Protein AF-0000000065812406 (afdb_homodimer)

Radius of gyration: 30.73 Å; Cα contacts (8 Å, |Δi|>4): 864; chains: 2; bounding box: 89×59×174 Å

Nearest PDB structures (foldseek):
  5kva-assembly1_A  TM=1.001E+00  e=6.231E-44  Sorghum bicolor
  8z8o-assembly1_A  TM=9.602E-01  e=1.151E-33  Narcissus aff. pseudonarcissus MK-2014
  8xds-assembly1_B  TM=9.638E-01  e=1.847E-33  Lycoris longituba
  8xe3-assembly1_A  TM=9.606E-01  e=1.641E-33  Narcissus aff. pseudonarcissus MK-2014
  8z8r-assembly2_C  TM=9.586E-01  e=1.374E-33  Narcissus aff. pseudonarcissus MK-2014

Structure (mmCIF, N/CA/C/O backbone):
data_AF-0000000065812406-model_v1
#
loop_
_entity.id
_entity.type
_entity.pdbx_description
1 polymer 'Caffeoyl-CoA O-methyltransferase 2'
#
loop_
_atom_site.group_PDB
_atom_site.id
_atom_site.type_symbol
_atom_site.label_atom_id
_atom_site.label_alt_id
_atom_site.label_comp_id
_atom_site.label_asym_id
_atom_site.label_entity_id
_atom_site.label_seq_id
_atom_site.pdbx_PDB_ins_code
_atom_site.Cartn_x
_atom_site.Cartn_y
_atom_site.Cartn_z
_atom_site.occupancy
_atom_site.B_iso_or_equiv
_atom_site.auth_seq_id
_atom_site.auth_comp_id
_atom_site.auth_asym_id
_atom_site.auth_atom_id
_atom_site.pdbx_PDB_model_num
ATOM 1 N N . MET A 1 1 ? -66.875 -26.344 -78 1 20.03 1 MET A N 1
ATOM 2 C CA . MET A 1 1 ? -65.688 -26.828 -77.312 1 20.03 1 MET A CA 1
ATOM 3 C C . MET A 1 1 ? -65.438 -26.016 -76.062 1 20.03 1 MET A C 1
ATOM 5 O O . MET A 1 1 ? -66 -24.953 -75.875 1 20.03 1 MET A O 1
ATOM 9 N N . ALA A 1 2 ? -64.125 -26.141 -75.562 1 21.7 2 ALA A N 1
ATOM 10 C CA . ALA A 1 2 ? -63.25 -26.359 -74.438 1 21.7 2 ALA A CA 1
ATOM 11 C C . ALA A 1 2 ? -62.875 -25.031 -73.812 1 21.7 2 ALA A C 1
ATOM 13 O O . ALA A 1 2 ? -61.75 -24.891 -73.312 1 21.7 2 ALA A O 1
ATOM 14 N N . THR A 1 3 ? -63.719 -24.031 -73.875 1 23.52 3 THR A N 1
ATOM 15 C CA . THR A 1 3 ? -63.406 -22.625 -73.562 1 23.52 3 THR A CA 1
ATOM 16 C C . THR A 1 3 ? -62.938 -22.422 -72.125 1 23.52 3 THR A C 1
ATOM 18 O O . THR A 1 3 ? -63.125 -21.359 -71.562 1 23.52 3 THR A O 1
ATOM 21 N N . THR A 1 4 ? -62.406 -23.5 -71.5 1 21.7 4 THR A N 1
ATOM 22 C CA . THR A 1 4 ? -62.281 -23.641 -70 1 21.7 4 THR A CA 1
ATOM 23 C C . THR A 1 4 ? -61.219 -22.703 -69.5 1 21.7 4 THR A C 1
ATOM 25 O O . THR A 1 4 ? -60.781 -22.875 -68.312 1 21.7 4 THR A O 1
ATOM 28 N N . ALA A 1 5 ? -60.969 -21.531 -70.312 1 26.58 5 ALA A N 1
ATOM 29 C CA . ALA A 1 5 ? -59.656 -20.984 -70 1 26.58 5 ALA A CA 1
ATOM 30 C C . ALA A 1 5 ? -59.438 -20.906 -68.5 1 26.58 5 ALA A C 1
ATOM 32 O O . ALA A 1 5 ? -60.375 -20.688 -67.75 1 26.58 5 ALA A O 1
ATOM 33 N N . THR A 1 6 ? -58.219 -21.234 -68 1 22.86 6 THR A N 1
ATOM 34 C CA . THR A 1 6 ? -57.406 -21.531 -66.812 1 22.86 6 THR A CA 1
ATOM 35 C C . THR A 1 6 ? -57.344 -20.328 -65.875 1 22.86 6 THR A C 1
ATOM 37 O O . THR A 1 6 ? -57.062 -19.203 -66.312 1 22.86 6 THR A O 1
ATOM 40 N N . GLU A 1 7 ? -57.938 -20.328 -64.688 1 21.34 7 GLU A N 1
ATOM 41 C CA . GLU A 1 7 ? -58.219 -19.516 -63.5 1 21.34 7 GLU A CA 1
ATOM 42 C C . GLU A 1 7 ? -56.906 -18.953 -62.906 1 21.34 7 GLU A C 1
ATOM 44 O O . GLU A 1 7 ? -56.062 -19.703 -62.438 1 21.34 7 GLU A O 1
ATOM 49 N N . ALA A 1 8 ? -56.188 -18.094 -63.688 1 24.92 8 ALA A N 1
ATOM 50 C CA . ALA A 1 8 ? -54.875 -17.594 -63.25 1 24.92 8 ALA A CA 1
ATOM 51 C C . ALA A 1 8 ? -54.906 -17.188 -61.781 1 24.92 8 ALA A C 1
ATOM 53 O O . ALA A 1 8 ? -55.906 -16.672 -61.281 1 24.92 8 ALA A O 1
ATOM 54 N N . THR A 1 9 ? -53.969 -17.719 -61.031 1 21.83 9 THR A N 1
ATOM 55 C CA . THR A 1 9 ? -53.469 -17.781 -59.656 1 21.83 9 THR A CA 1
ATOM 56 C C . THR A 1 9 ? -53.25 -16.375 -59.094 1 21.83 9 THR A C 1
ATOM 58 O O . THR A 1 9 ? -52.625 -15.539 -59.75 1 21.83 9 THR A O 1
ATOM 61 N N . LYS A 1 10 ? -54.156 -15.898 -58.219 1 22.61 10 LYS A N 1
ATOM 62 C CA . LYS A 1 10 ? -54.375 -14.695 -57.406 1 22.61 10 LYS A CA 1
ATOM 63 C C . LYS A 1 10 ? -53.094 -14.297 -56.688 1 22.61 10 LYS A C 1
ATOM 65 O O . LYS A 1 10 ? -52.656 -14.992 -55.781 1 22.61 10 LYS A O 1
ATOM 70 N N . THR A 1 11 ? -51.969 -13.969 -57.375 1 23.67 11 THR A N 1
ATOM 71 C CA . THR A 1 11 ? -50.688 -13.633 -56.75 1 23.67 11 THR A CA 1
ATOM 72 C C . THR A 1 11 ? -50.875 -12.555 -55.688 1 23.67 11 THR A C 1
ATOM 74 O O . THR A 1 11 ? -51.125 -11.391 -56.031 1 23.67 11 THR A O 1
ATOM 77 N N . THR A 1 12 ? -51.688 -12.789 -54.719 1 21.86 12 THR A N 1
ATOM 78 C CA . THR A 1 12 ? -51.969 -11.75 -53.719 1 21.86 12 THR A CA 1
ATOM 79 C C . THR A 1 12 ? -50.656 -11.164 -53.188 1 21.86 12 THR A C 1
ATOM 81 O O . THR A 1 12 ? -49.688 -11.891 -52.969 1 21.86 12 THR A O 1
ATOM 84 N N . ALA A 1 13 ? -50.375 -9.922 -53.5 1 26.48 13 ALA A N 1
ATOM 85 C CA . ALA A 1 13 ? -49.312 -9.008 -53.125 1 26.48 13 ALA A CA 1
ATOM 86 C C . ALA A 1 13 ? -49.094 -8.945 -51.625 1 26.48 13 ALA A C 1
ATOM 88 O O . ALA A 1 13 ? -50.031 -8.617 -50.875 1 26.48 13 ALA A O 1
ATOM 89 N N . PRO A 1 14 ? -48.281 -9.836 -50.969 1 22.45 14 PRO A N 1
ATOM 90 C CA . PRO A 1 14 ? -48.188 -9.797 -49.531 1 22.45 14 PRO A CA 1
ATOM 91 C C . PRO A 1 14 ? -48 -8.375 -48.969 1 22.45 14 PRO A C 1
ATOM 93 O O . PRO A 1 14 ? -47.594 -7.48 -49.719 1 22.45 14 PRO A O 1
ATOM 96 N N . ALA A 1 15 ? -48.531 -8.109 -47.75 1 24.14 15 ALA A N 1
ATOM 97 C CA . ALA A 1 15 ? -48.656 -7.074 -46.75 1 24.14 15 ALA A CA 1
ATOM 98 C C . ALA A 1 15 ? -47.312 -6.496 -46.344 1 24.14 15 ALA A C 1
ATOM 100 O O . ALA A 1 15 ? -46.438 -7.223 -45.906 1 24.14 15 ALA A O 1
ATOM 101 N N . GLN A 1 16 ? -46.812 -5.527 -47 1 22.03 16 GLN A N 1
ATOM 102 C CA . GLN A 1 16 ? -45.562 -4.828 -46.656 1 22.03 16 GLN A CA 1
ATOM 103 C C . GLN A 1 16 ? -45.594 -4.344 -45.219 1 22.03 16 GLN A C 1
ATOM 105 O O . GLN A 1 16 ? -46.375 -3.443 -44.875 1 22.03 16 GLN A O 1
ATOM 110 N N . GLU A 1 17 ? -45.656 -5.215 -44.188 1 21.91 17 GLU A N 1
ATOM 111 C CA . GLU A 1 17 ? -45.562 -4.668 -42.844 1 21.91 17 GLU A CA 1
ATOM 112 C C . GLU A 1 17 ? -44.375 -3.732 -42.688 1 21.91 17 GLU A C 1
ATOM 114 O O . GLU A 1 17 ? -43.25 -4.082 -43.094 1 21.91 17 GLU A O 1
ATOM 119 N N . GLN A 1 18 ? -44.594 -2.445 -42.75 1 24.05 18 GLN A N 1
ATOM 120 C CA . GLN A 1 18 ? -43.656 -1.366 -42.406 1 24.05 18 GLN A CA 1
ATOM 121 C C . GLN A 1 18 ? -42.938 -1.637 -41.094 1 24.05 18 GLN A C 1
ATOM 123 O O . GLN A 1 18 ? -43.594 -1.708 -40.031 1 24.05 18 GLN A O 1
ATOM 128 N N . GLN A 1 19 ? -41.875 -2.461 -41.062 1 23.47 19 GLN A N 1
ATOM 129 C CA . GLN A 1 19 ? -41.031 -2.621 -39.906 1 23.47 19 GLN A CA 1
ATOM 130 C C . GLN A 1 19 ? -40.531 -1.27 -39.375 1 23.47 19 GLN A C 1
ATOM 132 O O . GLN A 1 19 ? -39.875 -0.514 -40.094 1 23.47 19 GLN A O 1
ATOM 137 N N . ALA A 1 20 ? -41.281 -0.585 -38.438 1 24.28 20 ALA A N 1
ATOM 138 C CA . ALA A 1 20 ? -40.844 0.559 -37.656 1 24.28 20 ALA A CA 1
ATOM 139 C C . ALA A 1 20 ? -39.438 0.335 -37.125 1 24.28 20 ALA A C 1
ATOM 141 O O . ALA A 1 20 ? -39.188 -0.653 -36.438 1 24.28 20 ALA A O 1
ATOM 142 N N . ASN A 1 21 ? -38.406 0.745 -37.781 1 25.28 21 ASN A N 1
ATOM 143 C CA . ASN A 1 21 ? -37 0.865 -37.406 1 25.28 21 ASN A CA 1
ATOM 144 C C . ASN A 1 21 ? -36.844 1.605 -36.094 1 25.28 21 ASN A C 1
ATOM 146 O O . ASN A 1 21 ? -36.781 2.836 -36.062 1 25.28 21 ASN A O 1
ATOM 150 N N . GLY A 1 22 ? -37.688 1.357 -35.094 1 25.53 22 GLY A N 1
ATOM 151 C CA . GLY A 1 22 ? -37.375 2.104 -33.906 1 25.53 22 GLY A CA 1
ATOM 152 C C . GLY A 1 22 ? -35.906 1.994 -33.5 1 25.53 22 GLY A C 1
ATOM 153 O O . GLY A 1 22 ? -35.375 0.89 -33.375 1 25.53 22 GLY A O 1
ATOM 154 N N . ASN A 1 23 ? -35.062 2.908 -33.906 1 26.23 23 ASN A N 1
ATOM 155 C CA . ASN A 1 23 ? -33.688 3.141 -33.5 1 26.23 23 ASN A CA 1
ATOM 156 C C . ASN A 1 23 ? -33.531 3.053 -31.984 1 26.23 23 ASN A C 1
ATOM 158 O O . ASN A 1 23 ? -33.75 4.035 -31.281 1 26.23 23 ASN A O 1
ATOM 162 N N . GLY A 1 24 ? -34.156 2.098 -31.359 1 25.72 24 GLY A N 1
ATOM 163 C CA . GLY A 1 24 ? -33.812 2.021 -29.938 1 25.72 24 GLY A CA 1
ATOM 164 C C . GLY A 1 24 ? -32.312 2.027 -29.688 1 25.72 24 GLY A C 1
ATOM 165 O O . GLY A 1 24 ? -31.609 1.086 -30.062 1 25.72 24 GLY A O 1
ATOM 166 N N . ASN A 1 25 ? -31.641 3.156 -29.859 1 28.22 25 ASN A N 1
ATOM 167 C CA . ASN A 1 25 ? -30.297 3.316 -29.297 1 28.22 25 ASN A CA 1
ATOM 168 C C . ASN A 1 25 ? -30.203 2.664 -27.922 1 28.22 25 ASN A C 1
ATOM 170 O O . ASN A 1 25 ? -30.641 3.234 -26.922 1 28.22 25 ASN A O 1
ATOM 174 N N . GLY A 1 26 ? -30.562 1.426 -27.828 1 26.28 26 GLY A N 1
ATOM 175 C CA . GLY A 1 26 ? -30.234 0.697 -26.609 1 26.28 26 GLY A CA 1
ATOM 176 C C . GLY A 1 26 ? -28.859 1.02 -26.078 1 26.28 26 GLY A C 1
ATOM 177 O O . GLY A 1 26 ? -27.844 0.755 -26.75 1 26.28 26 GLY A O 1
ATOM 178 N N . GLU A 1 27 ? -28.719 2.209 -25.484 1 30.38 27 GLU A N 1
ATOM 179 C CA . GLU A 1 27 ? -27.547 2.357 -24.625 1 30.38 27 GLU A CA 1
ATOM 180 C C . GLU A 1 27 ? -27.234 1.053 -23.891 1 30.38 27 GLU A C 1
ATOM 182 O O . GLU A 1 27 ? -28.016 0.578 -23.078 1 30.38 27 GLU A O 1
ATOM 187 N N . GLN A 1 28 ? -26.797 0.083 -24.625 1 26.77 28 GLN A N 1
ATOM 188 C CA . GLN A 1 28 ? -26.141 -1.039 -23.969 1 26.77 28 GLN A CA 1
ATOM 189 C C . GLN A 1 28 ? -25.312 -0.569 -22.766 1 26.77 28 GLN A C 1
ATOM 191 O O . GLN A 1 28 ? -24.266 0.049 -22.938 1 26.77 28 GLN A O 1
ATOM 196 N N . LYS A 1 29 ? -26 -0.045 -21.781 1 30.77 29 LYS A N 1
ATOM 197 C CA . LYS A 1 29 ? -25.25 -0.037 -20.531 1 30.77 29 LYS A CA 1
ATOM 198 C C . LYS A 1 29 ? -24.406 -1.301 -20.391 1 30.77 29 LYS A C 1
ATOM 200 O O . LYS A 1 29 ? -24.938 -2.41 -20.359 1 30.77 29 LYS A O 1
ATOM 205 N N . THR A 1 30 ? -23.406 -1.405 -21.188 1 30.14 30 THR A N 1
ATOM 206 C CA . THR A 1 30 ? -22.422 -2.436 -20.859 1 30.14 30 THR A CA 1
ATOM 207 C C . THR A 1 30 ? -22.469 -2.764 -19.375 1 30.14 30 THR A C 1
ATOM 209 O O . THR A 1 30 ? -22.109 -1.93 -18.547 1 30.14 30 THR A O 1
ATOM 212 N N . ARG A 1 31 ? -23.516 -3.354 -18.953 1 29.16 31 ARG A N 1
ATOM 213 C CA . ARG A 1 31 ? -23.422 -4.02 -17.656 1 29.16 31 ARG A CA 1
ATOM 214 C C . ARG A 1 31 ? -22.047 -4.613 -17.438 1 29.16 31 ARG A C 1
ATOM 216 O O . ARG A 1 31 ? -21.625 -5.531 -18.156 1 29.16 31 ARG A O 1
ATOM 223 N N . HIS A 1 32 ? -21.062 -3.832 -17.359 1 30.2 32 HIS A N 1
ATOM 224 C CA . HIS A 1 32 ? -19.875 -4.438 -16.766 1 30.2 32 HIS A CA 1
ATOM 225 C C . HIS A 1 32 ? -20.25 -5.617 -15.867 1 30.2 32 HIS A C 1
ATOM 227 O O . HIS A 1 32 ? -21.047 -5.469 -14.938 1 30.2 32 HIS A O 1
ATOM 233 N N . SER A 1 33 ? -20.656 -6.691 -16.422 1 30.42 33 SER A N 1
ATOM 234 C CA . SER A 1 33 ? -20.672 -7.914 -15.633 1 30.42 33 SER A CA 1
ATOM 235 C C . SER A 1 33 ? -19.766 -7.781 -14.414 1 30.42 33 SER A C 1
ATOM 237 O O . SER A 1 33 ? -18.625 -7.34 -14.523 1 30.42 33 SER A O 1
ATOM 239 N N . GLU A 1 34 ? -20.312 -7.465 -13.305 1 33.84 34 GLU A N 1
ATOM 240 C CA . GLU A 1 34 ? -19.703 -7.473 -11.977 1 33.84 34 GLU A CA 1
ATOM 241 C C . GLU A 1 34 ? -18.625 -8.555 -11.875 1 33.84 34 GLU A C 1
ATOM 243 O O . GLU A 1 34 ? -18.938 -9.742 -11.758 1 33.84 34 GLU A O 1
ATOM 248 N N . VAL A 1 35 ? -17.797 -8.602 -12.766 1 34.47 35 VAL A N 1
ATOM 249 C CA . VAL A 1 35 ? -16.734 -9.484 -12.273 1 34.47 35 VAL A CA 1
ATOM 250 C C . VAL A 1 35 ? -16.797 -9.555 -10.75 1 34.47 35 VAL A C 1
ATOM 252 O O . VAL A 1 35 ? -16.984 -8.531 -10.078 1 34.47 35 VAL A O 1
ATOM 255 N N . GLY A 1 36 ? -17.344 -10.609 -10.211 1 37.56 36 GLY A N 1
ATOM 256 C CA . GLY A 1 36 ? -17.422 -10.938 -8.789 1 37.56 36 GLY A CA 1
ATOM 257 C C . GLY A 1 36 ? -16.375 -10.211 -7.961 1 37.56 36 GLY A C 1
ATOM 258 O O . GLY A 1 36 ? -15.5 -10.844 -7.371 1 37.56 36 GLY A O 1
ATOM 259 N N . HIS A 1 37 ? -16.047 -9.086 -8.414 1 45.94 37 HIS A N 1
ATOM 260 C CA . HIS A 1 37 ? -14.93 -8.516 -7.668 1 45.94 37 HIS A CA 1
ATOM 261 C C . HIS A 1 37 ? -15.328 -8.211 -6.227 1 45.94 37 HIS A C 1
ATOM 263 O O . HIS A 1 37 ? -16.328 -7.551 -5.98 1 45.94 37 HIS A O 1
ATOM 269 N N . LYS A 1 38 ? -14.953 -9.078 -5.293 1 52.25 38 LYS A N 1
ATOM 270 C CA . LYS A 1 38 ? -14.992 -9.023 -3.834 1 52.25 38 LYS A CA 1
ATOM 271 C C . LYS A 1 38 ? -14.312 -7.758 -3.316 1 52.25 38 LYS A C 1
ATOM 273 O O . LYS A 1 38 ? -13.109 -7.566 -3.512 1 52.25 38 LYS A O 1
ATOM 278 N N . SER A 1 39 ? -15.164 -6.602 -3.32 1 64.56 39 SER A N 1
ATOM 279 C CA . SER A 1 39 ? -14.547 -5.453 -2.66 1 64.56 39 SER A CA 1
ATOM 280 C C . SER A 1 39 ? -14.82 -5.465 -1.16 1 64.56 39 SER A C 1
ATOM 282 O O . SER A 1 39 ? -15.844 -5.98 -0.713 1 64.56 39 SER A O 1
ATOM 284 N N . LEU A 1 40 ? -13.805 -5.086 -0.477 1 80.5 40 LEU A N 1
ATOM 285 C CA . LEU A 1 40 ? -13.867 -4.922 0.971 1 80.5 40 LEU A CA 1
ATOM 286 C C . LEU A 1 40 ? -14.406 -3.543 1.336 1 80.5 40 LEU A C 1
ATOM 288 O O . LEU A 1 40 ? -14.57 -3.229 2.518 1 80.5 40 LEU A O 1
ATOM 292 N N . LEU A 1 41 ? -14.805 -2.855 0.277 1 87.56 41 LEU A N 1
ATOM 293 C CA . LEU A 1 41 ? -15.188 -1.463 0.493 1 87.56 41 LEU A CA 1
ATOM 294 C C . LEU A 1 41 ? -16.672 -1.352 0.818 1 87.56 41 LEU A C 1
ATOM 296 O O . LEU A 1 41 ? -17.438 -2.281 0.559 1 87.56 41 LEU A O 1
ATOM 300 N N . LYS A 1 42 ? -17.047 -0.261 1.373 1 86.56 42 LYS A N 1
ATOM 301 C CA . LYS A 1 42 ? -18.406 -0.042 1.889 1 86.56 42 LYS A CA 1
ATOM 302 C C . LYS A 1 42 ? -19.422 -0.006 0.757 1 86.56 42 LYS A C 1
ATOM 304 O O . LYS A 1 42 ? -20.625 -0.182 0.989 1 86.56 42 LYS A O 1
ATOM 309 N N . SER A 1 43 ? -18.938 0.299 -0.523 1 86.25 43 SER A N 1
ATOM 310 C CA . SER A 1 43 ? -19.859 0.254 -1.652 1 86.25 43 SER A CA 1
ATOM 311 C C . SER A 1 43 ? -19.141 -0.137 -2.939 1 86.25 43 SER A C 1
ATOM 313 O O . SER A 1 43 ? -17.953 0.135 -3.096 1 86.25 43 SER A O 1
ATOM 315 N N . ASP A 1 44 ? -19.891 -0.762 -3.799 1 88.88 44 ASP A N 1
ATOM 316 C CA . ASP A 1 44 ? -19.375 -1.096 -5.125 1 88.88 44 ASP A CA 1
ATOM 317 C C . ASP A 1 44 ? -19.031 0.165 -5.914 1 88.88 44 ASP A C 1
ATOM 319 O O . ASP A 1 44 ? -18.094 0.166 -6.719 1 88.88 44 ASP A O 1
ATOM 323 N N . ASP A 1 45 ? -19.781 1.175 -5.668 1 92.62 45 ASP A N 1
ATOM 324 C CA . ASP A 1 45 ? -19.531 2.441 -6.352 1 92.62 45 ASP A CA 1
ATOM 325 C C . ASP A 1 45 ? -18.156 2.998 -6.004 1 92.62 45 ASP A C 1
ATOM 327 O O . ASP A 1 45 ? -17.469 3.561 -6.863 1 92.62 45 ASP A O 1
ATOM 331 N N . LEU A 1 46 ? -17.812 2.842 -4.777 1 93.94 46 LEU A N 1
ATOM 332 C CA . LEU A 1 46 ? -16.516 3.33 -4.348 1 93.94 46 LEU A CA 1
ATOM 333 C C . LEU A 1 46 ? -15.391 2.541 -5.016 1 93.94 46 LEU A C 1
ATOM 335 O O . LEU A 1 46 ? -14.398 3.121 -5.469 1 93.94 46 LEU A O 1
ATOM 339 N N . TYR A 1 47 ? -15.539 1.284 -5.062 1 93.62 47 TYR A N 1
ATOM 340 C CA . TYR A 1 47 ? -14.562 0.451 -5.754 1 93.62 47 TYR A CA 1
ATOM 341 C C . TYR A 1 47 ? -14.469 0.832 -7.227 1 93.62 47 TYR A C 1
ATOM 343 O O . TYR A 1 47 ? -13.367 0.989 -7.766 1 93.62 47 TYR A O 1
ATOM 351 N N . GLN A 1 48 ? -15.617 0.98 -7.887 1 94.56 48 GLN A N 1
ATOM 352 C CA . GLN A 1 48 ? -15.641 1.365 -9.289 1 94.56 48 GLN A CA 1
ATOM 353 C C . GLN A 1 48 ? -14.992 2.732 -9.5 1 94.56 48 GLN A C 1
ATOM 355 O O . GLN A 1 48 ? -14.352 2.973 -10.523 1 94.56 48 GLN A O 1
ATOM 360 N N . TYR A 1 49 ? -15.211 3.639 -8.57 1 96.44 49 TYR A N 1
ATOM 361 C CA . TYR A 1 49 ? -14.586 4.953 -8.641 1 96.44 49 TYR A CA 1
ATOM 362 C C . TYR A 1 49 ? -13.07 4.836 -8.688 1 96.44 49 TYR A C 1
ATOM 364 O O . TYR A 1 49 ? -12.414 5.496 -9.5 1 96.44 49 TYR A O 1
ATOM 372 N N . ILE A 1 50 ? -12.469 3.996 -7.812 1 97.31 50 ILE A N 1
ATOM 373 C CA . ILE A 1 50 ? -11.023 3.771 -7.793 1 97.31 50 ILE A CA 1
ATOM 374 C C . ILE A 1 50 ? -10.57 3.232 -9.148 1 97.31 50 ILE A C 1
ATOM 376 O O . ILE A 1 50 ? -9.578 3.707 -9.711 1 97.31 50 ILE A O 1
ATOM 380 N N . LEU A 1 51 ? -11.297 2.258 -9.672 1 96.31 51 LEU A N 1
ATOM 381 C CA . LEU A 1 51 ? -10.945 1.674 -10.961 1 96.31 51 LEU A CA 1
ATOM 382 C C . LEU A 1 51 ? -11.008 2.723 -12.07 1 96.31 51 LEU A C 1
ATOM 384 O O . LEU A 1 51 ? -10.055 2.871 -12.836 1 96.31 51 LEU A O 1
ATOM 388 N N . ASP A 1 52 ? -12 3.5 -12.086 1 96.25 52 ASP A N 1
ATOM 389 C CA . ASP A 1 52 ? -12.258 4.438 -13.18 1 96.25 52 ASP A CA 1
ATOM 390 C C . ASP A 1 52 ? -11.297 5.621 -13.125 1 96.25 52 ASP A C 1
ATOM 392 O O . ASP A 1 52 ? -10.984 6.223 -14.156 1 96.25 52 ASP A O 1
ATOM 396 N N . THR A 1 53 ? -10.844 5.91 -11.992 1 96.38 53 THR A N 1
ATOM 397 C CA . THR A 1 53 ? -10.062 7.137 -11.844 1 96.38 53 THR A CA 1
ATOM 398 C C . THR A 1 53 ? -8.57 6.824 -11.797 1 96.38 53 THR A C 1
ATOM 400 O O . THR A 1 53 ? -7.762 7.535 -12.398 1 96.38 53 THR A O 1
ATOM 403 N N . SER A 1 54 ? -8.25 5.777 -11.172 1 97.19 54 SER A N 1
ATOM 404 C CA . SER A 1 54 ? -6.828 5.555 -10.906 1 97.19 54 SER A CA 1
ATOM 405 C C . SER A 1 54 ? -6.301 4.375 -11.719 1 97.19 54 SER A C 1
ATOM 407 O O . SER A 1 54 ? -5.117 4.332 -12.062 1 97.19 54 SER A O 1
ATOM 409 N N . VAL A 1 55 ? -7.141 3.447 -12.086 1 97.62 55 VAL A N 1
ATOM 410 C CA . VAL A 1 55 ? -6.629 2.186 -12.609 1 97.62 55 VAL A CA 1
ATOM 411 C C . VAL A 1 55 ? -6.828 2.139 -14.125 1 97.62 55 VAL A C 1
ATOM 413 O O . VAL A 1 55 ? -5.859 2.174 -14.891 1 97.62 55 VAL A O 1
ATOM 416 N N . TYR A 1 56 ? -8.008 2.186 -14.562 1 96.5 56 TYR A N 1
ATOM 417 C CA . TYR A 1 56 ? -8.336 1.913 -15.953 1 96.5 56 TYR A CA 1
ATOM 418 C C . TYR A 1 56 ? -7.684 2.936 -16.875 1 96.5 56 TYR A C 1
ATOM 420 O O . TYR A 1 56 ? -7.141 2.578 -17.922 1 96.5 56 TYR A O 1
ATOM 428 N N . PRO A 1 57 ? -7.621 4.207 -16.484 1 95.69 57 PRO A N 1
ATOM 429 C CA . PRO A 1 57 ? -7 5.172 -17.391 1 95.69 57 PRO A CA 1
ATOM 430 C C . PRO A 1 57 ? -5.508 4.914 -17.594 1 95.69 57 PRO A C 1
ATOM 432 O O . PRO A 1 57 ? -4.93 5.375 -18.578 1 95.69 57 PRO A O 1
ATOM 435 N N . ARG A 1 58 ? -4.902 4.16 -16.672 1 96.06 58 ARG A N 1
ATOM 436 C CA . ARG A 1 58 ? -3.455 3.965 -16.688 1 96.06 58 ARG A CA 1
ATOM 437 C C . ARG A 1 58 ? -3.1 2.512 -16.984 1 96.06 58 ARG A C 1
ATOM 439 O O . ARG A 1 58 ? -1.921 2.162 -17.078 1 96.06 58 ARG A O 1
ATOM 446 N N . GLU A 1 59 ? -4.031 1.693 -17.141 1 96.69 59 GLU A N 1
ATOM 447 C CA . GLU A 1 59 ? -3.795 0.263 -17.312 1 96.69 59 GLU A CA 1
ATOM 448 C C . GLU A 1 59 ? -3.152 -0.03 -18.656 1 96.69 59 GLU A C 1
ATOM 450 O O . GLU A 1 59 ? -3.689 0.348 -19.703 1 96.69 59 GLU A O 1
ATOM 455 N N . PRO A 1 60 ? -1.946 -0.696 -18.688 1 97.12 60 PRO A N 1
ATOM 456 C CA . PRO A 1 60 ? -1.374 -1.099 -19.969 1 97.12 60 PRO A CA 1
ATOM 457 C C . PRO A 1 60 ? -2.33 -1.954 -20.797 1 97.12 60 PRO A C 1
ATOM 459 O O . PRO A 1 60 ? -3.078 -2.764 -20.25 1 97.12 60 PRO A O 1
ATOM 462 N N . GLU A 1 61 ? -2.189 -1.793 -22.047 1 97.19 61 GLU A N 1
ATOM 463 C CA . GLU A 1 61 ? -3.096 -2.49 -22.953 1 97.19 61 GLU A CA 1
ATOM 464 C C . GLU A 1 61 ? -3.016 -4 -22.766 1 97.19 61 GLU A C 1
ATOM 466 O O . GLU A 1 61 ? -4.039 -4.691 -22.797 1 97.19 61 GLU A O 1
ATOM 471 N N . SER A 1 62 ? -1.816 -4.512 -22.641 1 97.81 62 SER A N 1
ATOM 472 C CA . SER A 1 62 ? -1.638 -5.945 -22.453 1 97.81 62 SER A CA 1
ATOM 473 C C . SER A 1 62 ? -2.342 -6.43 -21.188 1 97.81 62 SER A C 1
ATOM 475 O O . SER A 1 62 ? -2.896 -7.531 -21.172 1 97.81 62 SER A O 1
ATOM 477 N N . MET A 1 63 ? -2.369 -5.621 -20.172 1 97.44 63 MET A N 1
ATOM 478 C CA . MET A 1 63 ? -3.057 -5.973 -18.938 1 97.44 63 MET A CA 1
ATOM 479 C C . MET A 1 63 ? -4.57 -5.91 -19.109 1 97.44 63 MET A C 1
ATOM 481 O O . MET A 1 63 ? -5.293 -6.777 -18.609 1 97.44 63 MET A O 1
ATOM 485 N N . LYS A 1 64 ? -5.059 -4.914 -19.781 1 96.62 64 LYS A N 1
ATOM 486 C CA . LYS A 1 64 ? -6.484 -4.805 -20.078 1 96.62 64 LYS A CA 1
ATOM 487 C C . LYS A 1 64 ? -6.973 -6.02 -20.875 1 96.62 64 LYS A C 1
ATOM 489 O O . LYS A 1 64 ? -8 -6.613 -20.531 1 96.62 64 LYS A O 1
ATOM 494 N N . GLU A 1 65 ? -6.199 -6.375 -21.875 1 96.62 65 GLU A N 1
ATOM 495 C CA . GLU A 1 65 ? -6.547 -7.539 -22.672 1 96.62 65 GLU A CA 1
ATOM 496 C C . GLU A 1 65 ? -6.594 -8.805 -21.828 1 96.62 65 GLU A C 1
ATOM 498 O O . GLU A 1 65 ? -7.539 -9.594 -21.938 1 96.62 65 GLU A O 1
ATOM 503 N N . LEU A 1 66 ? -5.617 -8.977 -21 1 96.56 66 LEU A N 1
ATOM 504 C CA . LEU A 1 66 ? -5.559 -10.156 -20.141 1 96.56 66 LEU A CA 1
ATOM 505 C C . LEU A 1 66 ? -6.73 -10.18 -19.172 1 96.56 66 LEU A C 1
ATOM 507 O O . LEU A 1 66 ? -7.32 -11.242 -18.922 1 96.56 66 LEU A O 1
ATOM 511 N N . ARG A 1 67 ? -7.043 -9.047 -18.562 1 94.19 67 ARG A N 1
ATOM 512 C CA . ARG A 1 67 ? -8.188 -8.953 -17.672 1 94.19 67 ARG A CA 1
ATOM 513 C C . ARG A 1 67 ? -9.477 -9.359 -18.375 1 94.19 67 ARG A C 1
ATOM 515 O O . ARG A 1 67 ? -10.289 -10.094 -17.812 1 94.19 67 ARG A O 1
ATOM 522 N N . GLU A 1 68 ? -9.664 -8.953 -19.594 1 91.88 68 GLU A N 1
ATOM 523 C CA . GLU A 1 68 ? -10.859 -9.266 -20.359 1 91.88 68 GLU A CA 1
ATOM 524 C C . GLU A 1 68 ? -10.914 -10.75 -20.719 1 91.88 68 GLU A C 1
ATOM 526 O O . GLU A 1 68 ? -11.977 -11.367 -20.672 1 91.88 68 GLU A O 1
ATOM 531 N N . ILE A 1 69 ? -9.734 -11.32 -21.062 1 89.75 69 ILE A N 1
ATOM 532 C CA . ILE A 1 69 ? -9.641 -12.75 -21.328 1 89.75 69 ILE A CA 1
ATOM 533 C C . ILE A 1 69 ? -9.992 -13.539 -20.078 1 89.75 69 ILE A C 1
ATOM 535 O O . ILE A 1 69 ? -10.766 -14.5 -20.125 1 89.75 69 ILE A O 1
ATOM 539 N N . THR A 1 70 ? -9.453 -13.07 -18.969 1 87.62 70 THR A N 1
ATOM 540 C CA . THR A 1 70 ? -9.648 -13.75 -17.703 1 87.62 70 THR A CA 1
ATOM 541 C C . THR A 1 70 ? -11.117 -13.688 -17.266 1 87.62 70 THR A C 1
ATOM 543 O O . THR A 1 70 ? -11.648 -14.641 -16.703 1 87.62 70 THR A O 1
ATOM 546 N N . ALA A 1 71 ? -11.805 -12.586 -17.562 1 84 71 ALA A N 1
ATOM 547 C CA . ALA A 1 71 ? -13.195 -12.375 -17.172 1 84 71 ALA A CA 1
ATOM 548 C C . ALA A 1 71 ? -14.117 -13.367 -17.875 1 84 71 ALA A C 1
ATOM 550 O O . ALA A 1 71 ? -15.211 -13.656 -17.391 1 84 71 ALA A O 1
ATOM 551 N N . LYS A 1 72 ? -13.711 -13.828 -18.969 1 79.44 72 LYS A N 1
ATOM 552 C CA . LYS A 1 72 ? -14.508 -14.773 -19.75 1 79.44 72 LYS A CA 1
ATOM 553 C C . LYS A 1 72 ? -14.297 -16.203 -19.266 1 79.44 72 LYS A C 1
ATOM 555 O O . LYS A 1 72 ? -15.047 -17.109 -19.641 1 79.44 72 LYS A O 1
ATOM 560 N N . HIS A 1 73 ? -13.336 -16.359 -18.453 1 75.69 73 HIS A N 1
ATOM 561 C CA . HIS A 1 73 ? -13.008 -17.688 -17.953 1 75.69 73 HIS A CA 1
ATOM 562 C C . HIS A 1 73 ? -13.867 -18.047 -16.75 1 75.69 73 HIS A C 1
ATOM 564 O O . HIS A 1 73 ? -14.211 -17.188 -15.938 1 75.69 73 HIS A O 1
ATOM 570 N N . PRO A 1 74 ? -14.289 -19.328 -16.578 1 64.81 74 PRO A N 1
ATOM 571 C CA . PRO A 1 74 ? -15.219 -19.75 -15.539 1 64.81 74 PRO A CA 1
ATOM 572 C C . PRO A 1 74 ? -14.727 -19.406 -14.133 1 64.81 74 PRO A C 1
ATOM 574 O O . PRO A 1 74 ? -15.531 -19.188 -13.227 1 64.81 74 PRO A O 1
ATOM 577 N N . TRP A 1 75 ? -13.43 -19.516 -13.984 1 64.31 75 TRP A N 1
ATOM 578 C CA . TRP A 1 75 ? -12.883 -19.234 -12.664 1 64.31 75 TRP A CA 1
ATOM 579 C C . TRP A 1 75 ? -12.453 -17.766 -12.57 1 64.31 75 TRP A C 1
ATOM 581 O O . TRP A 1 75 ? -11.438 -17.453 -11.938 1 64.31 75 TRP A O 1
ATOM 591 N N . ASN A 1 76 ? -13.156 -16.906 -13.258 1 67.94 76 ASN A N 1
ATOM 592 C CA . ASN A 1 76 ? -12.797 -15.492 -13.367 1 67.94 76 ASN A CA 1
ATOM 593 C C . ASN A 1 76 ? -12.789 -14.805 -12 1 67.94 76 ASN A C 1
ATOM 595 O O . ASN A 1 76 ? -12.141 -13.773 -11.828 1 67.94 76 ASN A O 1
ATOM 599 N N . LEU A 1 77 ? -13.312 -15.508 -11.055 1 57 77 LEU A N 1
ATOM 600 C CA . LEU A 1 77 ? -13.383 -14.914 -9.727 1 57 77 LEU A CA 1
ATOM 601 C C . LEU A 1 77 ? -12.031 -14.992 -9.016 1 57 77 LEU A C 1
ATOM 603 O O . LEU A 1 77 ? -11.797 -14.273 -8.047 1 57 77 LEU A O 1
ATOM 607 N N . MET A 1 78 ? -11.219 -15.664 -9.523 1 62.91 78 MET A N 1
ATOM 608 C CA . MET A 1 78 ? -9.938 -15.93 -8.859 1 62.91 78 MET A CA 1
ATOM 609 C C . MET A 1 78 ? -8.875 -14.938 -9.32 1 62.91 78 MET A C 1
ATOM 611 O O . MET A 1 78 ? -7.75 -14.953 -8.812 1 62.91 78 MET A O 1
ATOM 615 N N . THR A 1 79 ? -9.25 -14.023 -9.992 1 73.81 79 THR A N 1
ATOM 616 C CA . THR A 1 79 ? -8.258 -13.133 -10.586 1 73.81 79 THR A CA 1
ATOM 617 C C . THR A 1 79 ? -7.934 -11.977 -9.648 1 73.81 79 THR A C 1
ATOM 619 O O . THR A 1 79 ? -8.805 -11.516 -8.906 1 73.81 79 THR A O 1
ATOM 622 N N . THR A 1 80 ? -6.605 -11.711 -9.656 1 82.69 80 THR A N 1
ATOM 623 C CA . THR A 1 80 ? -6.18 -10.461 -9.031 1 82.69 80 THR A CA 1
ATOM 624 C C . THR A 1 80 ? -6.945 -9.281 -9.609 1 82.69 80 THR A C 1
ATOM 626 O O . THR A 1 80 ? -7.086 -9.156 -10.828 1 82.69 80 THR A O 1
ATOM 629 N N . SER A 1 81 ? -7.434 -8.492 -8.719 1 90.06 81 SER A N 1
ATOM 630 C CA . SER A 1 81 ? -8.188 -7.328 -9.164 1 90.06 81 SER A CA 1
ATOM 631 C C . SER A 1 81 ? -7.27 -6.289 -9.805 1 90.06 81 SER A C 1
ATOM 633 O O . SER A 1 81 ? -6.066 -6.27 -9.539 1 90.06 81 SER A O 1
ATOM 635 N N . ALA A 1 82 ? -7.875 -5.5 -10.648 1 94 82 ALA A N 1
ATOM 636 C CA . ALA A 1 82 ? -7.102 -4.535 -11.422 1 94 82 ALA A CA 1
ATOM 637 C C . ALA A 1 82 ? -6.387 -3.541 -10.516 1 94 82 ALA A C 1
ATOM 639 O O . ALA A 1 82 ? -5.25 -3.146 -10.781 1 94 82 ALA A O 1
ATOM 640 N N . ASP A 1 83 ? -7.031 -3.127 -9.445 1 95.44 83 ASP A N 1
ATOM 641 C CA . ASP A 1 83 ? -6.402 -2.201 -8.508 1 95.44 83 ASP A CA 1
ATOM 642 C C . ASP A 1 83 ? -5.223 -2.859 -7.793 1 95.44 83 ASP A C 1
ATOM 644 O O . ASP A 1 83 ? -4.184 -2.23 -7.59 1 95.44 83 ASP A O 1
ATOM 648 N N . GLU A 1 84 ? -5.375 -4.098 -7.422 1 96.56 84 GLU A N 1
ATOM 649 C CA . GLU A 1 84 ? -4.266 -4.824 -6.809 1 96.56 84 GLU A CA 1
ATOM 650 C C . GLU A 1 84 ? -3.092 -4.957 -7.777 1 96.56 84 GLU A C 1
ATOM 652 O O . GLU A 1 84 ? -1.933 -4.859 -7.367 1 96.56 84 GLU A O 1
ATOM 657 N N . GLY A 1 85 ? -3.412 -5.195 -9.062 1 97.31 85 GLY A N 1
ATOM 658 C CA . GLY A 1 85 ? -2.355 -5.211 -10.062 1 97.31 85 GLY A CA 1
ATOM 659 C C . GLY A 1 85 ? -1.583 -3.908 -10.141 1 97.31 85 GLY A C 1
ATOM 660 O O . GLY A 1 85 ? -0.354 -3.912 -10.227 1 97.31 85 GLY A O 1
ATOM 661 N N . GLN A 1 86 ? -2.258 -2.85 -10.133 1 98 86 GLN A N 1
ATOM 662 C CA . GLN A 1 86 ? -1.612 -1.541 -10.148 1 98 86 GLN A CA 1
ATOM 663 C C . GLN A 1 86 ? -0.735 -1.347 -8.914 1 98 86 GLN A C 1
ATOM 665 O O . GLN A 1 86 ? 0.383 -0.837 -9.016 1 98 86 GLN A O 1
ATOM 670 N N . PHE A 1 87 ? -1.246 -1.772 -7.805 1 98.31 87 PHE A N 1
ATOM 671 C CA . PHE A 1 87 ? -0.514 -1.657 -6.551 1 98.31 87 PHE A CA 1
ATOM 672 C C . PHE A 1 87 ? 0.766 -2.482 -6.59 1 98.31 87 PHE A C 1
ATOM 674 O O . PHE A 1 87 ? 1.834 -2.002 -6.207 1 98.31 87 PHE A O 1
ATOM 681 N N . LEU A 1 88 ? 0.673 -3.703 -7.051 1 98.25 88 LEU A N 1
ATOM 682 C CA . LEU A 1 88 ? 1.842 -4.566 -7.168 1 98.25 88 LEU A CA 1
ATOM 683 C C . LEU A 1 88 ? 2.883 -3.953 -8.102 1 98.25 88 LEU A C 1
ATOM 685 O O . LEU A 1 88 ? 4.074 -3.955 -7.789 1 98.25 88 LEU A O 1
ATOM 689 N N . ASN A 1 89 ? 2.41 -3.488 -9.234 1 98.38 89 ASN A N 1
ATOM 690 C CA . ASN A 1 89 ? 3.303 -2.822 -10.172 1 98.38 89 ASN A CA 1
ATOM 691 C C . ASN A 1 89 ? 4.07 -1.685 -9.508 1 98.38 89 ASN A C 1
ATOM 693 O O . ASN A 1 89 ? 5.297 -1.608 -9.617 1 98.38 89 ASN A O 1
ATOM 697 N N . MET A 1 90 ? 3.385 -0.887 -8.766 1 98 90 MET A N 1
ATOM 698 C CA . MET A 1 90 ? 3.994 0.233 -8.055 1 98 90 MET A CA 1
ATOM 699 C C . MET A 1 90 ? 4.988 -0.263 -7.008 1 98 90 MET A C 1
ATOM 701 O O . MET A 1 90 ? 6.098 0.26 -6.902 1 98 90 MET A O 1
ATOM 705 N N . LEU A 1 91 ? 4.594 -1.211 -6.273 1 98.19 91 LEU A N 1
ATOM 706 C CA . LEU A 1 91 ? 5.41 -1.749 -5.191 1 98.19 91 LEU A CA 1
ATOM 707 C C . LEU A 1 91 ? 6.742 -2.271 -5.719 1 98.19 91 LEU A C 1
ATOM 709 O O . LEU A 1 91 ? 7.797 -1.994 -5.145 1 98.19 91 LEU A O 1
ATOM 713 N N . ILE A 1 92 ? 6.711 -2.99 -6.836 1 98.56 92 ILE A N 1
ATOM 714 C CA . ILE A 1 92 ? 7.906 -3.564 -7.445 1 98.56 92 ILE A CA 1
ATOM 715 C C . ILE A 1 92 ? 8.875 -2.449 -7.832 1 98.56 92 ILE A C 1
ATOM 717 O O . ILE A 1 92 ? 10.078 -2.551 -7.582 1 98.56 92 ILE A O 1
ATOM 721 N N . LYS A 1 93 ? 8.398 -1.411 -8.367 1 98 93 LYS A N 1
ATOM 722 C CA . LYS A 1 93 ? 9.227 -0.278 -8.781 1 98 93 LYS A CA 1
ATOM 723 C C . LYS A 1 93 ? 9.797 0.452 -7.566 1 98 93 LYS A C 1
ATOM 725 O O . LYS A 1 93 ? 10.969 0.845 -7.566 1 98 93 LYS A O 1
ATOM 730 N N . LEU A 1 94 ? 8.984 0.585 -6.59 1 97.06 94 LEU A N 1
ATOM 731 C CA . LEU A 1 94 ? 9.414 1.317 -5.402 1 97.06 94 LEU A CA 1
ATOM 732 C C . LEU A 1 94 ? 10.555 0.592 -4.703 1 97.06 94 LEU A C 1
ATOM 734 O O . LEU A 1 94 ? 11.484 1.229 -4.199 1 97.06 94 LEU A O 1
ATOM 738 N N . ILE A 1 95 ? 10.523 -0.718 -4.664 1 96.44 95 ILE A N 1
ATOM 739 C CA . ILE A 1 95 ? 11.539 -1.435 -3.902 1 96.44 95 ILE A CA 1
ATOM 740 C C . ILE A 1 95 ? 12.742 -1.743 -4.801 1 96.44 95 ILE A C 1
ATOM 742 O O . ILE A 1 95 ? 13.758 -2.246 -4.332 1 96.44 95 ILE A O 1
ATOM 746 N N . GLY A 1 96 ? 12.625 -1.479 -6.07 1 97.06 96 GLY A N 1
ATOM 747 C CA . GLY A 1 96 ? 13.711 -1.757 -6.992 1 97.06 96 GLY A CA 1
ATOM 748 C C . GLY A 1 96 ? 14 -3.238 -7.145 1 97.06 96 GLY A C 1
ATOM 749 O O . GLY A 1 96 ? 15.164 -3.652 -7.148 1 97.06 96 GLY A O 1
ATOM 750 N N . ALA A 1 97 ? 12.93 -4.012 -7.246 1 98.44 97 ALA A N 1
ATOM 751 C CA . ALA A 1 97 ? 13.094 -5.461 -7.312 1 98.44 97 ALA A CA 1
ATOM 752 C C . ALA A 1 97 ? 13.656 -5.891 -8.664 1 98.44 97 ALA A C 1
ATOM 754 O O . ALA A 1 97 ? 13.352 -5.277 -9.695 1 98.44 97 ALA A O 1
ATOM 755 N N . LYS A 1 98 ? 14.43 -6.965 -8.602 1 98.81 98 LYS A N 1
ATOM 756 C CA . LYS A 1 98 ? 15.008 -7.531 -9.82 1 98.81 98 LYS A CA 1
ATOM 757 C C . LYS A 1 98 ? 14.711 -9.023 -9.922 1 98.81 98 LYS A C 1
ATOM 759 O O . LYS A 1 98 ? 14.406 -9.531 -11 1 98.81 98 LYS A O 1
ATOM 764 N N . LYS A 1 99 ? 14.898 -9.711 -8.844 1 98.94 99 LYS A N 1
ATOM 765 C CA . LYS A 1 99 ? 14.617 -11.141 -8.766 1 98.94 99 LYS A CA 1
ATOM 766 C C . LYS A 1 99 ? 13.414 -11.414 -7.867 1 98.94 99 LYS A C 1
ATOM 768 O O . LYS A 1 99 ? 13.469 -11.18 -6.66 1 98.94 99 LYS A O 1
ATOM 773 N N . THR A 1 100 ? 12.344 -11.953 -8.5 1 98.94 100 THR A N 1
ATOM 774 C CA . THR A 1 100 ? 11.102 -12.109 -7.75 1 98.94 100 THR A CA 1
ATOM 775 C C . THR A 1 100 ? 10.539 -13.516 -7.93 1 98.94 100 THR A C 1
ATOM 777 O O . THR A 1 100 ? 11.07 -14.312 -8.703 1 98.94 100 THR A O 1
ATOM 780 N N . MET A 1 101 ? 9.539 -13.781 -7.098 1 98.94 101 MET A N 1
ATOM 781 C CA . MET A 1 101 ? 8.859 -15.078 -7.113 1 98.94 101 MET A CA 1
ATOM 782 C C . MET A 1 101 ? 7.348 -14.898 -7.039 1 98.94 101 MET A C 1
ATOM 784 O O . MET A 1 101 ? 6.855 -14.016 -6.336 1 98.94 101 MET A O 1
ATOM 788 N N . GLU A 1 102 ? 6.645 -15.734 -7.809 1 98.88 102 GLU A N 1
ATOM 789 C CA . GLU A 1 102 ? 5.188 -15.789 -7.715 1 98.88 102 GLU A CA 1
ATOM 790 C C . GLU A 1 102 ? 4.707 -17.219 -7.52 1 98.88 102 GLU A C 1
ATOM 792 O O . GLU A 1 102 ? 4.98 -18.094 -8.344 1 98.88 102 GLU A O 1
ATOM 797 N N . ILE A 1 103 ? 4.043 -17.438 -6.406 1 98.81 103 ILE A N 1
ATOM 798 C CA . ILE A 1 103 ? 3.412 -18.719 -6.113 1 98.81 103 ILE A CA 1
ATOM 799 C C . ILE A 1 103 ? 1.905 -18.609 -6.332 1 98.81 103 ILE A C 1
ATOM 801 O O . ILE A 1 103 ? 1.209 -17.938 -5.57 1 98.81 103 ILE A O 1
ATOM 805 N N . GLY A 1 104 ? 1.362 -19.328 -7.297 1 98.06 104 GLY A N 1
ATOM 806 C CA . GLY A 1 104 ? 0.01 -19.109 -7.789 1 98.06 104 GLY A CA 1
ATOM 807 C C . GLY A 1 104 ? -0.07 -18.062 -8.883 1 98.06 104 GLY A C 1
ATOM 808 O O . GLY A 1 104 ? 0.149 -16.875 -8.633 1 98.06 104 GLY A O 1
ATOM 809 N N . VAL A 1 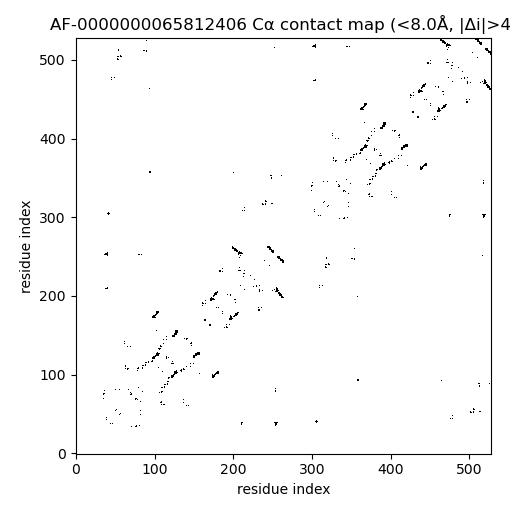105 ? -0.383 -18.578 -10.148 1 97.25 105 VAL A N 1
ATOM 810 C CA . VAL A 1 105 ? -0.286 -17.672 -11.297 1 97.25 105 VAL A CA 1
ATOM 811 C C . VAL A 1 105 ? -1.661 -17.516 -11.945 1 97.25 105 VAL A C 1
ATOM 813 O O . VAL A 1 105 ? -2.049 -16.406 -12.32 1 97.25 105 VAL A O 1
ATOM 816 N N . TYR A 1 106 ? -2.428 -18.656 -12.086 1 94.44 106 TYR A N 1
ATOM 817 C CA . TYR A 1 106 ? -3.666 -18.688 -12.852 1 94.44 106 TYR A CA 1
ATOM 818 C C . TYR A 1 106 ? -3.443 -18.156 -14.266 1 94.44 106 TYR A C 1
ATOM 820 O O . TYR A 1 106 ? -2.592 -18.672 -15 1 94.44 106 TYR A O 1
ATOM 828 N N . THR A 1 107 ? -4.137 -17.109 -14.711 1 95.12 107 THR A N 1
ATOM 829 C CA . THR A 1 107 ? -3.957 -16.625 -16.078 1 95.12 107 THR A CA 1
ATOM 830 C C . THR A 1 107 ? -2.791 -15.641 -16.156 1 95.12 107 THR A C 1
ATOM 832 O O . THR A 1 107 ? -2.312 -15.32 -17.25 1 95.12 107 THR A O 1
ATOM 835 N N . GLY A 1 108 ? -2.336 -15.117 -15.094 1 97.19 108 GLY A N 1
ATOM 836 C CA . GLY A 1 108 ? -1.073 -14.398 -15.078 1 97.19 108 GLY A CA 1
ATOM 837 C C . GLY A 1 108 ? -1.247 -12.898 -14.961 1 97.19 108 GLY A C 1
ATOM 838 O O . GLY A 1 108 ? -0.363 -12.133 -15.344 1 97.19 108 GLY A O 1
ATOM 839 N N . TYR A 1 109 ? -2.359 -12.414 -14.383 1 96.88 109 TYR A N 1
ATOM 840 C CA . TYR A 1 109 ? -2.57 -10.977 -14.305 1 96.88 109 TYR A CA 1
ATOM 841 C C . TYR A 1 109 ? -1.556 -10.328 -13.367 1 96.88 109 TYR A C 1
ATOM 843 O O . TYR A 1 109 ? -0.883 -9.367 -13.734 1 96.88 109 TYR A O 1
ATOM 851 N N . SER A 1 110 ? -1.424 -10.859 -12.109 1 97.69 110 SER A N 1
ATOM 852 C CA . SER A 1 110 ? -0.424 -10.32 -11.195 1 97.69 110 SER A CA 1
ATOM 853 C C . SER A 1 110 ? 0.989 -10.562 -11.719 1 97.69 110 SER A C 1
ATOM 855 O O . SER A 1 110 ? 1.869 -9.711 -11.555 1 97.69 110 SER A O 1
ATOM 857 N N . LEU A 1 111 ? 1.198 -11.648 -12.383 1 98.62 111 LEU A N 1
ATOM 858 C CA . LEU A 1 111 ? 2.494 -11.969 -12.969 1 98.62 111 LEU A CA 1
ATOM 859 C C . LEU A 1 111 ? 2.887 -10.93 -14.016 1 98.62 111 LEU A C 1
ATOM 861 O O . LEU A 1 111 ? 4.02 -10.445 -14.023 1 98.62 111 LEU A O 1
ATOM 865 N N . LEU A 1 112 ? 1.937 -10.641 -14.875 1 98.69 112 LEU A N 1
ATOM 866 C CA . LEU A 1 112 ? 2.18 -9.641 -15.914 1 98.69 112 LEU A CA 1
ATOM 867 C C . LEU A 1 112 ? 2.443 -8.273 -15.305 1 98.69 112 LEU A C 1
ATOM 869 O O . LEU A 1 112 ? 3.336 -7.547 -15.75 1 98.69 112 LEU A O 1
ATOM 873 N N . ALA A 1 113 ? 1.688 -7.879 -14.266 1 98.5 113 ALA A N 1
ATOM 874 C CA . ALA A 1 113 ? 1.916 -6.617 -13.562 1 98.5 113 ALA A CA 1
ATOM 875 C C . ALA A 1 113 ? 3.346 -6.535 -13.031 1 98.5 113 ALA A C 1
ATOM 877 O O . ALA A 1 113 ? 4.012 -5.512 -13.188 1 98.5 113 ALA A O 1
ATOM 878 N N . THR A 1 114 ? 3.797 -7.605 -12.414 1 98.81 114 THR A N 1
ATOM 879 C CA . THR A 1 114 ? 5.152 -7.668 -11.883 1 98.81 114 THR A CA 1
ATOM 880 C C . THR A 1 114 ? 6.18 -7.594 -13.008 1 98.81 114 THR A C 1
ATOM 882 O O . THR A 1 114 ? 7.129 -6.809 -12.938 1 98.81 114 THR A O 1
ATOM 885 N N . ALA A 1 115 ? 5.969 -8.359 -14.023 1 98.94 115 ALA A N 1
ATOM 886 C CA . ALA A 1 115 ? 6.922 -8.422 -15.125 1 98.94 115 ALA A CA 1
ATOM 887 C C . ALA A 1 115 ? 7.098 -7.051 -15.781 1 98.94 115 ALA A C 1
ATOM 889 O O . ALA A 1 115 ? 8.219 -6.652 -16.109 1 98.94 115 ALA A O 1
ATOM 890 N N . LEU A 1 116 ? 6.035 -6.355 -15.969 1 98.81 116 LEU A N 1
ATOM 891 C CA . LEU A 1 116 ? 6.066 -5.043 -16.609 1 98.81 116 LEU A CA 1
ATOM 892 C C . LEU A 1 116 ? 6.801 -4.031 -15.727 1 98.81 116 LEU A C 1
ATOM 894 O O . LEU A 1 116 ? 7.344 -3.047 -16.234 1 98.81 116 LEU A O 1
ATOM 898 N N . ALA A 1 117 ? 6.812 -4.258 -14.461 1 98.62 117 ALA A N 1
ATOM 899 C CA . ALA A 1 117 ? 7.422 -3.318 -13.523 1 98.62 117 ALA A CA 1
ATOM 900 C C . ALA A 1 117 ? 8.922 -3.582 -13.383 1 98.62 117 ALA A C 1
ATOM 902 O O . ALA A 1 117 ? 9.672 -2.701 -12.961 1 98.62 117 ALA A O 1
ATOM 903 N N . LEU A 1 118 ? 9.391 -4.793 -13.672 1 98.81 118 LEU A N 1
ATOM 904 C CA . LEU A 1 118 ? 10.797 -5.164 -13.516 1 98.81 118 LEU A CA 1
ATOM 905 C C . LEU A 1 118 ? 11.656 -4.504 -14.586 1 98.81 118 LEU A C 1
ATOM 907 O O . LEU A 1 118 ? 11.18 -4.227 -15.695 1 98.81 118 LEU A O 1
ATOM 911 N N . PRO A 1 119 ? 12.93 -4.215 -14.227 1 98.31 119 PRO A N 1
ATOM 912 C CA . PRO A 1 119 ? 13.844 -3.807 -15.297 1 98.31 119 PRO A CA 1
ATOM 913 C C . PRO A 1 119 ? 14.039 -4.895 -16.344 1 98.31 119 PRO A C 1
ATOM 915 O O . PRO A 1 119 ? 13.57 -6.02 -16.172 1 98.31 119 PRO A O 1
ATOM 918 N N . GLU A 1 120 ? 14.703 -4.555 -17.344 1 98.25 120 GLU A N 1
ATOM 919 C CA . GLU A 1 120 ? 14.852 -5.449 -18.5 1 98.25 120 GLU A CA 1
ATOM 920 C C . GLU A 1 120 ? 15.5 -6.77 -18.094 1 98.25 120 GLU A C 1
ATOM 922 O O . GLU A 1 120 ? 15.148 -7.828 -18.625 1 98.25 120 GLU A O 1
ATOM 927 N N . ASP A 1 121 ? 16.312 -6.691 -17.156 1 98.44 121 ASP A N 1
ATOM 928 C CA . ASP A 1 121 ? 17.047 -7.891 -16.75 1 98.44 121 ASP A CA 1
ATOM 929 C C . ASP A 1 121 ? 16.422 -8.523 -15.516 1 98.44 121 ASP A C 1
ATOM 931 O O . ASP A 1 121 ? 17.016 -9.391 -14.883 1 98.44 121 ASP A O 1
ATOM 935 N N . GLY A 1 122 ? 15.25 -8.078 -15.133 1 98.81 122 GLY A N 1
ATOM 936 C CA . GLY A 1 122 ? 14.547 -8.688 -14.016 1 98.81 122 GLY A CA 1
ATOM 937 C C . GLY A 1 122 ? 14.023 -10.078 -14.328 1 98.81 122 GLY A C 1
ATOM 938 O O . GLY A 1 122 ? 13.805 -10.422 -15.492 1 98.81 122 GLY A O 1
ATOM 939 N N . THR A 1 123 ? 13.875 -10.906 -13.266 1 98.94 123 THR A N 1
ATOM 940 C CA . THR A 1 123 ? 13.422 -12.281 -13.453 1 98.94 123 THR A CA 1
ATOM 941 C C . THR A 1 123 ? 12.336 -12.633 -12.445 1 98.94 123 THR A C 1
ATOM 943 O O . THR A 1 123 ? 12.305 -12.094 -11.336 1 98.94 123 THR A O 1
ATOM 946 N N . ILE A 1 124 ? 11.492 -13.555 -12.867 1 98.94 124 ILE A N 1
ATOM 947 C CA . ILE A 1 124 ? 10.43 -14.07 -12.016 1 98.94 124 ILE A CA 1
ATOM 948 C C . ILE A 1 124 ? 10.414 -15.602 -12.086 1 98.94 124 ILE A C 1
ATOM 950 O O . ILE A 1 124 ? 10.32 -16.172 -13.172 1 98.94 124 ILE A O 1
ATOM 954 N N . LEU A 1 125 ? 10.57 -16.219 -10.984 1 98.94 125 LEU A N 1
ATOM 955 C CA . LEU A 1 125 ? 10.195 -17.625 -10.859 1 98.94 125 LEU A CA 1
ATOM 956 C C . LEU A 1 125 ? 8.711 -17.766 -10.539 1 98.94 125 LEU A C 1
ATOM 958 O O . LEU A 1 125 ? 8.273 -17.391 -9.445 1 98.94 125 LEU A O 1
ATOM 962 N N . ALA A 1 126 ? 7.988 -18.234 -11.5 1 98.94 126 ALA A N 1
ATOM 963 C CA . ALA A 1 126 ? 6.543 -18.375 -11.352 1 98.94 126 ALA A CA 1
ATOM 964 C C . ALA A 1 126 ? 6.133 -19.844 -11.258 1 98.94 126 ALA A C 1
ATOM 966 O O . ALA A 1 126 ? 6.582 -20.672 -12.055 1 98.94 126 ALA A O 1
ATOM 967 N N . MET A 1 127 ? 5.258 -20.125 -10.289 1 98.88 127 MET A N 1
ATOM 968 C CA . MET A 1 127 ? 4.867 -21.516 -10.062 1 98.88 127 MET A CA 1
ATOM 969 C C . MET A 1 127 ? 3.35 -21.641 -10 1 98.88 127 MET A C 1
ATOM 971 O O . MET A 1 127 ? 2.676 -20.828 -9.367 1 98.88 127 MET A O 1
ATOM 975 N N . ASP A 1 128 ? 2.838 -22.609 -10.648 1 98.31 128 ASP A N 1
ATOM 976 C CA . ASP A 1 128 ? 1.43 -23 -10.594 1 98.31 128 ASP A CA 1
ATOM 977 C C . ASP A 1 128 ? 1.246 -24.469 -10.938 1 98.31 128 ASP A C 1
ATOM 979 O O . ASP A 1 128 ? 2.027 -25.031 -11.703 1 98.31 128 ASP A O 1
ATOM 983 N N . ILE A 1 129 ? 0.125 -25.031 -10.453 1 97.38 129 ILE A N 1
ATOM 984 C CA . ILE A 1 129 ? -0.113 -26.453 -10.672 1 97.38 129 ILE A CA 1
ATOM 985 C C . ILE A 1 129 ? -0.736 -26.672 -12.047 1 97.38 129 ILE A C 1
ATOM 987 O O . ILE A 1 129 ? -0.742 -27.781 -12.57 1 97.38 129 ILE A O 1
ATOM 991 N N . ASN A 1 130 ? -1.284 -25.625 -12.617 1 95.06 130 ASN A N 1
ATOM 992 C CA . ASN A 1 130 ? -2.016 -25.734 -13.875 1 95.06 130 ASN A CA 1
ATOM 993 C C . ASN A 1 130 ? -1.433 -24.812 -14.945 1 95.06 130 ASN A C 1
ATOM 995 O O . ASN A 1 130 ? -1.716 -23.609 -14.969 1 95.06 130 ASN A O 1
ATOM 999 N N . ARG A 1 131 ? -0.717 -25.375 -15.93 1 96.69 131 ARG A N 1
ATOM 1000 C CA . ARG A 1 131 ? -0.101 -24.609 -17.016 1 96.69 131 ARG A CA 1
ATOM 1001 C C . ARG A 1 131 ? -1.153 -24.109 -18 1 96.69 131 ARG A C 1
ATOM 1003 O O . ARG A 1 131 ? -0.988 -23.047 -18.594 1 96.69 131 ARG A O 1
ATOM 1010 N N . GLU A 1 132 ? -2.234 -24.812 -18.109 1 95.12 132 GLU A N 1
ATOM 1011 C CA . GLU A 1 132 ? -3.248 -24.453 -19.094 1 95.12 132 GLU A CA 1
ATOM 1012 C C . GLU A 1 132 ? -3.805 -23.062 -18.828 1 95.12 132 GLU A C 1
ATOM 1014 O O . GLU A 1 132 ? -4.047 -22.297 -19.766 1 95.12 132 GLU A O 1
ATOM 1019 N N . ASN A 1 133 ? -4.074 -22.766 -17.594 1 94.06 133 ASN A N 1
ATOM 1020 C CA . ASN A 1 133 ? -4.555 -21.438 -17.266 1 94.06 133 ASN A CA 1
ATOM 1021 C C . ASN A 1 133 ? -3.529 -20.359 -17.609 1 94.06 133 ASN A C 1
ATOM 1023 O O . ASN A 1 133 ? -3.883 -19.312 -18.156 1 94.06 133 ASN A O 1
ATOM 1027 N N . TYR A 1 134 ? -2.285 -20.703 -17.344 1 96.19 134 TYR A N 1
ATOM 1028 C CA . TYR A 1 134 ? -1.197 -19.781 -17.656 1 96.19 134 TYR A CA 1
ATOM 1029 C C . TYR A 1 134 ? -1.113 -19.547 -19.172 1 96.19 134 TYR A C 1
ATOM 1031 O O . TYR A 1 134 ? -0.887 -18.406 -19.609 1 96.19 134 TYR A O 1
ATOM 1039 N N . GLU A 1 135 ? -1.302 -20.5 -19.922 1 96.88 135 GLU A N 1
ATOM 1040 C CA . GLU A 1 135 ? -1.206 -20.422 -21.375 1 96.88 135 GLU A CA 1
ATOM 1041 C C . GLU A 1 135 ? -2.297 -19.516 -21.953 1 96.88 135 GLU A C 1
ATOM 1043 O O . GLU A 1 135 ? -2.127 -18.938 -23.016 1 96.88 135 GLU A O 1
ATOM 1048 N N . LEU A 1 136 ? -3.398 -19.422 -21.188 1 94.44 136 LEU A N 1
ATOM 1049 C CA . LEU A 1 136 ? -4.453 -18.5 -21.609 1 94.44 136 LEU A CA 1
ATOM 1050 C C . LEU A 1 136 ? -3.945 -17.062 -21.641 1 94.44 136 LEU A C 1
ATOM 1052 O O . LEU A 1 136 ? -4.363 -16.266 -22.484 1 94.44 136 LEU A O 1
ATOM 1056 N N . GLY A 1 137 ? -3.084 -16.75 -20.734 1 96.19 137 GLY A N 1
ATOM 1057 C CA . GLY A 1 137 ? -2.598 -15.383 -20.609 1 96.19 137 GLY A CA 1
ATOM 1058 C C . GLY A 1 137 ? -1.283 -15.156 -21.328 1 96.19 137 GLY A C 1
ATOM 1059 O O . GLY A 1 137 ? -0.882 -14.008 -21.547 1 96.19 137 GLY A O 1
ATOM 1060 N N . LEU A 1 138 ? -0.635 -16.219 -21.781 1 97.62 138 LEU A N 1
ATOM 1061 C CA . LEU A 1 138 ? 0.712 -16.172 -22.328 1 97.62 138 LEU A CA 1
ATOM 1062 C C . LEU A 1 138 ? 0.762 -15.266 -23.562 1 97.62 138 LEU A C 1
ATOM 1064 O O . LEU A 1 138 ? 1.723 -14.516 -23.75 1 97.62 138 LEU A O 1
ATOM 1068 N N . PRO A 1 139 ? -0.236 -15.242 -24.422 1 97.44 139 PRO A N 1
ATOM 1069 C CA . PRO A 1 139 ? -0.195 -14.336 -25.578 1 97.44 139 PRO A CA 1
ATOM 1070 C C . PRO A 1 139 ? -0.096 -12.875 -25.172 1 97.44 139 PRO A C 1
ATOM 1072 O O . PRO A 1 139 ? 0.619 -12.094 -25.812 1 97.44 139 PRO A O 1
ATOM 1075 N N . CYS A 1 140 ? -0.816 -12.484 -24.125 1 97.75 140 CYS A N 1
ATOM 1076 C CA . CYS A 1 140 ? -0.743 -11.109 -23.641 1 97.75 140 CYS A CA 1
ATOM 1077 C C . CYS A 1 140 ? 0.643 -10.805 -23.078 1 97.75 140 CYS A C 1
ATOM 1079 O O . CYS A 1 140 ? 1.175 -9.719 -23.281 1 97.75 140 CYS A O 1
ATOM 1081 N N . ILE A 1 141 ? 1.239 -11.773 -22.406 1 98.5 141 ILE A N 1
ATOM 1082 C CA . ILE A 1 141 ? 2.568 -11.633 -21.812 1 98.5 141 ILE A CA 1
ATOM 1083 C C . ILE A 1 141 ? 3.605 -11.477 -22.922 1 98.5 141 ILE A C 1
ATOM 1085 O O . ILE A 1 141 ? 4.465 -10.594 -22.859 1 98.5 141 ILE A O 1
ATOM 1089 N N . ASN A 1 142 ? 3.445 -12.289 -23.906 1 98 142 ASN A N 1
ATOM 1090 C CA . ASN A 1 142 ? 4.363 -12.219 -25.031 1 98 142 ASN A CA 1
ATOM 1091 C C . ASN A 1 142 ? 4.199 -10.906 -25.812 1 98 142 ASN A C 1
ATOM 1093 O O . ASN A 1 142 ? 5.191 -10.281 -26.188 1 98 142 ASN A O 1
ATOM 1097 N N . LYS A 1 143 ? 3.039 -10.539 -26 1 97.69 143 LYS A N 1
ATOM 1098 C CA . LYS A 1 143 ? 2.758 -9.281 -26.688 1 97.69 143 LYS A CA 1
ATOM 1099 C C . LYS A 1 143 ? 3.371 -8.094 -25.938 1 97.69 143 LYS A C 1
ATOM 1101 O O . LYS A 1 143 ? 3.82 -7.133 -26.547 1 97.69 143 LYS A O 1
ATOM 1106 N N . ALA A 1 144 ? 3.383 -8.141 -24.672 1 98.44 144 ALA A N 1
ATOM 1107 C CA . ALA A 1 144 ? 3.932 -7.086 -23.828 1 98.44 144 ALA A CA 1
ATOM 1108 C C . ALA A 1 144 ? 5.457 -7.086 -23.875 1 98.44 144 ALA A C 1
ATOM 1110 O O . ALA A 1 144 ? 6.098 -6.152 -23.375 1 98.44 144 ALA A O 1
ATOM 1111 N N . GLY A 1 145 ? 6.043 -8.156 -24.344 1 98.56 145 GLY A N 1
ATOM 1112 C CA . GLY A 1 145 ? 7.484 -8.227 -24.516 1 98.56 145 GLY A CA 1
ATOM 1113 C C . GLY A 1 145 ? 8.219 -8.562 -23.234 1 98.56 145 GLY A C 1
ATOM 1114 O O . GLY A 1 145 ? 9.383 -8.211 -23.062 1 98.56 145 GLY A O 1
ATOM 1115 N N . VAL A 1 146 ? 7.539 -9.258 -22.359 1 98.81 146 VAL A N 1
ATOM 1116 C CA . VAL A 1 146 ? 8.18 -9.469 -21.062 1 98.81 146 VAL A CA 1
ATOM 1117 C C . VAL A 1 146 ? 8.281 -10.961 -20.766 1 98.81 146 VAL A C 1
ATOM 1119 O O . VAL A 1 146 ? 8.625 -11.367 -19.656 1 98.81 146 VAL A O 1
ATOM 1122 N N . GLY A 1 147 ? 7.992 -11.82 -21.734 1 98.56 147 GLY A N 1
ATOM 1123 C CA . GLY A 1 147 ? 8.039 -13.258 -21.547 1 98.56 147 GLY A CA 1
ATOM 1124 C C . GLY A 1 147 ? 9.398 -13.766 -21.125 1 98.56 147 GLY A C 1
ATOM 1125 O O . GLY A 1 147 ? 9.508 -14.75 -20.391 1 98.56 147 GLY A O 1
ATOM 1126 N N . HIS A 1 148 ? 10.414 -13.109 -21.594 1 98.62 148 HIS A N 1
ATOM 1127 C CA . HIS A 1 148 ? 11.781 -13.539 -21.312 1 98.62 148 HIS A CA 1
ATOM 1128 C C . HIS A 1 148 ? 12.117 -13.406 -19.844 1 98.62 148 HIS A C 1
ATOM 1130 O O . HIS A 1 148 ? 13.078 -14.016 -19.359 1 98.62 148 HIS A O 1
ATOM 1136 N N . LYS A 1 149 ? 11.391 -12.656 -19.031 1 98.88 149 LYS A N 1
ATOM 1137 C CA . LYS A 1 149 ? 11.656 -12.438 -17.609 1 98.88 149 LYS A CA 1
ATOM 1138 C C . LYS A 1 149 ? 11.094 -13.578 -16.766 1 98.88 149 LYS A C 1
ATOM 1140 O O . LYS A 1 149 ? 11.422 -13.703 -15.586 1 98.88 149 LYS A O 1
ATOM 1145 N N . ILE A 1 150 ? 10.234 -14.438 -17.391 1 98.88 150 ILE A N 1
ATOM 1146 C CA . ILE A 1 150 ? 9.414 -15.352 -16.609 1 98.88 150 ILE A CA 1
ATOM 1147 C C . ILE A 1 150 ? 9.914 -16.781 -16.797 1 98.88 150 ILE A C 1
ATOM 1149 O O . ILE A 1 150 ? 9.977 -17.281 -17.922 1 98.88 150 ILE A O 1
ATOM 1153 N N . ASP A 1 151 ? 10.305 -17.422 -15.734 1 98.81 151 ASP A N 1
ATOM 1154 C CA . ASP A 1 151 ? 10.531 -18.859 -15.641 1 98.81 151 ASP A CA 1
ATOM 1155 C C . ASP A 1 151 ? 9.344 -19.562 -14.992 1 98.81 151 ASP A C 1
ATOM 1157 O O . ASP A 1 151 ? 9.242 -19.594 -13.766 1 98.81 151 ASP A O 1
ATOM 1161 N N . PHE A 1 152 ? 8.477 -20.141 -15.805 1 98.75 152 PHE A N 1
ATOM 1162 C CA . PHE A 1 152 ? 7.27 -20.797 -15.297 1 98.75 152 PHE A CA 1
ATOM 1163 C C . PHE A 1 152 ? 7.523 -22.266 -15.023 1 98.75 152 PHE A C 1
ATOM 1165 O O . PHE A 1 152 ? 8.039 -22.984 -15.883 1 98.75 152 PHE A O 1
ATOM 1172 N N . ARG A 1 153 ? 7.168 -22.625 -13.844 1 98.62 153 ARG A N 1
ATOM 1173 C CA . ARG A 1 153 ? 7.285 -24.031 -13.43 1 98.62 153 ARG A CA 1
ATOM 1174 C C . ARG A 1 153 ? 5.926 -24.594 -13.039 1 98.62 153 ARG A C 1
ATOM 1176 O O . ARG A 1 153 ? 5.285 -24.109 -12.109 1 98.62 153 ARG A O 1
ATOM 1183 N N . GLU A 1 154 ? 5.559 -25.656 -13.727 1 98.56 154 GLU A N 1
ATOM 1184 C CA . GLU A 1 154 ? 4.309 -26.328 -13.398 1 98.56 154 GLU A CA 1
ATOM 1185 C C . GLU A 1 154 ? 4.516 -27.344 -12.273 1 98.56 154 GLU A C 1
ATOM 1187 O O . GLU A 1 154 ? 5.434 -28.172 -12.336 1 98.56 154 GLU A O 1
ATOM 1192 N N . GLY A 1 155 ? 3.619 -27.328 -11.289 1 98.12 155 GLY A N 1
ATOM 1193 C CA . GLY A 1 155 ? 3.67 -28.266 -10.18 1 98.12 155 GLY A CA 1
ATOM 1194 C C . GLY A 1 155 ? 3.463 -27.609 -8.828 1 98.12 155 GLY A C 1
ATOM 1195 O O . GLY A 1 155 ? 3.348 -26.391 -8.734 1 98.12 155 GLY A O 1
ATOM 1196 N N . PRO A 1 156 ? 3.363 -28.469 -7.82 1 98.19 156 PRO A N 1
ATOM 1197 C CA . PRO A 1 156 ? 3.295 -27.906 -6.473 1 98.19 156 PRO A CA 1
ATOM 1198 C C . PRO A 1 156 ? 4.52 -27.062 -6.129 1 98.19 156 PRO A C 1
ATOM 1200 O O . PRO A 1 156 ? 5.637 -27.391 -6.531 1 98.19 156 PRO A O 1
ATOM 1203 N N . ALA A 1 157 ? 4.332 -26.016 -5.434 1 98.69 157 ALA A N 1
ATOM 1204 C CA . ALA A 1 157 ? 5.387 -25.047 -5.16 1 98.69 157 ALA A CA 1
ATOM 1205 C C . ALA A 1 157 ? 6.348 -25.562 -4.094 1 98.69 157 ALA A C 1
ATOM 1207 O O . ALA A 1 157 ? 7.547 -25.281 -4.137 1 98.69 157 ALA A O 1
ATOM 1208 N N . LEU A 1 158 ? 5.871 -26.344 -3.131 1 98.75 158 LEU A N 1
ATOM 1209 C CA . LEU A 1 158 ? 6.656 -26.672 -1.948 1 98.75 158 LEU A CA 1
ATOM 1210 C C . LEU A 1 158 ? 7.914 -27.453 -2.332 1 98.75 158 LEU A C 1
ATOM 1212 O O . LEU A 1 158 ? 9.008 -27.141 -1.856 1 98.75 158 LEU A O 1
ATOM 1216 N N . PRO A 1 159 ? 7.84 -28.438 -3.256 1 98.69 159 PRO A N 1
ATOM 1217 C CA . PRO A 1 159 ? 9.078 -29.125 -3.637 1 98.69 159 PRO A CA 1
ATOM 1218 C C . PRO A 1 159 ? 10.094 -28.188 -4.281 1 98.69 159 PRO A C 1
ATOM 1220 O O . PRO A 1 159 ? 11.297 -28.312 -4.039 1 98.69 159 PRO A O 1
ATOM 1223 N N . VAL A 1 160 ? 9.617 -27.266 -5.094 1 98.69 160 VAL A N 1
ATOM 1224 C CA . VAL A 1 160 ? 10.508 -26.297 -5.719 1 98.69 160 VAL A CA 1
ATOM 1225 C C . VAL A 1 160 ? 11.164 -25.438 -4.648 1 98.69 160 VAL A C 1
ATOM 1227 O O . VAL A 1 160 ? 12.375 -25.203 -4.68 1 98.69 160 VAL A O 1
ATOM 1230 N N . LEU A 1 161 ? 10.414 -24.969 -3.695 1 98.88 161 LEU A N 1
ATOM 1231 C CA . LEU A 1 161 ? 10.938 -24.156 -2.607 1 98.88 161 LEU A CA 1
ATOM 1232 C C . LEU A 1 161 ? 11.945 -24.922 -1.775 1 98.88 161 LEU A C 1
ATOM 1234 O O . LEU A 1 161 ? 12.977 -24.375 -1.371 1 98.88 161 LEU A O 1
ATOM 1238 N N . ASP A 1 162 ? 11.641 -26.203 -1.536 1 98.81 162 ASP A N 1
ATOM 1239 C CA . ASP A 1 162 ? 12.57 -27.031 -0.781 1 98.81 162 ASP A CA 1
ATOM 1240 C C . ASP A 1 162 ? 13.914 -27.141 -1.498 1 98.81 162 ASP A C 1
ATOM 1242 O O . ASP A 1 162 ? 14.969 -27.062 -0.866 1 98.81 162 ASP A O 1
ATOM 1246 N N . ASP A 1 163 ? 13.859 -27.312 -2.752 1 98.75 163 ASP A N 1
ATOM 1247 C CA . ASP A 1 163 ? 15.094 -27.375 -3.535 1 98.75 163 ASP A CA 1
ATOM 1248 C C . ASP A 1 163 ? 15.875 -26.062 -3.438 1 98.75 163 ASP A C 1
ATOM 1250 O O . ASP A 1 163 ? 17.094 -26.062 -3.299 1 98.75 163 ASP A O 1
ATOM 1254 N N . LEU A 1 164 ? 15.18 -24.953 -3.543 1 98.81 164 LEU A N 1
ATOM 1255 C CA . LEU A 1 164 ? 15.828 -23.656 -3.451 1 98.81 164 LEU A CA 1
ATOM 1256 C C . LEU A 1 164 ? 16.453 -23.438 -2.074 1 98.81 164 LEU A C 1
ATOM 1258 O O . LEU A 1 164 ? 17.562 -22.938 -1.96 1 98.81 164 LEU A O 1
ATOM 1262 N N . VAL A 1 165 ? 15.734 -23.875 -1.055 1 98.81 165 VAL A N 1
ATOM 1263 C CA . VAL A 1 165 ? 16.219 -23.703 0.312 1 98.81 165 VAL A CA 1
ATOM 1264 C C . VAL A 1 165 ? 17.453 -24.578 0.533 1 98.81 165 VAL A C 1
ATOM 1266 O O . VAL A 1 165 ? 18.375 -24.188 1.259 1 98.81 165 VAL A O 1
ATOM 1269 N N . ALA A 1 166 ? 17.469 -25.719 -0.093 1 98.69 166 ALA A N 1
ATOM 1270 C CA . ALA A 1 166 ? 18.609 -26.625 0.045 1 98.69 166 ALA A CA 1
ATOM 1271 C C . ALA A 1 166 ? 19.859 -26.031 -0.601 1 98.69 166 ALA A C 1
ATOM 1273 O O . ALA A 1 166 ? 20.984 -26.406 -0.242 1 98.69 166 ALA A O 1
ATOM 1274 N N . ASP A 1 167 ? 19.688 -25.172 -1.531 1 98.5 167 ASP A N 1
ATOM 1275 C CA . ASP A 1 167 ? 20.781 -24.5 -2.197 1 98.5 167 ASP A CA 1
ATOM 1276 C C . ASP A 1 167 ? 21.156 -23.203 -1.469 1 98.5 167 ASP A C 1
ATOM 1278 O O . ASP A 1 167 ? 20.5 -22.172 -1.647 1 98.5 167 ASP A O 1
ATOM 1282 N N . LYS A 1 168 ? 22.203 -23.141 -0.817 1 98.12 168 LYS A N 1
ATOM 1283 C CA . LYS A 1 168 ? 22.609 -22.016 0.021 1 98.12 168 LYS A CA 1
ATOM 1284 C C . LYS A 1 168 ? 22.812 -20.75 -0.812 1 98.12 168 LYS A C 1
ATOM 1286 O O . LYS A 1 168 ? 22.641 -19.641 -0.312 1 98.12 168 LYS A O 1
ATOM 1291 N N . GLU A 1 169 ? 23.125 -20.953 -2.055 1 98.12 169 GLU A N 1
ATOM 1292 C CA . GLU A 1 169 ? 23.328 -19.797 -2.938 1 98.12 169 GLU A CA 1
ATOM 1293 C C . GLU A 1 169 ? 22.016 -19.062 -3.174 1 98.12 169 GLU A C 1
ATOM 1295 O O . GLU A 1 169 ? 22.016 -17.906 -3.615 1 98.12 169 GLU A O 1
ATOM 1300 N N . GLN A 1 170 ? 20.922 -19.656 -2.881 1 98.62 170 GLN A N 1
ATOM 1301 C CA . GLN A 1 170 ? 19.625 -19.047 -3.119 1 98.62 170 GLN A CA 1
ATOM 1302 C C . GLN A 1 170 ? 19.109 -18.328 -1.872 1 98.62 170 GLN A C 1
ATOM 1304 O O . GLN A 1 170 ? 18.109 -17.625 -1.927 1 98.62 170 GLN A O 1
ATOM 1309 N N . HIS A 1 171 ? 19.812 -18.516 -0.788 1 98.69 171 HIS A N 1
ATOM 1310 C CA . HIS A 1 171 ? 19.391 -17.844 0.435 1 98.69 171 HIS A CA 1
ATOM 1311 C C . HIS A 1 171 ? 19.469 -16.328 0.283 1 98.69 171 HIS A C 1
ATOM 1313 O O . HIS A 1 171 ? 20.516 -15.781 -0.096 1 98.69 171 HIS A O 1
ATOM 1319 N N . GLY A 1 172 ? 18.406 -15.688 0.528 1 98.69 172 GLY A N 1
ATOM 1320 C CA . GLY A 1 172 ? 18.344 -14.234 0.467 1 98.69 172 GLY A 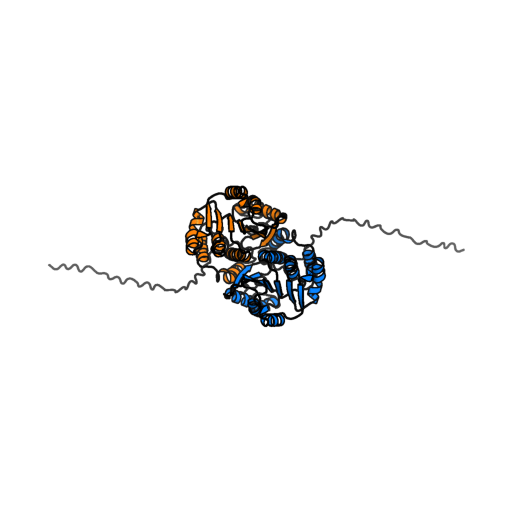CA 1
ATOM 1321 C C . GLY A 1 172 ? 18.547 -13.688 -0.933 1 98.69 172 GLY A C 1
ATOM 1322 O O . GLY A 1 172 ? 19.047 -12.57 -1.103 1 98.69 172 GLY A O 1
ATOM 1323 N N . SER A 1 173 ? 18.172 -14.469 -1.928 1 98.75 173 SER A N 1
ATOM 1324 C CA . SER A 1 173 ? 18.484 -14.039 -3.287 1 98.75 173 SER A CA 1
ATOM 1325 C C . SER A 1 173 ? 17.297 -13.352 -3.941 1 98.75 173 SER A C 1
ATOM 1327 O O . SER A 1 173 ? 17.438 -12.711 -4.984 1 98.75 173 SER A O 1
ATOM 1329 N N . PHE A 1 174 ? 16.125 -13.469 -3.352 1 98.94 174 PHE A N 1
ATOM 1330 C CA . PHE A 1 174 ? 14.945 -12.852 -3.932 1 98.94 174 PHE A CA 1
ATOM 1331 C C . PHE A 1 174 ? 14.641 -11.516 -3.262 1 98.94 174 PHE A C 1
ATOM 1333 O O . PHE A 1 174 ? 14.789 -11.383 -2.047 1 98.94 174 PHE A O 1
ATOM 1340 N N . ASP A 1 175 ? 14.203 -10.57 -4.07 1 98.88 175 ASP A N 1
ATOM 1341 C CA . ASP A 1 175 ? 13.812 -9.258 -3.574 1 98.88 175 ASP A CA 1
ATOM 1342 C C . ASP A 1 175 ? 12.359 -9.242 -3.125 1 98.88 175 ASP A C 1
ATOM 1344 O O . ASP A 1 175 ? 11.977 -8.461 -2.256 1 98.88 175 ASP A O 1
ATOM 1348 N N . PHE A 1 176 ? 11.555 -10.07 -3.777 1 98.88 176 PHE A N 1
ATOM 1349 C CA . PHE A 1 176 ? 10.109 -10.039 -3.586 1 98.88 176 PHE A CA 1
ATOM 1350 C C . PHE A 1 176 ? 9.492 -11.391 -3.9 1 98.88 176 PHE A C 1
ATOM 1352 O O . PHE A 1 176 ? 9.906 -12.062 -4.852 1 98.88 176 PHE A O 1
ATOM 1359 N N . ALA A 1 177 ? 8.523 -11.805 -3.102 1 98.94 177 ALA A N 1
ATOM 1360 C CA . ALA A 1 177 ? 7.684 -12.969 -3.373 1 98.94 177 ALA A CA 1
ATOM 1361 C C . ALA A 1 177 ? 6.207 -12.641 -3.168 1 98.94 177 ALA A C 1
ATOM 1363 O O . ALA A 1 177 ? 5.836 -12.008 -2.174 1 98.94 177 ALA A O 1
ATOM 1364 N N . PHE A 1 178 ? 5.414 -13.055 -4.137 1 98.94 178 PHE A N 1
ATOM 1365 C CA . PHE A 1 178 ? 3.969 -12.891 -4.035 1 98.94 178 PHE A CA 1
ATOM 1366 C C . PHE A 1 178 ? 3.275 -14.25 -3.988 1 98.94 178 PHE A C 1
ATOM 1368 O O . PHE A 1 178 ? 3.496 -15.094 -4.855 1 98.94 178 PHE A O 1
ATOM 1375 N N . VAL A 1 179 ? 2.377 -14.422 -2.977 1 98.88 179 VAL A N 1
ATOM 1376 C CA . VAL A 1 179 ? 1.747 -15.719 -2.738 1 98.88 179 VAL A CA 1
ATOM 1377 C C . VAL A 1 179 ? 0.234 -15.594 -2.902 1 98.88 179 VAL A C 1
ATOM 1379 O O . VAL A 1 179 ? -0.421 -14.867 -2.15 1 98.88 179 VAL A O 1
ATOM 1382 N N . ASP A 1 180 ? -0.325 -16.219 -3.816 1 97.69 180 ASP A N 1
ATOM 1383 C CA . ASP A 1 180 ? -1.757 -16.359 -4.066 1 97.69 180 ASP A CA 1
ATOM 1384 C C . ASP A 1 180 ? -2.105 -17.766 -4.539 1 97.69 180 ASP A C 1
ATOM 1386 O O . ASP A 1 180 ? -2.531 -17.953 -5.68 1 97.69 180 ASP A O 1
ATOM 1390 N N . ALA A 1 181 ? -1.943 -18.688 -3.67 1 97 181 ALA A N 1
ATOM 1391 C CA . ALA A 1 181 ? -2.104 -20.109 -3.947 1 97 181 ALA A CA 1
ATOM 1392 C C . ALA A 1 181 ? -2.988 -20.781 -2.896 1 97 181 ALA A C 1
ATOM 1394 O O . ALA A 1 181 ? -3.963 -20.188 -2.43 1 97 181 ALA A O 1
ATOM 1395 N N . ASP A 1 182 ? -2.799 -22.156 -2.699 1 96.62 182 ASP A N 1
ATOM 1396 C CA . ASP A 1 182 ? -3.596 -22.875 -1.705 1 96.62 182 ASP A CA 1
ATOM 1397 C C . ASP A 1 182 ? -3.352 -22.312 -0.304 1 96.62 182 ASP A C 1
ATOM 1399 O O . ASP A 1 182 ? -2.229 -22.359 0.201 1 96.62 182 ASP A O 1
ATOM 1403 N N . LYS A 1 183 ? -4.426 -21.859 0.335 1 97.75 183 LYS A N 1
ATOM 1404 C CA . LYS A 1 183 ? -4.34 -21.125 1.596 1 97.75 183 LYS A CA 1
ATOM 1405 C C . LYS A 1 183 ? -3.826 -22.031 2.719 1 97.75 183 LYS A C 1
ATOM 1407 O O . LYS A 1 183 ? -3.188 -21.562 3.658 1 97.75 183 LYS A O 1
ATOM 1412 N N . ASP A 1 184 ? -4.066 -23.297 2.65 1 98.06 184 ASP A N 1
ATOM 1413 C CA . ASP A 1 184 ? -3.654 -24.234 3.695 1 98.06 184 ASP A CA 1
ATOM 1414 C C . ASP A 1 184 ? -2.137 -24.406 3.709 1 98.06 184 ASP A C 1
ATOM 1416 O O . ASP A 1 184 ? -1.584 -25 4.645 1 98.06 184 ASP A O 1
ATOM 1420 N N . ASN A 1 185 ? -1.392 -23.859 2.805 1 98.5 185 ASN A N 1
ATOM 1421 C CA . ASN A 1 185 ? 0.063 -23.984 2.777 1 98.5 185 ASN A CA 1
ATOM 1422 C C . ASN A 1 185 ? 0.741 -22.625 2.988 1 98.5 185 ASN A C 1
ATOM 1424 O O . ASN A 1 185 ? 1.965 -22.531 2.891 1 98.5 185 ASN A O 1
ATOM 1428 N N . TYR A 1 186 ? 0.06 -21.594 3.291 1 98.69 186 TYR A N 1
ATOM 1429 C CA . TYR A 1 186 ? 0.636 -20.25 3.416 1 98.69 186 TYR A CA 1
ATOM 1430 C C . TYR A 1 186 ? 1.732 -20.234 4.473 1 98.69 186 TYR A C 1
ATOM 1432 O O . TYR A 1 186 ? 2.801 -19.656 4.258 1 98.69 186 TYR A O 1
ATOM 1440 N N . LEU A 1 187 ? 1.51 -20.922 5.582 1 98.81 187 LEU A N 1
ATOM 1441 C CA . LEU A 1 187 ? 2.529 -20.922 6.625 1 98.81 187 LEU A CA 1
ATOM 1442 C C . LEU A 1 187 ? 3.742 -21.75 6.199 1 98.81 187 LEU A C 1
ATOM 1444 O O . LEU A 1 187 ? 4.879 -21.391 6.527 1 98.81 187 LEU A O 1
ATOM 1448 N N . ASN A 1 188 ? 3.471 -22.828 5.449 1 98.81 188 ASN A N 1
ATOM 1449 C CA . ASN A 1 188 ? 4.582 -23.594 4.898 1 98.81 188 ASN A CA 1
ATOM 1450 C C . ASN A 1 188 ? 5.398 -22.766 3.91 1 98.81 188 ASN A C 1
ATOM 1452 O O . ASN A 1 188 ? 6.629 -22.797 3.928 1 98.81 188 ASN A O 1
ATOM 1456 N N . TYR A 1 189 ? 4.73 -22.016 3.061 1 98.94 189 TYR A N 1
ATOM 1457 C CA . TYR A 1 189 ? 5.418 -21.094 2.152 1 98.94 189 TYR A CA 1
ATOM 1458 C C . TYR A 1 189 ? 6.219 -20.062 2.926 1 98.94 189 TYR A C 1
ATOM 1460 O O . TYR A 1 189 ? 7.375 -19.781 2.598 1 98.94 189 TYR A O 1
ATOM 1468 N N . HIS A 1 190 ? 5.633 -19.516 3.996 1 98.94 190 HIS A N 1
ATOM 1469 C CA . HIS A 1 190 ? 6.242 -18.438 4.77 1 98.94 190 HIS A CA 1
ATOM 1470 C C . HIS A 1 190 ? 7.602 -18.844 5.316 1 98.94 190 HIS A C 1
ATOM 1472 O O . HIS A 1 190 ? 8.586 -18.109 5.176 1 98.94 190 HIS A O 1
ATOM 1478 N N . GLU A 1 191 ? 7.676 -20.062 5.828 1 98.88 191 GLU A N 1
ATOM 1479 C CA . GLU A 1 191 ? 8.914 -20.547 6.434 1 98.88 191 GLU A CA 1
ATOM 1480 C C . GLU A 1 191 ? 10.023 -20.688 5.391 1 98.88 191 GLU A C 1
ATOM 1482 O O . GLU A 1 191 ? 11.188 -20.391 5.664 1 98.88 191 GLU A O 1
ATOM 1487 N N . ARG A 1 192 ? 9.703 -21.078 4.246 1 98.94 192 ARG A N 1
ATOM 1488 C CA . ARG A 1 192 ? 10.68 -21.234 3.176 1 98.94 192 ARG A CA 1
ATOM 1489 C C . ARG A 1 192 ? 11.062 -19.891 2.572 1 98.94 192 ARG A C 1
ATOM 1491 O O . ARG A 1 192 ? 12.242 -19.625 2.332 1 98.94 192 ARG A O 1
ATOM 1498 N N . LEU A 1 193 ? 10.062 -19.047 2.408 1 98.94 193 LEU A N 1
ATOM 1499 C CA . LEU A 1 193 ? 10.289 -17.75 1.785 1 98.94 193 LEU A CA 1
ATOM 1500 C C . LEU A 1 193 ? 11.156 -16.859 2.678 1 98.94 193 LEU A C 1
ATOM 1502 O O . LEU A 1 193 ? 11.945 -16.062 2.182 1 98.94 193 LEU A O 1
ATOM 1506 N N . LEU A 1 194 ? 11.094 -17.062 4.02 1 98.81 194 LEU A N 1
ATOM 1507 C CA . LEU A 1 194 ? 11.898 -16.266 4.949 1 98.81 194 LEU A CA 1
ATOM 1508 C C . LEU A 1 194 ? 13.375 -16.594 4.789 1 98.81 194 LEU A C 1
ATOM 1510 O O . LEU A 1 194 ? 14.234 -15.805 5.203 1 98.81 194 LEU A O 1
ATOM 1514 N N . LYS A 1 195 ? 13.672 -17.734 4.152 1 98.75 195 LYS A N 1
ATOM 1515 C CA . LYS A 1 195 ? 15.062 -18.078 3.875 1 98.75 195 LYS A CA 1
ATOM 1516 C C . LYS A 1 195 ? 15.5 -17.562 2.512 1 98.75 195 LYS A C 1
ATOM 1518 O O . LYS A 1 195 ? 16.688 -17.297 2.293 1 98.75 195 LYS A O 1
ATOM 1523 N N . LEU A 1 196 ? 14.586 -17.391 1.655 1 98.94 196 LEU A N 1
ATOM 1524 C CA . LEU A 1 196 ? 14.914 -17.125 0.258 1 98.94 196 LEU A CA 1
ATOM 1525 C C . LEU A 1 196 ? 14.867 -15.633 -0.045 1 98.94 196 LEU A C 1
ATOM 1527 O O . LEU A 1 196 ? 15.602 -15.148 -0.909 1 98.94 196 LEU A O 1
ATOM 1531 N N . VAL A 1 197 ? 13.992 -14.883 0.612 1 98.94 197 VAL A N 1
ATOM 1532 C CA . VAL A 1 197 ? 13.883 -13.445 0.42 1 98.94 197 VAL A CA 1
ATOM 1533 C C . VAL A 1 197 ? 14.938 -12.727 1.269 1 98.94 197 VAL A C 1
ATOM 1535 O O . VAL A 1 197 ? 15.148 -13.086 2.43 1 98.94 197 VAL A O 1
ATOM 1538 N N . ARG A 1 198 ? 15.578 -11.758 0.741 1 98.69 198 ARG A N 1
ATOM 1539 C CA . ARG A 1 198 ? 16.672 -11.055 1.417 1 98.69 198 ARG A CA 1
ATOM 1540 C C . ARG A 1 198 ? 16.141 -10.211 2.574 1 98.69 198 ARG A C 1
ATOM 1542 O O . ARG A 1 198 ? 14.969 -9.805 2.568 1 98.69 198 ARG A O 1
ATOM 1549 N N . PRO A 1 199 ? 17.016 -9.961 3.541 1 98.06 199 PRO A N 1
ATOM 1550 C CA . PRO A 1 199 ? 16.625 -8.93 4.5 1 98.06 199 PRO A CA 1
ATOM 1551 C C . PRO A 1 199 ? 16.281 -7.602 3.832 1 98.06 199 PRO A C 1
ATOM 1553 O O . PRO A 1 199 ? 17.016 -7.145 2.943 1 98.06 199 PRO A O 1
ATOM 1556 N N . GLY A 1 200 ? 15.227 -7.031 4.223 1 97.75 200 GLY A N 1
ATOM 1557 C CA . GLY A 1 200 ? 14.742 -5.82 3.578 1 97.75 200 GLY A CA 1
ATOM 1558 C C . GLY A 1 200 ? 13.836 -6.098 2.391 1 97.75 200 GLY A C 1
ATOM 1559 O O . GLY A 1 200 ? 13.164 -5.195 1.892 1 97.75 200 GLY A O 1
ATOM 1560 N N . GLY A 1 201 ? 13.836 -7.406 1.966 1 98.56 201 GLY A N 1
ATOM 1561 C CA . GLY A 1 201 ? 12.922 -7.812 0.91 1 98.56 201 GLY A CA 1
ATOM 1562 C C . GLY A 1 201 ? 11.492 -7.969 1.387 1 98.56 201 GLY A C 1
ATOM 1563 O O . GLY A 1 201 ? 11.203 -7.805 2.574 1 98.56 201 GLY A O 1
ATOM 1564 N N . LEU A 1 202 ? 10.602 -8.281 0.443 1 98.81 202 LEU A N 1
ATOM 1565 C CA . LEU A 1 202 ? 9.172 -8.227 0.75 1 98.81 202 LEU A CA 1
ATOM 1566 C C . LEU A 1 202 ? 8.477 -9.516 0.325 1 98.81 202 LEU A C 1
ATOM 1568 O O . LEU A 1 202 ? 8.758 -10.047 -0.751 1 98.81 202 LEU A O 1
ATOM 1572 N N . ILE A 1 203 ? 7.605 -10.023 1.173 1 98.94 203 ILE A N 1
ATOM 1573 C CA . ILE A 1 203 ? 6.676 -11.094 0.846 1 98.94 203 ILE A CA 1
ATOM 1574 C C . ILE A 1 203 ? 5.242 -10.578 0.921 1 98.94 203 ILE A C 1
ATOM 1576 O O . ILE A 1 203 ? 4.848 -9.961 1.913 1 98.94 203 ILE A O 1
ATOM 1580 N N . GLY A 1 204 ? 4.488 -10.734 -0.109 1 98.81 204 GLY A N 1
ATOM 1581 C CA . GLY A 1 204 ? 3.074 -10.391 -0.125 1 98.81 204 GLY A CA 1
ATOM 1582 C C . GLY A 1 204 ? 2.17 -11.609 -0.127 1 98.81 204 GLY A C 1
ATOM 1583 O O . GLY A 1 204 ? 2.332 -12.508 -0.955 1 98.81 204 GLY A O 1
ATOM 1584 N N . TYR A 1 205 ? 1.239 -11.648 0.765 1 98.81 205 TYR A N 1
ATOM 1585 C CA . TYR A 1 205 ? 0.22 -12.688 0.822 1 98.81 205 TYR A CA 1
ATOM 1586 C C . TYR A 1 205 ? -1.141 -12.141 0.406 1 98.81 205 TYR A C 1
ATOM 1588 O O . TYR A 1 205 ? -1.636 -11.18 0.992 1 98.81 205 TYR A O 1
ATOM 1596 N N . ASP A 1 206 ? -1.745 -12.789 -0.548 1 97.88 206 ASP A N 1
ATOM 1597 C CA . ASP A 1 206 ? -3.053 -12.375 -1.05 1 97.88 206 ASP A CA 1
ATOM 1598 C C . ASP A 1 206 ? -4.176 -13.023 -0.248 1 97.88 206 ASP A C 1
ATOM 1600 O O . ASP A 1 206 ? -3.953 -14.008 0.463 1 97.88 206 ASP A O 1
ATOM 1604 N N . ASN A 1 207 ? -5.406 -12.438 -0.284 1 96.94 207 ASN A N 1
ATOM 1605 C CA . ASN A 1 207 ? -6.672 -12.93 0.254 1 96.94 207 ASN A CA 1
ATOM 1606 C C . ASN A 1 207 ? -6.617 -13.07 1.772 1 96.94 207 ASN A C 1
ATOM 1608 O O . ASN A 1 207 ? -7.176 -14.016 2.334 1 96.94 207 ASN A O 1
ATOM 1612 N N . THR A 1 208 ? -5.973 -12.172 2.412 1 98.19 208 THR A N 1
ATOM 1613 C CA . THR A 1 208 ? -5.773 -12.328 3.848 1 98.19 208 THR A CA 1
ATOM 1614 C C . THR A 1 208 ? -6.969 -11.781 4.625 1 98.19 208 THR A C 1
ATOM 1616 O O . THR A 1 208 ? -7.043 -11.93 5.848 1 98.19 208 THR A O 1
ATOM 1619 N N . LEU A 1 209 ? -7.93 -11.164 3.949 1 97.06 209 LEU A N 1
ATOM 1620 C CA . LEU A 1 209 ? -9.164 -10.758 4.613 1 97.06 209 LEU A CA 1
ATOM 1621 C C . LEU A 1 209 ? -10.336 -11.609 4.16 1 97.06 209 LEU A C 1
ATOM 1623 O O . LEU A 1 209 ? -11.438 -11.492 4.699 1 97.06 209 LEU A O 1
ATOM 1627 N N . TRP A 1 210 ? -10.18 -12.398 3.209 1 95.81 210 TRP A N 1
ATOM 1628 C CA . TRP A 1 210 ? -11.008 -13.516 2.783 1 95.81 210 TRP A CA 1
ATOM 1629 C C . TRP A 1 210 ? -12.469 -13.094 2.631 1 95.81 210 TRP A C 1
ATOM 1631 O O . TRP A 1 210 ? -13.359 -13.688 3.238 1 95.81 210 TRP A O 1
ATOM 1641 N N . ASN A 1 211 ? -12.578 -12.047 1.813 1 89.88 211 ASN A N 1
ATOM 1642 C CA . ASN A 1 211 ? -13.883 -11.492 1.497 1 89.88 211 ASN A CA 1
ATOM 1643 C C . ASN A 1 211 ? -14.625 -11.055 2.756 1 89.88 211 ASN A C 1
ATOM 1645 O O . ASN A 1 211 ? -15.852 -11.164 2.824 1 89.88 211 ASN A O 1
ATOM 1649 N N . GLY A 1 212 ? -13.906 -10.719 3.748 1 93.31 212 GLY A N 1
ATOM 1650 C CA . GLY A 1 212 ? -14.477 -10.211 4.984 1 93.31 212 GLY A CA 1
ATOM 1651 C C . GLY A 1 212 ? -14.914 -11.312 5.938 1 93.31 212 GLY A C 1
ATOM 1652 O O . GLY A 1 212 ? -15.359 -11.031 7.051 1 93.31 212 GLY A O 1
ATOM 1653 N N . SER A 1 213 ? -14.766 -12.508 5.602 1 94.69 213 SER A N 1
ATOM 1654 C CA . SER A 1 213 ? -15.266 -13.617 6.41 1 94.69 213 SER A CA 1
ATOM 1655 C C . SER A 1 213 ? -14.438 -13.797 7.676 1 94.69 213 SER A C 1
ATOM 1657 O O . SER A 1 213 ? -14.852 -14.492 8.609 1 94.69 213 SER A O 1
ATOM 1659 N N . VAL A 1 214 ? -13.312 -13.219 7.742 1 96.88 214 VAL A N 1
ATOM 1660 C CA . VAL A 1 214 ? -12.43 -13.344 8.891 1 96.88 214 VAL A CA 1
ATOM 1661 C C . VAL A 1 214 ? -13.109 -12.781 10.141 1 96.88 214 VAL A C 1
ATOM 1663 O O . VAL A 1 214 ? -12.703 -13.078 11.266 1 96.88 214 VAL A O 1
ATOM 1666 N N . VAL A 1 215 ? -14.195 -11.992 9.953 1 96.06 215 VAL A N 1
ATOM 1667 C CA . VAL A 1 215 ? -14.812 -11.359 11.117 1 96.06 215 VAL A CA 1
ATOM 1668 C C . VAL A 1 215 ? -16.219 -11.938 11.328 1 96.06 215 VAL A C 1
ATOM 1670 O O . VAL A 1 215 ? -16.938 -11.516 12.234 1 96.06 215 VAL A O 1
ATOM 1673 N N . LEU A 1 216 ? -16.609 -12.805 10.477 1 94.62 216 LEU A N 1
ATOM 1674 C CA . LEU A 1 216 ? -17.953 -13.383 10.617 1 94.62 216 LEU A CA 1
ATOM 1675 C C . LEU A 1 216 ? -17.969 -14.43 11.734 1 94.62 216 LEU A C 1
ATOM 1677 O O . LEU A 1 216 ? -16.984 -15.133 11.945 1 94.62 216 LEU A O 1
ATOM 1681 N N . PRO A 1 217 ? -19.062 -14.492 12.359 1 94.5 217 PRO A N 1
ATOM 1682 C CA . PRO A 1 217 ? -19.172 -15.57 13.344 1 94.5 217 PRO A CA 1
ATOM 1683 C C . PRO A 1 217 ? -19.125 -16.953 12.703 1 94.5 217 PRO A C 1
ATOM 1685 O O . PRO A 1 217 ? -19.391 -17.094 11.508 1 94.5 217 PRO A O 1
ATOM 1688 N N . ASP A 1 218 ? -18.844 -17.922 13.5 1 92.12 218 ASP A N 1
ATOM 1689 C CA . ASP A 1 218 ? -18.641 -19.281 13 1 92.12 218 ASP A CA 1
ATOM 1690 C C . ASP A 1 218 ? -19.906 -19.828 12.367 1 92.12 218 ASP A C 1
ATOM 1692 O O . ASP A 1 218 ? -19.859 -20.641 11.43 1 92.12 218 ASP A O 1
ATOM 1696 N N . ASP A 1 219 ? -21.062 -19.391 12.812 1 93.56 219 ASP A N 1
ATOM 1697 C CA . ASP A 1 219 ? -22.328 -19.938 12.344 1 93.56 219 ASP A CA 1
ATOM 1698 C C . ASP A 1 219 ? -22.891 -19.125 11.188 1 93.56 219 ASP A C 1
ATOM 1700 O O . ASP A 1 219 ? -24 -19.391 10.703 1 93.56 219 ASP A O 1
ATOM 1704 N N . ALA A 1 220 ? -22.125 -18.109 10.805 1 93.5 220 ALA A N 1
ATOM 1705 C CA . ALA A 1 220 ? -22.594 -17.312 9.664 1 93.5 220 ALA A CA 1
ATOM 1706 C C . ALA A 1 220 ? -22.656 -18.172 8.398 1 93.5 220 ALA A C 1
ATOM 1708 O O . ALA A 1 220 ? -21.781 -19.016 8.172 1 93.5 220 ALA A O 1
ATOM 1709 N N . PRO A 1 221 ? -23.703 -18.047 7.551 1 93.62 221 PRO A N 1
ATOM 1710 C CA . PRO A 1 221 ? -23.734 -18.734 6.258 1 93.62 221 PRO A CA 1
ATOM 1711 C C . PRO A 1 221 ? -22.562 -18.344 5.359 1 93.62 221 PRO A C 1
ATOM 1713 O O . PRO A 1 221 ? -22.203 -17.172 5.262 1 93.62 221 PRO A O 1
ATOM 1716 N N . MET A 1 222 ? -21.922 -19.391 4.84 1 91.44 222 MET A N 1
ATOM 1717 C CA . MET A 1 222 ? -20.781 -19.219 3.947 1 91.44 222 MET A CA 1
ATOM 1718 C C . MET A 1 222 ? -20.672 -20.391 2.975 1 91.44 222 MET A C 1
ATOM 1720 O O . MET A 1 222 ? -21.078 -21.516 3.299 1 91.44 222 MET A O 1
ATOM 1724 N N . ARG A 1 223 ? -20.172 -20.031 1.804 1 91.56 223 ARG A N 1
ATOM 1725 C CA . ARG A 1 223 ? -19.828 -21.109 0.89 1 91.56 223 ARG A CA 1
ATOM 1726 C C . ARG A 1 223 ? -18.828 -22.078 1.521 1 91.56 223 ARG A C 1
ATOM 1728 O O . ARG A 1 223 ? -17.953 -21.656 2.289 1 91.56 223 ARG A O 1
ATOM 1735 N N . LYS A 1 224 ? -18.875 -23.359 1.126 1 93.44 224 LYS A N 1
ATOM 1736 C CA . LYS A 1 224 ? -18.047 -24.406 1.718 1 93.44 224 LYS A CA 1
ATOM 1737 C C . LYS A 1 224 ? -16.562 -24.078 1.563 1 93.44 224 LYS A C 1
ATOM 1739 O O . LYS A 1 224 ? -15.781 -24.219 2.514 1 93.44 224 LYS A O 1
ATOM 1744 N N . TYR A 1 225 ? -16.203 -23.703 0.37 1 91.75 225 TYR A N 1
ATOM 1745 C CA . TYR A 1 225 ? -14.797 -23.391 0.08 1 91.75 225 TYR A CA 1
ATOM 1746 C C . TYR A 1 225 ? -14.305 -22.25 0.956 1 91.75 225 TYR A C 1
ATOM 1748 O O . TYR A 1 225 ? -13.18 -22.297 1.467 1 91.75 225 TYR A O 1
ATOM 1756 N N . ILE A 1 226 ? -15.117 -21.281 1.185 1 93 226 ILE A N 1
ATOM 1757 C CA . ILE A 1 226 ? -14.773 -20.141 2.02 1 93 226 ILE A CA 1
ATOM 1758 C C . ILE A 1 226 ? -14.602 -20.578 3.469 1 93 226 ILE A C 1
ATOM 1760 O O . ILE A 1 226 ? -13.617 -20.234 4.121 1 93 226 ILE A O 1
ATOM 1764 N N . ARG A 1 227 ? -15.484 -21.359 3.92 1 95.12 227 ARG A N 1
ATOM 1765 C CA . ARG A 1 227 ? -15.43 -21.844 5.293 1 95.12 227 ARG A CA 1
ATOM 1766 C C . ARG A 1 227 ? -14.188 -22.688 5.523 1 95.12 227 ARG A C 1
ATOM 1768 O O . ARG A 1 227 ? -13.5 -22.547 6.539 1 95.12 227 ARG A O 1
ATOM 1775 N N . PHE A 1 228 ? -13.953 -23.547 4.625 1 95.31 228 PHE A N 1
ATOM 1776 C CA . PHE A 1 228 ? -12.836 -24.469 4.773 1 95.31 228 PHE A CA 1
ATOM 1777 C C . PHE A 1 228 ? -11.516 -23.703 4.895 1 95.31 228 PHE A C 1
ATOM 1779 O O . PHE A 1 228 ? -10.742 -23.938 5.828 1 95.31 228 PHE A O 1
ATOM 1786 N N . TYR A 1 229 ? -11.266 -22.766 4.082 1 96.75 229 TYR A N 1
ATOM 1787 C CA . TYR A 1 229 ? -9.961 -22.109 4.012 1 96.75 229 TYR A CA 1
ATOM 1788 C C . TYR A 1 229 ? -9.859 -20.984 5.031 1 96.75 229 TYR A C 1
ATOM 1790 O O . TYR A 1 229 ? -8.766 -20.5 5.328 1 96.75 229 TYR A O 1
ATOM 1798 N N . ARG A 1 230 ? -10.961 -20.516 5.508 1 97.38 230 ARG A N 1
ATOM 1799 C CA . ARG A 1 230 ? -11 -19.391 6.438 1 97.38 230 ARG A CA 1
ATOM 1800 C C . ARG A 1 230 ? -10.07 -19.641 7.625 1 97.38 230 ARG A C 1
ATOM 1802 O O . ARG A 1 230 ? -9.32 -18.75 8.023 1 97.38 230 ARG A O 1
ATOM 1809 N N . ASP A 1 231 ? -10.055 -20.812 8.141 1 97.19 231 ASP A N 1
ATOM 1810 C CA . ASP A 1 231 ? -9.258 -21.125 9.32 1 97.19 231 ASP A CA 1
ATOM 1811 C C . ASP A 1 231 ? -7.762 -21 9.016 1 97.19 231 ASP A C 1
ATOM 1813 O O . ASP A 1 231 ? -6.977 -20.609 9.883 1 97.19 231 ASP A O 1
ATOM 1817 N N . PHE A 1 232 ? -7.363 -21.359 7.84 1 98.44 232 PHE A N 1
ATOM 1818 C CA . PHE A 1 232 ? -5.965 -21.25 7.445 1 98.44 232 PHE A CA 1
ATOM 1819 C C . PHE A 1 232 ? -5.566 -19.781 7.309 1 98.44 232 PHE A C 1
ATOM 1821 O O . PHE A 1 232 ? -4.449 -19.406 7.672 1 98.44 232 PHE A O 1
ATOM 1828 N N . VAL A 1 233 ? -6.496 -19 6.801 1 98.31 233 VAL A N 1
ATOM 1829 C CA . VAL A 1 233 ? -6.242 -17.562 6.668 1 98.31 233 VAL A CA 1
ATOM 1830 C C . VAL A 1 233 ? -6.105 -16.938 8.055 1 98.31 233 VAL A C 1
ATOM 1832 O O . VAL A 1 233 ? -5.184 -16.156 8.297 1 98.31 233 VAL A O 1
ATOM 1835 N N . LEU A 1 234 ? -6.98 -17.281 8.953 1 98.25 234 LEU A N 1
ATOM 1836 C CA .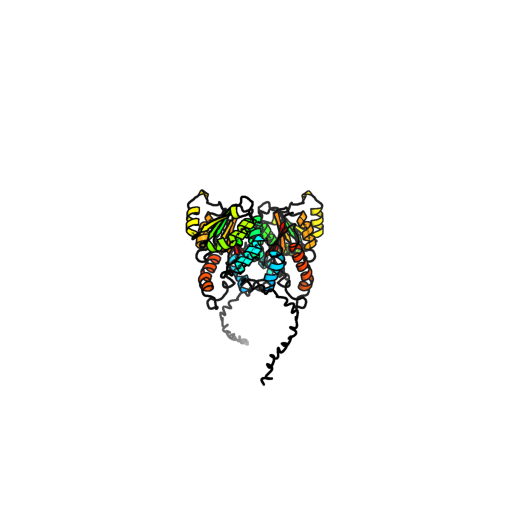 LEU A 1 234 ? -6.914 -16.797 10.328 1 98.25 234 LEU A CA 1
ATOM 1837 C C . LEU A 1 234 ? -5.609 -17.203 10.992 1 98.25 234 LEU A C 1
ATOM 1839 O O . LEU A 1 234 ? -4.98 -16.406 11.695 1 98.25 234 LEU A O 1
ATOM 1843 N N . ALA A 1 235 ? -5.242 -18.406 10.773 1 98.5 235 ALA A N 1
ATOM 1844 C CA . ALA A 1 235 ? -3.988 -18.906 11.336 1 98.5 235 ALA A CA 1
ATOM 1845 C C . ALA A 1 235 ? -2.797 -18.125 10.781 1 98.5 235 ALA A C 1
ATOM 1847 O O . ALA A 1 235 ? -1.872 -17.781 11.516 1 98.5 235 ALA A O 1
ATOM 1848 N N . LEU A 1 236 ? -2.797 -17.859 9.5 1 98.75 236 LEU A N 1
ATOM 1849 C CA . LEU A 1 236 ? -1.729 -17.078 8.898 1 98.75 236 LEU A CA 1
ATOM 1850 C C . LEU A 1 236 ? -1.656 -15.688 9.523 1 98.75 236 LEU A C 1
ATOM 1852 O O . LEU A 1 236 ? -0.579 -15.234 9.922 1 98.75 236 LEU A O 1
ATOM 1856 N N . ASN A 1 237 ? -2.814 -15.039 9.555 1 98.62 237 ASN A N 1
ATOM 1857 C CA . ASN A 1 237 ? -2.855 -13.688 10.102 1 98.62 237 ASN A CA 1
ATOM 1858 C C . ASN A 1 237 ? -2.303 -13.641 11.523 1 98.62 237 ASN A C 1
ATOM 1860 O O . ASN A 1 237 ? -1.521 -12.75 11.859 1 98.62 237 ASN A O 1
ATOM 1864 N N . SER A 1 238 ? -2.689 -14.578 12.305 1 98.25 238 SER A N 1
ATOM 1865 C CA . SER A 1 238 ? -2.215 -14.648 13.68 1 98.25 238 SER A CA 1
ATOM 1866 C C . SER A 1 238 ? -0.713 -14.898 13.734 1 98.25 238 SER A C 1
ATOM 1868 O O . SER A 1 238 ? -0.001 -14.266 14.523 1 98.25 238 SER A O 1
ATOM 1870 N N . ALA A 1 239 ? -0.245 -15.797 12.953 1 98.62 239 ALA A N 1
ATOM 1871 C CA . ALA A 1 239 ? 1.176 -16.141 12.93 1 98.62 239 ALA A CA 1
ATOM 1872 C C . ALA A 1 239 ? 2.02 -14.938 12.5 1 98.62 239 ALA A C 1
ATOM 1874 O O . ALA A 1 239 ? 3.062 -14.656 13.086 1 98.62 239 ALA A O 1
ATOM 1875 N N . LEU A 1 240 ? 1.58 -14.273 11.445 1 98.62 240 LEU A N 1
ATOM 1876 C CA . LEU A 1 240 ? 2.324 -13.117 10.953 1 98.62 240 LEU A CA 1
ATOM 1877 C C . LEU A 1 240 ? 2.352 -12.008 12 1 98.62 240 LEU A C 1
ATOM 1879 O O . LEU A 1 240 ? 3.367 -11.328 12.156 1 98.62 240 LEU A O 1
ATOM 1883 N N . ALA A 1 241 ? 1.258 -11.812 12.688 1 97.81 241 ALA A N 1
ATOM 1884 C CA . ALA A 1 241 ? 1.171 -10.797 13.734 1 97.81 241 ALA A CA 1
ATOM 1885 C C . ALA A 1 241 ? 2.223 -11.031 14.812 1 97.81 241 ALA A C 1
ATOM 1887 O O . ALA A 1 241 ? 2.748 -10.078 15.398 1 97.81 241 ALA A O 1
ATOM 1888 N N . ALA A 1 242 ? 2.615 -12.234 15.023 1 97.56 242 ALA A N 1
ATOM 1889 C CA . ALA A 1 242 ? 3.492 -12.586 16.141 1 97.56 242 ALA A CA 1
ATOM 1890 C C . ALA A 1 242 ? 4.922 -12.82 15.648 1 97.56 242 ALA A C 1
ATOM 1892 O O . ALA A 1 242 ? 5.836 -13.008 16.453 1 97.56 242 ALA A O 1
ATOM 1893 N N . ASP A 1 243 ? 5.168 -12.883 14.367 1 98.44 243 ASP A N 1
ATOM 1894 C CA . ASP A 1 243 ? 6.473 -13.258 13.828 1 98.44 243 ASP A CA 1
ATOM 1895 C C . ASP A 1 243 ? 7.438 -12.078 13.859 1 98.44 243 ASP A C 1
ATOM 1897 O O . ASP A 1 243 ? 7.305 -11.133 13.07 1 98.44 243 ASP A O 1
ATOM 1901 N N . ASP A 1 244 ? 8.477 -12.094 14.648 1 97.62 244 ASP A N 1
ATOM 1902 C CA . ASP A 1 244 ? 9.375 -10.961 14.828 1 97.62 244 ASP A CA 1
ATOM 1903 C C . ASP A 1 244 ? 10.43 -10.922 13.719 1 97.62 244 ASP A C 1
ATOM 1905 O O . ASP A 1 244 ? 11.242 -10 13.664 1 97.62 244 ASP A O 1
ATOM 1909 N N . ARG A 1 245 ? 10.367 -11.906 12.812 1 98.62 245 ARG A N 1
ATOM 1910 C CA . ARG A 1 245 ? 11.297 -11.938 11.695 1 98.62 245 ARG A CA 1
ATOM 1911 C C . ARG A 1 245 ? 10.844 -11 10.57 1 98.62 245 ARG A C 1
ATOM 1913 O O . ARG A 1 245 ? 11.609 -10.695 9.656 1 98.62 245 ARG A O 1
ATOM 1920 N N . VAL A 1 246 ? 9.578 -10.508 10.688 1 98.75 246 VAL A N 1
ATOM 1921 C CA . VAL A 1 246 ? 9.047 -9.617 9.664 1 98.75 246 VAL A CA 1
ATOM 1922 C C . VAL A 1 246 ? 8.367 -8.422 10.32 1 98.75 246 VAL A C 1
ATOM 1924 O O . VAL A 1 246 ? 7.941 -8.492 11.477 1 98.75 246 VAL A O 1
ATOM 1927 N N . GLU A 1 247 ? 8.367 -7.301 9.625 1 98.5 247 GLU A N 1
ATOM 1928 C CA . GLU A 1 247 ? 7.398 -6.223 9.812 1 98.5 247 GLU A CA 1
ATOM 1929 C C . GLU A 1 247 ? 6.219 -6.367 8.852 1 98.5 247 GLU A C 1
ATOM 1931 O O . GLU A 1 247 ? 6.398 -6.688 7.68 1 98.5 247 GLU A O 1
ATOM 1936 N N . ILE A 1 248 ? 5.023 -6.145 9.383 1 98.62 248 ILE A N 1
ATOM 1937 C CA . ILE A 1 248 ? 3.895 -6.477 8.523 1 98.62 248 ILE A CA 1
ATOM 1938 C C . ILE A 1 248 ? 3.002 -5.25 8.344 1 98.62 248 ILE A C 1
ATOM 1940 O O . ILE A 1 248 ? 3.068 -4.309 9.141 1 98.62 248 ILE A O 1
ATOM 1944 N N . CYS A 1 249 ? 2.213 -5.262 7.328 1 98.31 249 CYS A N 1
ATOM 1945 C CA . CYS A 1 249 ? 1.139 -4.324 7.012 1 98.31 249 CYS A CA 1
ATOM 1946 C C . CYS A 1 249 ? 0.035 -5.012 6.215 1 98.31 249 CYS A C 1
ATOM 1948 O O . CYS A 1 249 ? 0.282 -5.535 5.129 1 98.31 249 CYS A O 1
ATOM 1950 N N . GLN A 1 250 ? -1.146 -5.039 6.754 1 98.06 250 GLN A N 1
ATOM 1951 C CA . GLN A 1 250 ? -2.287 -5.625 6.059 1 98.06 250 GLN A CA 1
ATOM 1952 C C . GLN A 1 250 ? -3.15 -4.543 5.414 1 98.06 250 GLN A C 1
ATOM 1954 O O . GLN A 1 250 ? -3.664 -3.658 6.102 1 98.06 250 GLN A O 1
ATOM 1959 N N . LEU A 1 251 ? -3.299 -4.633 4.105 1 97.19 251 LEU A N 1
ATOM 1960 C CA . LEU A 1 251 ? -4 -3.613 3.334 1 97.19 251 LEU A CA 1
ATOM 1961 C C . LEU A 1 251 ? -5.301 -4.168 2.754 1 97.19 251 LEU A C 1
ATOM 1963 O O . LEU A 1 251 ? -5.336 -5.305 2.281 1 97.19 251 LEU A O 1
ATOM 1967 N N . PRO A 1 252 ? -6.352 -3.355 2.754 1 94.81 252 PRO A N 1
ATOM 1968 C CA . PRO A 1 252 ? -7.625 -3.797 2.186 1 94.81 252 PRO A CA 1
ATOM 1969 C C . PRO A 1 252 ? -7.719 -3.555 0.681 1 94.81 252 PRO A C 1
ATOM 1971 O O . PRO A 1 252 ? -8.727 -3.029 0.196 1 94.81 252 PRO A O 1
ATOM 1974 N N . VAL A 1 253 ? -6.77 -3.947 -0.023 1 94.12 253 VAL A N 1
ATOM 1975 C CA . VAL A 1 253 ? -6.758 -3.967 -1.482 1 94.12 253 VAL A CA 1
ATOM 1976 C C . VAL A 1 253 ? -7.219 -5.332 -1.984 1 94.12 253 VAL A C 1
ATOM 1978 O O . VAL A 1 253 ? -6.762 -6.367 -1.493 1 94.12 253 VAL A O 1
ATOM 1981 N N . GLY A 1 254 ? -8.125 -5.305 -2.947 1 91.19 254 GLY A N 1
ATOM 1982 C CA . GLY A 1 254 ? -8.719 -6.57 -3.352 1 91.19 254 GLY A CA 1
ATOM 1983 C C . GLY A 1 254 ? -9.367 -7.32 -2.203 1 91.19 254 GLY A C 1
ATOM 1984 O O . GLY A 1 254 ? -10.234 -6.777 -1.514 1 91.19 254 GLY A O 1
ATOM 1985 N N . ASP A 1 255 ? -8.898 -8.562 -1.955 1 93.25 255 ASP A N 1
ATOM 1986 C CA . ASP A 1 255 ? -9.414 -9.414 -0.883 1 93.25 255 ASP A CA 1
ATOM 1987 C C . ASP A 1 255 ? -8.484 -9.398 0.323 1 93.25 255 ASP A C 1
ATOM 1989 O O . ASP A 1 255 ? -8.438 -10.367 1.091 1 93.25 255 ASP A O 1
ATOM 1993 N N . GLY A 1 256 ? -7.668 -8.328 0.396 1 95.5 256 GLY A N 1
ATOM 1994 C CA . GLY A 1 256 ? -6.691 -8.203 1.466 1 95.5 256 GLY A CA 1
ATOM 1995 C C . GLY A 1 256 ? -5.312 -8.688 1.07 1 95.5 256 GLY A C 1
ATOM 1996 O O . GLY A 1 256 ? -5.156 -9.812 0.581 1 95.5 256 GLY A O 1
ATOM 1997 N N . VAL A 1 257 ? -4.34 -7.828 1.244 1 98 257 VAL A N 1
ATOM 1998 C CA . VAL A 1 257 ? -2.943 -8.164 0.999 1 98 257 VAL A CA 1
ATOM 1999 C C . VAL A 1 257 ? -2.111 -7.859 2.242 1 98 257 VAL A C 1
ATOM 2001 O O . VAL A 1 257 ? -2.145 -6.742 2.758 1 98 257 VAL A O 1
ATOM 2004 N N . THR A 1 258 ? -1.423 -8.836 2.748 1 98.75 258 THR A N 1
ATOM 2005 C CA . THR A 1 258 ? -0.487 -8.586 3.838 1 98.75 258 THR A CA 1
ATOM 2006 C C . THR A 1 258 ? 0.947 -8.531 3.318 1 98.75 258 THR A C 1
ATOM 2008 O O . THR A 1 258 ? 1.427 -9.484 2.697 1 98.75 258 THR A O 1
ATOM 2011 N N . LEU A 1 259 ? 1.558 -7.426 3.525 1 98.81 259 LEU A N 1
ATOM 2012 C CA . LEU A 1 259 ? 2.969 -7.238 3.207 1 98.81 259 LEU A CA 1
ATOM 2013 C C . LEU A 1 259 ? 3.85 -7.609 4.395 1 98.81 259 LEU A C 1
ATOM 2015 O O . LEU A 1 259 ? 3.576 -7.199 5.527 1 98.81 259 LEU A O 1
ATOM 2019 N N . CYS A 1 260 ? 4.867 -8.391 4.148 1 98.88 260 CYS A N 1
ATOM 2020 C CA . CYS A 1 260 ? 5.855 -8.797 5.145 1 98.88 260 CYS A CA 1
ATOM 2021 C C . CYS A 1 260 ? 7.262 -8.398 4.707 1 98.88 260 CYS A C 1
ATOM 2023 O O . CYS A 1 260 ? 7.828 -9.008 3.795 1 98.88 260 CYS A O 1
ATOM 2025 N N . ARG A 1 261 ? 7.793 -7.395 5.324 1 98.75 261 ARG A N 1
ATOM 2026 C CA . ARG A 1 261 ? 9.188 -7.027 5.102 1 98.75 261 ARG A CA 1
ATOM 2027 C C . ARG A 1 261 ? 10.109 -7.809 6.031 1 98.75 261 ARG A C 1
ATOM 2029 O O . ARG A 1 261 ? 10 -7.711 7.254 1 98.75 261 ARG A O 1
ATOM 2036 N N . ARG A 1 262 ? 10.992 -8.539 5.469 1 98.75 262 ARG A N 1
ATOM 2037 C CA . ARG A 1 262 ? 11.891 -9.352 6.285 1 98.75 262 ARG A CA 1
ATOM 2038 C C . ARG A 1 262 ? 12.891 -8.484 7.035 1 98.75 262 ARG A C 1
ATOM 2040 O O . ARG A 1 262 ? 13.508 -7.594 6.445 1 98.75 262 ARG A O 1
ATOM 2047 N N . VAL A 1 263 ? 13.094 -8.789 8.367 1 97.75 263 VAL A N 1
ATOM 2048 C CA . VAL A 1 263 ? 14.008 -7.953 9.141 1 97.75 263 VAL A CA 1
ATOM 2049 C C . VAL A 1 263 ? 15.047 -8.828 9.836 1 97.75 263 VAL A C 1
ATOM 2051 O O . VAL A 1 263 ? 16.031 -8.312 10.383 1 97.75 263 VAL A O 1
ATOM 2054 N N . LYS A 1 264 ? 14.859 -10.109 10.008 1 89.88 264 LYS A N 1
ATOM 2055 C CA . LYS A 1 264 ? 15.828 -11.047 10.562 1 89.88 264 LYS A CA 1
ATOM 2056 C C . LYS A 1 264 ? 16.078 -12.211 9.602 1 89.88 264 LYS A C 1
ATOM 2058 O O . LYS A 1 264 ? 15.227 -12.539 8.773 1 89.88 264 LYS A O 1
ATOM 2063 N N . MET B 1 1 ? -25.766 19.719 96.75 1 17.75 1 MET B N 1
ATOM 2064 C CA . MET B 1 1 ? -26.516 18.516 96.438 1 17.75 1 MET B CA 1
ATOM 2065 C C . MET B 1 1 ? -26.109 17.984 95.062 1 17.75 1 MET B C 1
ATOM 2067 O O . MET B 1 1 ? -25.484 18.719 94.25 1 17.75 1 MET B O 1
ATOM 2071 N N . ALA B 1 2 ? -26.875 16.938 94.625 1 18.8 2 ALA B N 1
ATOM 2072 C CA . ALA B 1 2 ? -26.922 15.695 93.875 1 18.8 2 ALA B CA 1
ATOM 2073 C C . ALA B 1 2 ? -26.938 15.984 92.375 1 18.8 2 ALA B C 1
ATOM 2075 O O . ALA B 1 2 ? -26.562 15.133 91.562 1 18.8 2 ALA B O 1
ATOM 2076 N N . THR B 1 3 ? -27.531 17.094 91.875 1 21.66 3 THR B N 1
ATOM 2077 C CA . THR B 1 3 ? -28.391 16.812 90.75 1 21.66 3 THR B CA 1
ATOM 2078 C C . THR B 1 3 ? -27.562 16.516 89.5 1 21.66 3 THR B C 1
ATOM 2080 O O . THR B 1 3 ? -26.859 17.391 88.938 1 21.66 3 THR B O 1
ATOM 2083 N N . THR B 1 4 ? -27.047 15.258 89.312 1 24.25 4 THR B N 1
ATOM 2084 C CA . THR B 1 4 ? -26.219 14.422 88.438 1 24.25 4 THR B CA 1
ATOM 2085 C C . THR B 1 4 ? -26.859 14.289 87.062 1 24.25 4 THR B C 1
ATOM 2087 O O . THR B 1 4 ? -27.812 13.539 86.875 1 24.25 4 THR B O 1
ATOM 2090 N N . ALA B 1 5 ? -27.281 15.422 86.438 1 23.89 5 ALA B N 1
ATOM 2091 C CA . ALA B 1 5 ? -28.125 15.312 85.25 1 23.89 5 ALA B CA 1
ATOM 2092 C C . ALA B 1 5 ? -27.469 14.422 84.188 1 23.89 5 ALA B C 1
ATOM 2094 O O . ALA B 1 5 ? -26.391 14.75 83.688 1 23.89 5 ALA B O 1
ATOM 2095 N N . THR B 1 6 ? -27.578 13.055 84.312 1 23.62 6 THR B N 1
ATOM 2096 C CA . THR B 1 6 ? -27.094 11.883 83.562 1 23.62 6 THR B CA 1
ATOM 2097 C C . THR B 1 6 ? -27.516 11.922 82.125 1 23.62 6 THR B C 1
ATOM 2099 O O . THR B 1 6 ? -28.703 11.781 81.812 1 23.62 6 THR B O 1
ATOM 2102 N N . GLU B 1 7 ? -27.203 13.039 81.375 1 22.03 7 GLU B N 1
ATOM 2103 C CA . GLU B 1 7 ? -27.781 13.18 80 1 22.03 7 GLU B CA 1
ATOM 2104 C C . GLU B 1 7 ? -27.609 11.898 79.188 1 22.03 7 GLU B C 1
ATOM 2106 O O . GLU B 1 7 ? -26.594 11.203 79.312 1 22.03 7 GLU B O 1
ATOM 2111 N N . ALA B 1 8 ? -28.734 11.328 78.625 1 23.67 8 ALA B N 1
ATOM 2112 C CA . ALA B 1 8 ? -29.297 10.227 77.875 1 23.67 8 ALA B CA 1
ATOM 2113 C C . ALA B 1 8 ? -28.5 9.977 76.562 1 23.67 8 ALA B C 1
ATOM 2115 O O . ALA B 1 8 ? -28.438 10.836 75.688 1 23.67 8 ALA B O 1
ATOM 2116 N N . THR B 1 9 ? -27.297 9.289 76.625 1 23.58 9 THR B N 1
ATOM 2117 C CA . THR B 1 9 ? -26.375 8.961 75.562 1 23.58 9 THR B CA 1
ATOM 2118 C C . THR B 1 9 ? -27.062 8.07 74.5 1 23.58 9 THR B C 1
ATOM 2120 O O . THR B 1 9 ? -27.312 6.891 74.75 1 23.58 9 THR B O 1
ATOM 2123 N N . LYS B 1 10 ? -28.234 8.555 74 1 22.12 10 LYS B N 1
ATOM 2124 C CA . LYS B 1 10 ? -29 7.715 73.062 1 22.12 10 LYS B CA 1
ATOM 2125 C C . LYS B 1 10 ? -28.078 7.117 72 1 22.12 10 LYS B C 1
ATOM 2127 O O . LYS B 1 10 ? -27.438 7.852 71.25 1 22.12 10 LYS B O 1
ATOM 2132 N N . THR B 1 11 ? -27.406 6.004 72.25 1 22.75 11 THR B N 1
ATOM 2133 C CA . THR B 1 11 ? -26.516 5.199 71.375 1 22.75 11 THR B CA 1
ATOM 2134 C C . THR B 1 11 ? -27.234 4.688 70.125 1 22.75 11 THR B C 1
ATOM 2136 O O . THR B 1 11 ? -28.078 3.785 70.25 1 22.75 11 THR B O 1
ATOM 2139 N N . THR B 1 12 ? -28 5.578 69.438 1 21.03 12 THR B N 1
ATOM 2140 C CA . THR B 1 12 ? -28.781 5.008 68.375 1 21.03 12 THR B CA 1
ATOM 2141 C C . THR B 1 12 ? -27.891 4.156 67.438 1 21.03 12 THR B C 1
ATOM 2143 O O . THR B 1 12 ? -26.766 4.543 67.125 1 21.03 12 THR B O 1
ATOM 2146 N N . ALA B 1 13 ? -28.109 2.828 67.5 1 28.55 13 ALA B N 1
ATOM 2147 C CA . ALA B 1 13 ? -27.484 1.744 66.75 1 28.55 13 ALA B CA 1
ATOM 2148 C C . ALA B 1 13 ? -27.547 2.021 65.25 1 28.55 13 ALA B C 1
ATOM 2150 O O . ALA B 1 13 ? -28.625 2.148 64.688 1 28.55 13 ALA B O 1
ATOM 2151 N N . PRO B 1 14 ? -26.641 2.9 64.688 1 22.67 14 PRO B N 1
ATOM 2152 C CA . PRO B 1 14 ? -26.922 3.152 63.25 1 22.67 14 PRO B CA 1
ATOM 2153 C C . PRO B 1 14 ? -27.109 1.868 62.469 1 22.67 14 PRO B C 1
ATOM 2155 O O . PRO B 1 14 ? -26.594 0.815 62.844 1 22.67 14 PRO B O 1
ATOM 2158 N N . ALA B 1 15 ? -28.328 1.654 61.781 1 25.86 15 ALA B N 1
ATOM 2159 C CA . ALA B 1 15 ? -28.781 0.68 60.812 1 25.86 15 ALA B CA 1
ATOM 2160 C C . ALA B 1 15 ? -27.688 0.346 59.812 1 25.86 15 ALA B C 1
ATOM 2162 O O . ALA B 1 15 ? -27.094 1.245 59.219 1 25.86 15 ALA B O 1
ATOM 2163 N N . GLN B 1 16 ? -26.953 -0.773 59.969 1 22.45 16 GLN B N 1
ATOM 2164 C CA . GLN B 1 16 ? -25.953 -1.388 59.125 1 22.45 16 GLN B CA 1
ATOM 2165 C C . GLN B 1 16 ? -26.484 -1.585 57.719 1 22.45 16 GLN B C 1
ATOM 2167 O O . GLN B 1 16 ? -27.422 -2.367 57.5 1 22.45 16 GLN B O 1
ATOM 2172 N N . GLU B 1 17 ? -26.766 -0.459 56.938 1 22.25 17 GLU B N 1
ATOM 2173 C CA . GLU B 1 17 ? -27.141 -0.7 55.562 1 22.25 17 GLU B CA 1
ATOM 2174 C C . GLU B 1 17 ? -26.203 -1.71 54.906 1 22.25 17 GLU B C 1
ATOM 2176 O O . GLU B 1 17 ? -24.984 -1.559 54.938 1 22.25 17 GLU B O 1
ATOM 2181 N N . GLN B 1 18 ? -26.594 -2.98 54.906 1 24.28 18 GLN B N 1
ATOM 2182 C CA . GLN B 1 18 ? -25.984 -4.051 54.125 1 24.28 18 GLN B CA 1
ATOM 2183 C C . GLN B 1 18 ? -25.75 -3.611 52.688 1 24.28 18 GLN B C 1
ATOM 2185 O O . GLN B 1 18 ? -26.688 -3.312 51.969 1 24.28 18 GLN B O 1
ATOM 2190 N N . GLN B 1 19 ? -24.641 -2.842 52.438 1 24.06 19 GLN B N 1
ATOM 2191 C CA . GLN B 1 19 ? -24.219 -2.545 51.094 1 24.06 19 GLN B CA 1
ATOM 2192 C C . GLN B 1 19 ? -24.094 -3.818 50.25 1 24.06 19 GLN B C 1
ATOM 2194 O O . GLN B 1 19 ? -23.328 -4.723 50.594 1 24.06 19 GLN B O 1
ATOM 2199 N N . ALA B 1 20 ? -25.234 -4.285 49.625 1 25.25 20 ALA B N 1
ATOM 2200 C CA . ALA B 1 20 ? -25.219 -5.312 48.562 1 25.25 20 ALA B CA 1
ATOM 2201 C C . ALA B 1 20 ? -24.062 -5.074 47.594 1 25.25 20 ALA B C 1
ATOM 2203 O O . ALA B 1 20 ? -24.031 -4.039 46.938 1 25.25 20 ALA B O 1
ATOM 2204 N N . ASN B 1 21 ? -22.859 -5.469 47.875 1 25.62 21 ASN B N 1
ATOM 2205 C CA . ASN B 1 21 ? -21.688 -5.543 47 1 25.62 21 ASN B CA 1
ATOM 2206 C C . ASN B 1 21 ? -22.016 -6.234 45.688 1 25.62 21 ASN B C 1
ATOM 2208 O O . ASN B 1 21 ? -21.953 -7.461 45.594 1 25.62 21 ASN B O 1
ATOM 2212 N N . GLY B 1 22 ? -23.25 -5.973 45.156 1 26.08 22 GLY B N 1
ATOM 2213 C CA . GLY B 1 22 ? -23.359 -6.66 43.906 1 26.08 22 GLY B CA 1
ATOM 2214 C C . GLY B 1 22 ? -22.156 -6.441 43 1 26.08 22 GLY B C 1
ATOM 2215 O O . GLY B 1 22 ? -21.781 -5.301 42.719 1 26.08 22 GLY B O 1
ATOM 2216 N N . ASN B 1 23 ? -21.156 -7.277 43.062 1 26.67 23 ASN B N 1
ATOM 2217 C CA . ASN B 1 23 ? -20.016 -7.414 42.156 1 26.67 23 ASN B CA 1
ATOM 2218 C C . ASN B 1 23 ? -20.438 -7.312 40.688 1 26.67 23 ASN B C 1
ATOM 2220 O O . ASN B 1 23 ? -20.812 -8.312 40.062 1 26.67 23 ASN B O 1
ATOM 2224 N N . GLY B 1 24 ? -21.422 -6.438 40.406 1 26.17 24 GLY B N 1
ATOM 2225 C CA . GLY B 1 24 ? -21.609 -6.363 38.969 1 26.17 24 GLY B CA 1
ATOM 2226 C C . GLY B 1 24 ? -20.328 -6.156 38.188 1 26.17 24 GLY B C 1
ATOM 2227 O O . GLY B 1 24 ? -19.672 -5.117 38.344 1 26.17 24 GLY B O 1
ATOM 2228 N N . ASN B 1 25 ? -19.469 -7.164 38.094 1 28.28 25 ASN B N 1
ATOM 2229 C CA . ASN B 1 25 ? -18.391 -7.172 37.094 1 28.28 25 ASN B CA 1
ATOM 2230 C C . ASN B 1 25 ? -18.844 -6.512 35.812 1 28.28 25 ASN B C 1
ATOM 2232 O O . ASN B 1 25 ? -19.547 -7.125 35 1 28.28 25 ASN B O 1
ATOM 2236 N N . GLY B 1 26 ? -19.391 -5.34 35.938 1 26.11 26 GLY B N 1
ATOM 2237 C CA . GLY B 1 26 ? -19.578 -4.605 34.688 1 26.11 26 GLY B CA 1
ATOM 2238 C C . GLY B 1 26 ? -18.391 -4.703 33.75 1 26.11 26 GLY B C 1
ATOM 2239 O O . GLY B 1 26 ? -17.297 -4.285 34.094 1 26.11 26 GLY B O 1
ATOM 2240 N N . GLU B 1 27 ? -18.266 -5.863 33.062 1 30.58 27 GLU B N 1
ATOM 2241 C CA . GLU B 1 27 ? -17.422 -5.852 31.875 1 30.58 27 GLU B CA 1
ATOM 2242 C C . GLU B 1 27 ? -17.5 -4.512 31.156 1 30.58 27 GLU B C 1
ATOM 2244 O O . GLU B 1 27 ? -18.562 -4.137 30.641 1 30.58 27 GLU B O 1
ATOM 2249 N N . GLN B 1 28 ? -16.984 -3.504 31.797 1 26.77 28 GLN B N 1
ATOM 2250 C CA . GLN B 1 28 ? -16.719 -2.301 31.016 1 26.77 28 GLN B CA 1
ATOM 2251 C C . GLN B 1 28 ? -16.234 -2.652 29.609 1 26.77 28 GLN B C 1
ATOM 2253 O O . GLN B 1 28 ? -15.109 -3.115 29.438 1 26.77 28 GLN B O 1
ATOM 2258 N N . LYS B 1 29 ? -17.109 -3.281 28.844 1 30.72 29 LYS B N 1
ATOM 2259 C CA . LYS B 1 29 ? -16.766 -3.182 27.438 1 30.72 29 LYS B CA 1
ATOM 2260 C C . LYS B 1 29 ? -16.172 -1.814 27.094 1 30.72 29 LYS B C 1
ATOM 2262 O O . LYS B 1 29 ? -16.844 -0.789 27.266 1 30.72 29 LYS B O 1
ATOM 2267 N N . THR B 1 30 ? -15.023 -1.562 27.578 1 30.23 30 THR B N 1
ATOM 2268 C CA . THR B 1 30 ? -14.328 -0.411 27.016 1 30.23 30 THR B CA 1
ATOM 2269 C C . THR B 1 30 ? -14.875 -0.086 25.625 1 30.23 30 THR B C 1
ATOM 2271 O O . THR B 1 30 ? -14.719 -0.871 24.688 1 30.23 30 THR B O 1
ATOM 2274 N N . ARG B 1 31 ? -16.047 0.379 25.578 1 29.14 31 ARG B N 1
ATOM 2275 C CA . ARG B 1 31 ? -16.469 1.056 24.359 1 29.14 31 ARG B CA 1
ATOM 2276 C C . ARG B 1 31 ? -15.305 1.798 23.719 1 29.14 31 ARG B C 1
ATOM 2278 O O . ARG B 1 31 ? -14.773 2.752 24.281 1 29.14 31 ARG B O 1
ATOM 2285 N N . HIS B 1 32 ? -14.305 1.148 23.297 1 30.17 32 HIS B N 1
ATOM 2286 C CA . HIS B 1 32 ? -13.477 1.879 22.344 1 30.17 32 HIS B CA 1
ATOM 2287 C C . HIS B 1 32 ? -14.25 3.01 21.688 1 30.17 32 HIS B C 1
ATOM 2289 O O . HIS B 1 32 ? -15.289 2.773 21.047 1 30.17 32 HIS B O 1
ATOM 2295 N N . SER B 1 33 ? -14.578 4.012 22.422 1 30.56 33 SER B N 1
ATOM 2296 C CA . SER B 1 33 ? -14.984 5.223 21.719 1 30.56 33 SER B CA 1
ATOM 2297 C C . SER B 1 33 ? -14.523 5.184 20.25 1 30.56 33 SER B C 1
ATOM 2299 O O . SER B 1 33 ? -13.359 4.898 19.969 1 30.56 33 SER B O 1
ATOM 2301 N N . GLU B 1 34 ? -15.344 4.75 19.391 1 33.88 34 GLU B N 1
ATOM 2302 C CA . GLU B 1 34 ? -15.211 4.805 17.938 1 33.88 34 GLU B CA 1
ATOM 2303 C C . GLU B 1 34 ? -14.398 6.02 17.5 1 33.88 34 GLU B C 1
ATOM 2305 O O . GLU B 1 34 ? -14.891 7.152 17.562 1 33.88 34 GLU B O 1
ATOM 2310 N N . VAL B 1 35 ? -13.336 6.234 18.094 1 34.44 35 VAL B N 1
ATOM 2311 C CA . VAL B 1 35 ? -12.648 7.238 17.281 1 34.44 35 VAL B CA 1
ATOM 2312 C C . VAL B 1 35 ? -13.227 7.25 15.875 1 34.44 35 VAL B C 1
ATOM 2314 O O . VAL B 1 35 ? -13.508 6.191 15.305 1 34.44 35 VAL B O 1
ATOM 2317 N N . GLY B 1 36 ? -14.07 8.203 15.578 1 37.56 36 GLY B N 1
ATOM 2318 C CA . GLY B 1 36 ? -14.656 8.445 14.266 1 37.56 36 GLY B CA 1
ATOM 2319 C C . GLY B 1 36 ? -13.859 7.816 13.133 1 37.56 36 GLY B C 1
ATOM 2320 O O . GLY B 1 36 ? -13.125 8.508 12.422 1 37.56 36 GLY B O 1
ATOM 2321 N N . HIS B 1 37 ? -13.344 6.695 13.414 1 46.22 37 HIS B N 1
ATOM 2322 C CA . HIS B 1 37 ? -12.453 6.168 12.391 1 46.22 37 HIS B CA 1
ATOM 2323 C C . HIS B 1 37 ? -13.211 5.891 11.094 1 46.22 37 HIS B C 1
ATOM 2325 O O . HIS B 1 37 ? -14.227 5.199 11.102 1 46.22 37 HIS B O 1
ATOM 2331 N N . LYS B 1 38 ? -13.125 6.777 10.141 1 52.66 38 LYS B N 1
ATOM 2332 C CA . LYS B 1 38 ? -13.57 6.758 8.75 1 52.66 38 LYS B CA 1
ATOM 2333 C C . LYS B 1 38 ? -13.031 5.535 8.016 1 52.66 38 LYS B C 1
ATOM 2335 O O . LYS B 1 38 ? -11.82 5.41 7.816 1 52.66 38 LYS B O 1
ATOM 2340 N N . SER B 1 39 ? -13.758 4.309 8.273 1 65 39 SER B N 1
ATOM 2341 C CA . SER B 1 39 ? -13.305 3.219 7.418 1 65 39 SER B CA 1
ATOM 2342 C C . SER B 1 39 ? -14.102 3.16 6.121 1 65 39 SER B C 1
ATOM 2344 O O . SER B 1 39 ? -15.281 3.523 6.094 1 65 39 SER B O 1
ATOM 2346 N N . LEU B 1 40 ? -13.367 2.906 5.109 1 80.31 40 LEU B N 1
ATOM 2347 C CA . LEU B 1 40 ? -13.93 2.701 3.777 1 80.31 40 LEU B CA 1
ATOM 2348 C C . LEU B 1 40 ? -14.352 1.249 3.588 1 80.31 40 LEU B C 1
ATOM 2350 O O . LEU B 1 40 ? -14.883 0.886 2.533 1 80.31 40 LEU B O 1
ATOM 2354 N N . LEU B 1 41 ? -14.258 0.535 4.703 1 87.81 41 LEU B N 1
ATOM 2355 C CA . LEU B 1 41 ? -14.484 -0.902 4.594 1 87.81 41 LEU B CA 1
ATOM 2356 C C . LEU B 1 41 ? -15.961 -1.236 4.805 1 87.81 41 LEU B C 1
ATOM 2358 O O . LEU B 1 41 ? -16.719 -0.42 5.336 1 87.81 41 LEU B O 1
ATOM 2362 N N . LYS B 1 42 ? -16.344 -2.387 4.391 1 86.75 42 LYS B N 1
ATOM 2363 C CA . LYS B 1 42 ? -17.734 -2.812 4.371 1 86.75 42 LYS B CA 1
ATOM 2364 C C . LYS B 1 42 ? -18.281 -2.967 5.785 1 86.75 42 LYS B C 1
ATOM 2366 O O . LYS B 1 42 ? -19.5 -2.975 5.988 1 86.75 42 LYS B O 1
ATOM 2371 N N . SER B 1 43 ? -17.344 -3.156 6.801 1 86.5 43 SER B N 1
ATOM 2372 C CA . SER B 1 43 ? -17.812 -3.219 8.18 1 86.5 43 SER B CA 1
ATOM 2373 C C . SER B 1 43 ? -16.75 -2.693 9.148 1 86.5 43 SER B C 1
ATOM 2375 O O . SER B 1 43 ? -15.555 -2.787 8.875 1 86.5 43 SER B O 1
ATOM 2377 N N . ASP B 1 44 ? -17.25 -2.164 10.234 1 88.94 44 ASP B N 1
ATOM 2378 C CA . ASP B 1 44 ? -16.359 -1.727 11.305 1 88.94 44 ASP B CA 1
ATOM 2379 C C . ASP B 1 44 ? -15.586 -2.902 11.898 1 88.94 44 ASP B C 1
ATOM 2381 O O . ASP B 1 44 ? -14.438 -2.748 12.312 1 88.94 44 ASP B O 1
ATOM 2385 N N . ASP B 1 45 ? -16.203 -4.02 11.891 1 92.69 45 ASP B N 1
ATOM 2386 C CA . ASP B 1 45 ? -15.562 -5.219 12.414 1 92.69 45 ASP B CA 1
ATOM 2387 C C . ASP B 1 45 ? -14.328 -5.578 11.594 1 92.69 45 ASP B C 1
ATOM 2389 O O . ASP B 1 45 ? -13.312 -6.016 12.148 1 92.69 45 ASP B O 1
ATOM 2393 N N . LEU B 1 46 ? -14.469 -5.406 10.344 1 94 46 LEU B N 1
ATOM 2394 C CA . LEU B 1 46 ? -13.336 -5.711 9.469 1 94 46 LEU B CA 1
ATOM 2395 C C . LEU B 1 46 ? -12.18 -4.75 9.727 1 94 46 LEU B C 1
ATOM 2397 O O . LEU B 1 46 ? -11.023 -5.168 9.789 1 94 46 LEU B O 1
ATOM 2401 N N . TYR B 1 47 ? -12.484 -3.52 9.852 1 93.62 47 TYR B N 1
ATOM 2402 C CA . TYR B 1 47 ? -11.461 -2.537 10.188 1 93.62 47 TYR B CA 1
ATOM 2403 C C . TYR B 1 47 ? -10.805 -2.863 11.523 1 93.62 47 TYR B C 1
ATOM 2405 O O . TYR B 1 47 ? -9.578 -2.848 11.641 1 93.62 47 TYR B O 1
ATOM 2413 N N . GLN B 1 48 ? -11.617 -3.164 12.523 1 94.44 48 GLN B N 1
ATOM 2414 C CA . GLN B 1 48 ? -11.094 -3.51 13.844 1 94.44 48 GLN B CA 1
ATOM 2415 C C . GLN B 1 48 ? -10.227 -4.766 13.781 1 94.44 48 GLN B C 1
ATOM 2417 O O . GLN B 1 48 ? -9.242 -4.883 14.508 1 94.44 48 GLN B O 1
ATOM 2422 N N . TYR B 1 49 ? -10.625 -5.711 12.961 1 96.44 49 TYR B N 1
ATOM 2423 C CA . TYR B 1 49 ? -9.836 -6.922 12.781 1 96.44 49 TYR B CA 1
ATOM 2424 C C . TYR B 1 49 ? -8.43 -6.586 12.297 1 96.44 49 TYR B C 1
ATOM 2426 O O . TYR B 1 49 ? -7.441 -7.121 12.812 1 96.44 49 TYR B O 1
ATOM 2434 N N . ILE B 1 50 ? -8.297 -5.688 11.289 1 97.25 50 ILE B N 1
ATOM 2435 C CA . ILE B 1 50 ? -7 -5.258 10.781 1 97.25 50 ILE B CA 1
ATOM 2436 C C . ILE B 1 50 ? -6.184 -4.625 11.906 1 97.25 50 ILE B C 1
ATOM 2438 O O . ILE B 1 50 ? -5.004 -4.941 12.078 1 97.25 50 ILE B O 1
ATOM 2442 N N . LEU B 1 51 ? -6.816 -3.75 12.672 1 96.31 51 LEU B N 1
ATOM 2443 C CA . LEU B 1 51 ? -6.125 -3.086 13.773 1 96.31 51 LEU B CA 1
ATOM 2444 C C . LEU B 1 51 ? -5.641 -4.105 14.805 1 96.31 51 LEU B C 1
ATOM 2446 O O . LEU B 1 51 ? -4.469 -4.094 15.188 1 96.31 51 LEU B O 1
ATOM 2450 N N . ASP B 1 52 ? -6.438 -5.023 15.141 1 96.19 52 ASP B N 1
ATOM 2451 C CA . ASP B 1 52 ? -6.164 -5.957 16.234 1 96.19 52 ASP B CA 1
ATOM 2452 C C . ASP B 1 52 ? -5.125 -6.996 15.812 1 96.19 52 ASP B C 1
ATOM 2454 O O . ASP B 1 52 ? -4.387 -7.516 16.656 1 96.19 52 ASP B O 1
ATOM 2458 N N . THR B 1 53 ? -5.055 -7.238 14.594 1 96.38 53 THR B N 1
ATOM 2459 C CA . THR B 1 53 ? -4.203 -8.344 14.148 1 96.38 53 THR B CA 1
ATOM 2460 C C . THR B 1 53 ? -2.879 -7.816 13.602 1 96.38 53 THR B C 1
ATOM 2462 O O . THR B 1 53 ? -1.819 -8.383 13.875 1 96.38 53 THR B O 1
ATOM 2465 N N . SER B 1 54 ? -2.953 -6.754 12.922 1 97.25 54 SER B N 1
ATOM 2466 C CA . SER B 1 54 ? -1.76 -6.336 12.188 1 97.25 54 SER B CA 1
ATOM 2467 C C . SER B 1 54 ? -1.16 -5.066 12.789 1 97.25 54 SER B C 1
ATOM 2469 O O . SER B 1 54 ? 0.05 -4.848 12.703 1 97.25 54 SER B O 1
ATOM 2471 N N . VAL B 1 55 ? -1.946 -4.266 13.461 1 97.69 55 VAL B N 1
ATOM 2472 C CA . VAL B 1 55 ? -1.471 -2.93 13.805 1 97.69 55 VAL B CA 1
ATOM 2473 C C . VAL B 1 55 ? -1.136 -2.869 15.289 1 97.69 55 VAL B C 1
ATOM 2475 O O . VAL B 1 55 ? 0.032 -2.75 15.664 1 97.69 55 VAL B O 1
ATOM 2478 N N . TYR B 1 56 ? -2.068 -3.068 16.109 1 96.5 56 TYR B N 1
ATOM 2479 C CA . TYR B 1 56 ? -1.924 -2.805 17.531 1 96.5 56 TYR B CA 1
ATOM 2480 C C . TYR B 1 56 ? -0.854 -3.699 18.156 1 96.5 56 TYR B C 1
ATOM 2482 O O . TYR B 1 56 ? -0.036 -3.24 18.953 1 96.5 56 TYR B O 1
ATOM 2490 N N . PRO B 1 57 ? -0.752 -4.957 17.719 1 95.69 57 PRO B N 1
ATOM 2491 C CA . PRO B 1 57 ? 0.281 -5.797 18.328 1 95.69 57 PRO B CA 1
ATOM 2492 C C . PRO B 1 57 ? 1.695 -5.32 18.016 1 95.69 57 PRO B C 1
ATOM 2494 O O . PRO B 1 57 ? 2.641 -5.66 18.734 1 95.69 57 PRO B O 1
ATOM 2497 N N . ARG B 1 58 ? 1.82 -4.52 16.953 1 96 58 ARG B N 1
ATOM 2498 C CA . ARG B 1 58 ? 3.139 -4.121 16.469 1 96 58 ARG B CA 1
ATOM 2499 C C . ARG B 1 58 ? 3.357 -2.623 16.656 1 96 58 ARG B C 1
ATOM 2501 O O . ARG B 1 58 ? 4.426 -2.102 16.344 1 96 58 ARG B O 1
ATOM 2508 N N . GLU B 1 59 ? 2.432 -1.944 17.156 1 96.75 59 GLU B N 1
ATOM 2509 C CA . GLU B 1 59 ? 2.504 -0.491 17.266 1 96.75 59 GLU B CA 1
ATOM 2510 C C . GLU B 1 59 ? 3.527 -0.071 18.312 1 96.75 59 GLU B C 1
ATOM 2512 O O . GLU B 1 59 ? 3.449 -0.496 19.469 1 96.75 59 GLU B O 1
ATOM 2517 N N . PRO B 1 60 ? 4.559 0.763 17.953 1 97.12 60 PRO B N 1
ATOM 2518 C CA . PRO B 1 60 ? 5.477 1.279 18.969 1 97.12 60 PRO B CA 1
ATOM 2519 C C . PRO B 1 60 ? 4.758 2.01 20.094 1 97.12 60 PRO B C 1
ATOM 2521 O O . PRO B 1 60 ? 3.754 2.688 19.859 1 97.12 60 PRO B O 1
ATOM 2524 N N . GLU B 1 61 ? 5.344 1.909 21.203 1 97.19 61 GLU B N 1
ATOM 2525 C CA . GLU B 1 61 ? 4.719 2.492 22.375 1 97.19 61 GLU B CA 1
ATOM 2526 C C . GLU B 1 61 ? 4.508 3.994 22.219 1 97.19 61 GLU B C 1
ATOM 2528 O O . GLU B 1 61 ? 3.473 4.531 22.609 1 97.19 61 GLU B O 1
ATOM 2533 N N . SER B 1 62 ? 5.496 4.656 21.703 1 97.81 62 SER B N 1
ATOM 2534 C CA . SER B 1 62 ? 5.391 6.098 21.5 1 97.81 62 SER B CA 1
ATOM 2535 C C . SER B 1 62 ? 4.227 6.441 20.578 1 97.81 62 SER B C 1
ATOM 2537 O O . SER B 1 62 ? 3.545 7.449 20.766 1 97.81 62 SER B O 1
ATOM 2539 N N . MET B 1 63 ? 3.973 5.613 19.609 1 97.5 63 MET B N 1
ATOM 2540 C CA . MET B 1 63 ? 2.854 5.828 18.688 1 97.5 63 MET B CA 1
ATOM 2541 C C . MET B 1 63 ? 1.523 5.555 19.375 1 97.5 63 MET B C 1
ATOM 2543 O O . MET B 1 63 ? 0.555 6.293 19.188 1 97.5 63 MET B O 1
ATOM 2547 N N . LYS B 1 64 ? 1.447 4.516 20.156 1 96.62 64 LYS B N 1
ATOM 2548 C CA . LYS B 1 64 ? 0.247 4.211 20.922 1 96.62 64 LYS B CA 1
ATOM 2549 C C . LYS B 1 64 ? -0.109 5.363 21.859 1 96.62 64 LYS B C 1
ATOM 2551 O O . LYS B 1 64 ? -1.264 5.789 21.922 1 96.62 64 LYS B O 1
ATOM 2556 N N . GLU B 1 65 ? 0.891 5.852 22.547 1 96.62 65 GLU B N 1
ATOM 2557 C CA . GLU B 1 65 ? 0.682 6.973 23.453 1 96.62 65 GLU B CA 1
ATOM 2558 C C . GLU B 1 65 ? 0.159 8.195 22.719 1 96.62 65 GLU B C 1
ATOM 2560 O O . GLU B 1 65 ? -0.791 8.844 23.156 1 96.62 65 GLU B O 1
ATOM 2565 N N . LEU B 1 66 ? 0.749 8.477 21.594 1 96.56 66 LEU B N 1
ATOM 2566 C CA . LEU B 1 66 ? 0.337 9.633 20.812 1 96.56 66 LEU B CA 1
ATOM 2567 C C . LEU B 1 66 ? -1.091 9.469 20.297 1 96.56 66 LEU B C 1
ATOM 2569 O O . LEU B 1 66 ? -1.875 10.422 20.312 1 96.56 66 LEU B O 1
ATOM 2573 N N . ARG B 1 67 ? -1.412 8.273 19.812 1 94.25 67 ARG B N 1
ATOM 2574 C CA . ARG B 1 67 ? -2.771 7.992 19.359 1 94.25 67 ARG B CA 1
ATOM 2575 C C . ARG B 1 67 ? -3.779 8.234 20.484 1 94.25 67 ARG B C 1
ATOM 2577 O O . ARG B 1 67 ? -4.836 8.828 20.266 1 94.25 67 ARG B O 1
ATOM 2584 N N . GLU B 1 68 ? -3.465 7.848 21.672 1 91.88 68 GLU B N 1
ATOM 2585 C CA . GLU B 1 68 ? -4.348 8.008 22.828 1 91.88 68 GLU B CA 1
ATOM 2586 C C . GLU B 1 68 ? -4.492 9.477 23.203 1 91.88 68 GLU B C 1
ATOM 2588 O O . GLU B 1 68 ? -5.586 9.93 23.562 1 91.88 68 GLU B O 1
ATOM 2593 N N . ILE B 1 69 ? -3.373 10.211 23.141 1 89.75 69 ILE B N 1
ATOM 2594 C CA . ILE B 1 69 ? -3.398 11.648 23.406 1 89.75 69 ILE B CA 1
ATOM 2595 C C . ILE B 1 69 ? -4.281 12.344 22.359 1 89.75 69 ILE B C 1
ATOM 2597 O O . ILE B 1 69 ? -5.113 13.18 22.719 1 89.75 69 ILE B O 1
ATOM 2601 N N . THR B 1 70 ? -4.094 11.922 21.125 1 87.38 70 THR B N 1
ATOM 2602 C CA . THR B 1 70 ? -4.82 12.531 20.016 1 87.38 70 THR B CA 1
ATOM 2603 C C . THR B 1 70 ? -6.316 12.242 20.125 1 87.38 70 THR B C 1
ATOM 2605 O O . THR B 1 70 ? -7.145 13.094 19.797 1 87.38 70 THR B O 1
ATOM 2608 N N . ALA B 1 71 ? -6.691 11.07 20.609 1 83.94 71 ALA B N 1
ATOM 2609 C CA . ALA B 1 71 ? -8.086 10.648 20.734 1 83.94 71 ALA B CA 1
ATOM 2610 C C . ALA B 1 71 ? -8.836 11.508 21.734 1 83.94 71 ALA B C 1
ATOM 2612 O O . ALA B 1 71 ? -10.062 11.633 21.672 1 83.94 71 ALA B O 1
ATOM 2613 N N . LYS B 1 72 ? -8.148 12.062 22.641 1 79.31 72 LYS B N 1
ATOM 2614 C CA . LYS B 1 72 ? -8.742 12.906 23.672 1 79.31 72 LYS B CA 1
ATOM 2615 C C . LYS B 1 72 ? -8.922 14.336 23.188 1 79.31 72 LYS B C 1
ATOM 2617 O O . LYS B 1 72 ? -9.617 15.141 23.812 1 79.31 72 LYS B O 1
ATOM 2622 N N . HIS B 1 73 ? -8.344 14.594 22.094 1 75.56 73 HIS B N 1
ATOM 2623 C CA . HIS B 1 73 ? -8.406 15.945 21.531 1 75.56 73 HIS B CA 1
ATOM 2624 C C . HIS B 1 73 ? -9.68 16.156 20.719 1 75.56 73 HIS B C 1
ATOM 2626 O O . HIS B 1 73 ? -10.156 15.227 20.062 1 75.56 73 HIS B O 1
ATOM 2632 N N . PRO B 1 74 ? -10.305 17.344 20.75 1 64.62 74 PRO B N 1
ATOM 2633 C CA . PRO B 1 74 ? -11.594 17.609 20.109 1 64.62 74 PRO B CA 1
ATOM 2634 C C . PRO B 1 74 ? -11.578 17.312 18.609 1 64.62 74 PRO B C 1
ATOM 2636 O O . PRO B 1 74 ? -12.609 16.953 18.031 1 64.62 74 PRO B O 1
ATOM 2639 N N . TRP B 1 75 ? -10.438 17.609 18.016 1 63.47 75 TRP B N 1
ATOM 2640 C CA . TRP B 1 75 ? -10.352 17.359 16.578 1 63.47 75 TRP B CA 1
ATOM 2641 C C . TRP B 1 75 ? -9.781 15.969 16.312 1 63.47 75 TRP B C 1
ATOM 2643 O O . TRP B 1 75 ? -9.008 15.781 15.367 1 63.47 75 TRP B O 1
ATOM 2653 N N . ASN B 1 76 ? -10.07 15.023 17.188 1 67.5 76 ASN B N 1
ATOM 2654 C CA . ASN B 1 76 ? -9.5 13.688 17.125 1 67.5 76 ASN B CA 1
ATOM 2655 C C . ASN B 1 76 ? -9.859 12.977 15.82 1 67.5 76 ASN B C 1
ATOM 2657 O O . ASN B 1 76 ? -9.18 12.039 15.414 1 67.5 76 ASN B O 1
ATOM 2661 N N . LEU B 1 77 ? -10.766 13.57 15.117 1 56.66 77 LEU B N 1
ATOM 2662 C CA . LEU B 1 77 ? -11.203 12.93 13.883 1 56.66 77 LEU B CA 1
ATOM 2663 C C . LEU B 1 77 ? -10.203 13.195 12.758 1 56.66 77 LEU B C 1
ATOM 2665 O O . LEU B 1 77 ? -10.211 12.492 11.742 1 56.66 77 LEU B O 1
ATOM 2669 N N . MET B 1 78 ? -9.367 14.008 12.961 1 62.41 78 MET B N 1
ATOM 2670 C CA . MET B 1 78 ? -8.453 14.438 11.914 1 62.41 78 MET B CA 1
ATOM 2671 C C . MET B 1 78 ? -7.156 13.633 11.953 1 62.41 78 MET B C 1
ATOM 2673 O O . MET B 1 78 ? -6.285 13.805 11.102 1 62.41 78 MET B O 1
ATOM 2677 N N . THR B 1 79 ? -7.156 12.656 12.664 1 73.75 79 THR B N 1
ATOM 2678 C CA . THR B 1 79 ? -5.898 11.938 12.852 1 73.75 79 THR B CA 1
ATOM 2679 C C . THR B 1 79 ? -5.762 10.812 11.836 1 73.75 79 THR B C 1
ATOM 2681 O O . THR B 1 79 ? -6.758 10.211 11.43 1 73.75 79 THR B O 1
ATOM 2684 N N . THR B 1 80 ? -4.48 10.742 11.383 1 82.69 80 THR B N 1
ATOM 2685 C CA . THR B 1 80 ? -4.125 9.555 10.617 1 82.69 80 THR B CA 1
ATOM 2686 C C . THR B 1 80 ? -4.465 8.281 11.391 1 82.69 80 THR B C 1
ATOM 2688 O O . THR B 1 80 ? -4.148 8.18 12.578 1 82.69 80 THR B O 1
ATOM 2691 N N . SER B 1 81 ? -5.117 7.414 10.711 1 90.06 81 SER B N 1
ATOM 2692 C CA . SER B 1 81 ? -5.488 6.164 11.359 1 90.06 81 SER B CA 1
ATOM 2693 C C . SER B 1 81 ? -4.266 5.285 11.609 1 90.06 81 SER B C 1
ATOM 2695 O O . SER B 1 81 ? -3.242 5.434 10.945 1 90.06 81 SER B O 1
ATOM 2697 N N . ALA B 1 82 ? -4.418 4.441 12.594 1 94.06 82 ALA B N 1
ATOM 2698 C CA . ALA B 1 82 ? -3.289 3.619 13.023 1 94.06 82 ALA B CA 1
ATOM 2699 C C . ALA B 1 82 ? -2.803 2.715 11.891 1 94.06 82 ALA B C 1
ATOM 2701 O O . ALA B 1 82 ? -1.599 2.498 11.742 1 94.06 82 ALA B O 1
ATOM 2702 N N . ASP B 1 83 ? -3.715 2.182 11.102 1 95.44 83 ASP B N 1
ATOM 2703 C CA . ASP B 1 83 ? -3.322 1.334 9.984 1 95.44 83 ASP B CA 1
ATOM 2704 C C . ASP B 1 83 ? -2.576 2.139 8.922 1 95.44 83 ASP B C 1
ATOM 2706 O O . ASP B 1 83 ? -1.591 1.663 8.352 1 95.44 83 ASP B O 1
ATOM 2710 N N . GLU B 1 84 ? -3.027 3.336 8.656 1 96.56 84 GLU B N 1
ATOM 2711 C CA . GLU B 1 84 ? -2.32 4.203 7.719 1 96.56 84 GLU B CA 1
ATOM 2712 C C . GLU B 1 84 ? -0.916 4.527 8.219 1 96.56 84 GLU B C 1
ATOM 2714 O O . GLU B 1 84 ? 0.03 4.59 7.43 1 96.56 84 GLU B O 1
ATOM 2719 N N . GLY B 1 85 ? -0.791 4.754 9.547 1 97.25 85 GLY B N 1
ATOM 2720 C CA . GLY B 1 85 ? 0.533 4.953 10.117 1 97.25 85 GLY B CA 1
ATOM 2721 C C . GLY B 1 85 ? 1.465 3.779 9.883 1 97.25 85 GLY B C 1
ATOM 2722 O O . GLY B 1 85 ? 2.633 3.967 9.539 1 97.25 85 GLY B O 1
ATOM 2723 N N . GLN B 1 86 ? 0.986 2.637 10.086 1 98.06 86 GLN B N 1
ATOM 2724 C CA . GLN B 1 86 ? 1.781 1.438 9.836 1 98.06 86 GLN B CA 1
ATOM 2725 C C . GLN B 1 86 ? 2.188 1.338 8.375 1 98.06 86 GLN B C 1
ATOM 2727 O O . GLN B 1 86 ? 3.33 0.996 8.062 1 98.06 86 GLN B O 1
ATOM 2732 N N . PHE B 1 87 ?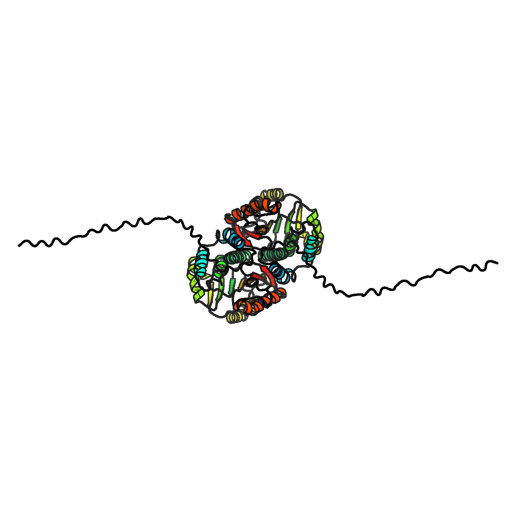 1.261 1.647 7.516 1 98.31 87 PHE B N 1
ATOM 2733 C CA . PHE B 1 87 ? 1.517 1.607 6.082 1 98.31 87 PHE B CA 1
ATOM 2734 C C . PHE B 1 87 ? 2.598 2.611 5.695 1 98.31 87 PHE B C 1
ATOM 2736 O O . PHE B 1 87 ? 3.521 2.279 4.949 1 98.31 87 PHE B O 1
ATOM 2743 N N . LEU B 1 88 ? 2.504 3.812 6.199 1 98.25 88 LEU B N 1
ATOM 2744 C CA . LEU B 1 88 ? 3.502 4.84 5.922 1 98.25 88 LEU B CA 1
ATOM 2745 C C . LEU B 1 88 ? 4.879 4.406 6.414 1 98.25 88 LEU B C 1
ATOM 2747 O O . LEU B 1 88 ? 5.875 4.57 5.707 1 98.25 88 LEU B O 1
ATOM 2751 N N . ASN B 1 89 ? 4.902 3.914 7.621 1 98.38 89 ASN B N 1
ATOM 2752 C CA . ASN B 1 89 ? 6.152 3.408 8.18 1 98.38 89 ASN B CA 1
ATOM 2753 C C . ASN B 1 89 ? 6.801 2.377 7.258 1 98.38 89 ASN B C 1
ATOM 2755 O O . ASN B 1 89 ? 7.984 2.482 6.938 1 98.38 89 ASN B O 1
ATOM 2759 N N . MET B 1 90 ? 6.023 1.47 6.777 1 98 90 MET B N 1
ATOM 2760 C CA . MET B 1 90 ? 6.504 0.432 5.867 1 98 90 MET B CA 1
ATOM 2761 C C . MET B 1 90 ? 6.988 1.04 4.555 1 98 90 MET B C 1
ATOM 2763 O O . MET B 1 90 ? 8.055 0.682 4.055 1 98 90 MET B O 1
ATOM 2767 N N . LEU B 1 91 ? 6.227 1.897 4.023 1 98.12 91 LEU B N 1
ATOM 2768 C CA . LEU B 1 91 ? 6.527 2.521 2.74 1 98.12 91 LEU B CA 1
ATOM 2769 C C . LEU B 1 91 ? 7.867 3.244 2.789 1 98.12 91 LEU B C 1
ATOM 2771 O O . LEU B 1 91 ? 8.688 3.107 1.875 1 98.12 91 LEU B O 1
ATOM 2775 N N . ILE B 1 92 ? 8.117 3.982 3.869 1 98.56 92 ILE B N 1
ATOM 2776 C CA . ILE B 1 92 ? 9.352 4.738 4.043 1 98.56 92 ILE B CA 1
ATOM 2777 C C . ILE B 1 92 ? 10.547 3.787 4.039 1 98.56 92 ILE B C 1
ATOM 2779 O O . ILE B 1 92 ? 11.562 4.055 3.389 1 98.56 92 ILE B O 1
ATOM 2783 N N . LYS B 1 93 ? 10.445 2.707 4.68 1 98 93 LYS B N 1
ATOM 2784 C CA . LYS B 1 93 ? 11.516 1.716 4.746 1 98 93 LYS B CA 1
ATOM 2785 C C . LYS B 1 93 ? 11.734 1.046 3.391 1 98 93 LYS B C 1
ATOM 2787 O O . LYS B 1 93 ? 12.875 0.826 2.975 1 98 93 LYS B O 1
ATOM 2792 N N . LEU B 1 94 ? 10.672 0.766 2.75 1 97.12 94 LEU B N 1
ATOM 2793 C CA . LEU B 1 94 ? 10.758 0.072 1.47 1 97.12 94 LEU B CA 1
ATOM 2794 C C . LEU B 1 94 ? 11.469 0.937 0.433 1 97.12 94 LEU B C 1
ATOM 2796 O O . LEU B 1 94 ? 12.25 0.429 -0.377 1 97.12 94 LEU B O 1
ATOM 2800 N N . ILE B 1 95 ? 11.234 2.229 0.44 1 96.44 95 ILE B N 1
ATOM 2801 C CA . ILE B 1 95 ? 11.805 3.066 -0.609 1 96.44 95 ILE B CA 1
ATOM 2802 C C . ILE B 1 95 ? 13.18 3.566 -0.177 1 96.44 95 ILE B C 1
ATOM 2804 O O . ILE B 1 95 ? 13.891 4.199 -0.96 1 96.44 95 ILE B O 1
ATOM 2808 N N . GLY B 1 96 ? 13.555 3.318 1.047 1 97.06 96 GLY B N 1
ATOM 2809 C CA . GLY B 1 96 ? 14.844 3.775 1.539 1 97.06 96 GLY B CA 1
ATOM 2810 C C . GLY B 1 96 ? 14.945 5.285 1.625 1 97.06 96 GLY B C 1
ATOM 2811 O O . GLY B 1 96 ? 15.961 5.867 1.235 1 97.06 96 GLY B O 1
ATOM 2812 N N . ALA B 1 97 ? 13.883 5.898 2.117 1 98.44 97 ALA B N 1
ATOM 2813 C CA . ALA B 1 97 ? 13.836 7.359 2.166 1 98.44 97 ALA B CA 1
ATOM 2814 C C . ALA B 1 97 ? 14.773 7.898 3.244 1 98.44 97 ALA B C 1
ATOM 2816 O O . ALA B 1 97 ? 14.945 7.281 4.297 1 98.44 97 ALA B O 1
ATOM 2817 N N . LYS B 1 98 ? 15.312 9.07 2.945 1 98.81 98 LYS B N 1
ATOM 2818 C CA . LYS B 1 98 ? 16.188 9.75 3.898 1 98.81 98 LYS B CA 1
ATOM 2819 C C . LYS B 1 98 ? 15.734 11.188 4.133 1 98.81 98 LYS B C 1
ATOM 2821 O O . LYS B 1 98 ? 15.758 11.68 5.266 1 98.81 98 LYS B O 1
ATOM 2826 N N . LYS B 1 99 ? 15.43 11.867 3.076 1 98.94 99 LYS B N 1
ATOM 2827 C CA . LYS B 1 99 ? 14.93 13.242 3.139 1 98.94 99 LYS B CA 1
ATOM 2828 C C . LYS B 1 99 ? 13.469 13.312 2.725 1 98.94 99 LYS B C 1
ATOM 2830 O O . LYS B 1 99 ? 13.125 13.047 1.567 1 98.94 99 LYS B O 1
ATOM 2835 N N . THR B 1 100 ? 12.617 13.703 3.705 1 98.94 100 THR B N 1
ATOM 2836 C CA . THR B 1 100 ? 11.18 13.656 3.441 1 98.94 100 THR B CA 1
ATOM 2837 C C . THR B 1 100 ? 10.516 14.969 3.842 1 98.94 100 THR B C 1
ATOM 2839 O O . THR B 1 100 ? 11.164 15.852 4.402 1 98.94 100 THR B O 1
ATOM 2842 N N . MET B 1 101 ? 9.25 15.07 3.42 1 98.94 101 MET B N 1
ATOM 2843 C CA . MET B 1 101 ? 8.445 16.25 3.705 1 98.94 101 MET B CA 1
ATOM 2844 C C . MET B 1 101 ? 7.043 15.859 4.156 1 98.94 101 MET B C 1
ATOM 2846 O O . MET B 1 101 ? 6.469 14.898 3.646 1 98.94 101 MET B O 1
ATOM 2850 N N . GLU B 1 102 ? 6.547 16.594 5.137 1 98.88 102 GLU B N 1
ATOM 2851 C CA . GLU B 1 102 ? 5.16 16.438 5.559 1 98.88 102 GLU B CA 1
ATOM 2852 C C . GLU B 1 102 ? 4.434 17.781 5.582 1 98.88 102 GLU B C 1
ATOM 2854 O O . GLU B 1 102 ? 4.844 18.703 6.289 1 98.88 102 GLU B O 1
ATOM 2859 N N . ILE B 1 103 ? 3.408 17.859 4.77 1 98.88 103 ILE B N 1
ATOM 2860 C CA . ILE B 1 103 ? 2.535 19.031 4.754 1 98.88 103 ILE B CA 1
ATOM 2861 C C . ILE B 1 103 ? 1.23 18.719 5.477 1 98.88 103 ILE B C 1
ATOM 2863 O O . ILE B 1 103 ? 0.419 17.922 4.992 1 98.88 103 ILE B O 1
ATOM 2867 N N . GLY B 1 104 ? 0.96 19.359 6.602 1 98 104 GLY B N 1
ATOM 2868 C CA . GLY B 1 104 ? -0.087 18.969 7.527 1 98 104 GLY B CA 1
ATOM 2869 C C . GLY B 1 104 ? 0.379 17.953 8.562 1 98 104 GLY B C 1
ATOM 2870 O O . GLY B 1 104 ? 0.697 16.812 8.219 1 98 104 GLY B O 1
ATOM 2871 N N . VAL B 1 105 ? 0.437 18.438 9.859 1 97.19 105 VAL B N 1
ATOM 2872 C CA . VAL B 1 105 ? 1.057 17.594 10.883 1 97.19 105 VAL B CA 1
ATOM 2873 C C . VAL B 1 105 ? 0.029 17.25 11.961 1 97.19 105 VAL B C 1
ATOM 2875 O O . VAL B 1 105 ? -0.05 16.094 12.406 1 97.19 105 VAL B O 1
ATOM 2878 N N . TYR B 1 106 ? -0.782 18.281 12.391 1 94.44 106 TYR B N 1
ATOM 2879 C CA . TYR B 1 106 ? -1.668 18.141 13.539 1 94.44 106 TYR B CA 1
ATOM 2880 C C . TYR B 1 106 ? -0.896 17.688 14.773 1 94.44 106 TYR B C 1
ATOM 2882 O O . TYR B 1 106 ? 0.071 18.328 15.18 1 94.44 106 TYR B O 1
ATOM 2890 N N . THR B 1 107 ? -1.238 16.562 15.391 1 95 107 THR B N 1
ATOM 2891 C CA . THR B 1 107 ? -0.525 16.141 16.594 1 95 107 THR B CA 1
ATOM 2892 C C . THR B 1 107 ? 0.724 15.344 16.234 1 95 107 THR B C 1
ATOM 2894 O O . THR B 1 107 ? 1.594 15.133 17.078 1 95 107 THR B O 1
ATOM 2897 N N . GLY B 1 108 ? 0.848 14.875 15.078 1 97.19 108 GLY B N 1
ATOM 2898 C CA . GLY B 1 108 ? 2.119 14.344 14.602 1 97.19 108 GLY B CA 1
ATOM 2899 C C . GLY B 1 108 ? 2.137 12.828 14.508 1 97.19 108 GLY B C 1
ATOM 2900 O O . GLY B 1 108 ? 3.203 12.211 14.547 1 97.19 108 GLY B O 1
ATOM 2901 N N . TYR B 1 109 ? 0.979 12.172 14.344 1 96.88 109 TYR B N 1
ATOM 2902 C CA . TYR B 1 109 ? 0.971 10.719 14.305 1 96.88 109 TYR B CA 1
ATOM 2903 C C . TYR B 1 109 ? 1.676 10.203 13.055 1 96.88 109 TYR B C 1
ATOM 2905 O O . TYR B 1 109 ? 2.57 9.359 13.141 1 96.88 109 TYR B O 1
ATOM 2913 N N . SER B 1 110 ? 1.284 10.711 11.859 1 97.69 110 SER B N 1
ATOM 2914 C CA . SER B 1 110 ? 1.969 10.305 10.633 1 97.69 110 SER B CA 1
ATOM 2915 C C . SER B 1 110 ? 3.424 10.758 10.641 1 97.69 110 SER B C 1
ATOM 2917 O O . SER B 1 110 ? 4.305 10.039 10.156 1 97.69 110 SER B 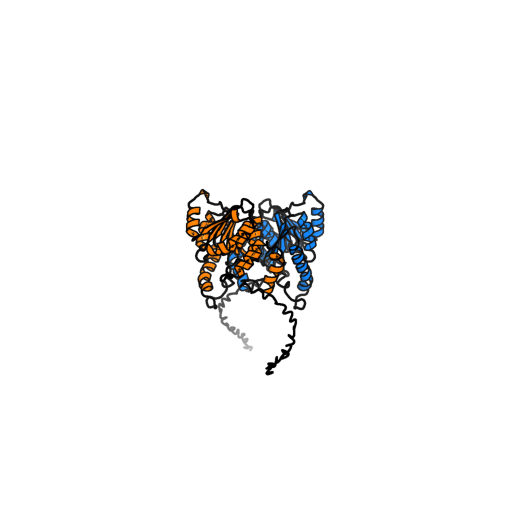O 1
ATOM 2919 N N . LEU B 1 111 ? 3.693 11.883 11.211 1 98.62 111 LEU B N 1
ATOM 2920 C CA . LEU B 1 111 ? 5.051 12.398 11.32 1 98.62 111 LEU B CA 1
ATOM 2921 C C . LEU B 1 111 ? 5.93 11.453 12.141 1 98.62 111 LEU B C 1
ATOM 2923 O O . LEU B 1 111 ? 7.051 11.141 11.734 1 98.62 111 LEU B O 1
ATOM 2927 N N . LEU B 1 112 ? 5.387 11.055 13.266 1 98.69 112 LEU B N 1
ATOM 2928 C CA . LEU B 1 112 ? 6.121 10.133 14.133 1 98.69 112 LEU B CA 1
ATOM 2929 C C . LEU B 1 112 ? 6.348 8.797 13.43 1 98.69 112 LEU B C 1
ATOM 2931 O O . LEU B 1 112 ? 7.434 8.227 13.516 1 98.69 112 LEU B O 1
ATOM 2935 N N . ALA B 1 113 ? 5.34 8.273 12.703 1 98.5 113 ALA B N 1
ATOM 2936 C CA . ALA B 1 113 ? 5.492 7.043 11.938 1 98.5 113 ALA B CA 1
ATOM 2937 C C . ALA B 1 113 ? 6.641 7.152 10.938 1 98.5 113 ALA B C 1
ATOM 2939 O O . ALA B 1 113 ? 7.465 6.242 10.828 1 98.5 113 ALA B O 1
ATOM 2940 N N . THR B 1 114 ? 6.688 8.258 10.234 1 98.81 114 THR B N 1
ATOM 2941 C CA . THR B 1 114 ? 7.75 8.508 9.266 1 98.81 114 THR B CA 1
ATOM 2942 C C . THR B 1 114 ? 9.102 8.609 9.961 1 98.81 114 THR B C 1
ATOM 2944 O O . THR B 1 114 ? 10.07 7.969 9.547 1 98.81 114 THR B O 1
ATOM 2947 N N . ALA B 1 115 ? 9.156 9.367 11.008 1 98.94 115 ALA B N 1
ATOM 2948 C CA . ALA B 1 115 ? 10.414 9.594 11.711 1 98.94 115 ALA B CA 1
ATOM 2949 C C . ALA B 1 115 ? 11 8.281 12.227 1 98.94 115 ALA B C 1
ATOM 2951 O O . ALA B 1 115 ? 12.211 8.062 12.133 1 98.94 115 ALA B O 1
ATOM 2952 N N . LEU B 1 116 ? 10.18 7.445 12.75 1 98.81 116 LEU B N 1
ATOM 2953 C CA . LEU B 1 116 ? 10.625 6.168 13.297 1 98.81 116 LEU B CA 1
ATOM 2954 C C . LEU B 1 116 ? 11.148 5.25 12.203 1 98.81 116 LEU B C 1
ATOM 2956 O O . LEU B 1 116 ? 11.969 4.367 12.461 1 98.81 116 LEU B O 1
ATOM 2960 N N . ALA B 1 117 ? 10.68 5.445 11.008 1 98.69 117 ALA B N 1
ATOM 2961 C CA . ALA B 1 117 ? 11.055 4.578 9.898 1 98.69 117 ALA B CA 1
ATOM 2962 C C . ALA B 1 117 ? 12.352 5.055 9.25 1 98.69 117 ALA B C 1
ATOM 2964 O O . ALA B 1 117 ? 13.031 4.281 8.562 1 98.69 117 ALA B O 1
ATOM 2965 N N . LEU B 1 118 ? 12.727 6.328 9.391 1 98.81 118 LEU B N 1
ATOM 2966 C CA . LEU B 1 118 ? 13.914 6.898 8.773 1 98.81 118 LEU B CA 1
ATOM 2967 C C . LEU B 1 118 ? 15.18 6.391 9.461 1 98.81 118 LEU B C 1
ATOM 2969 O O . LEU B 1 118 ? 15.164 6.074 10.648 1 98.81 118 LEU B O 1
ATOM 2973 N N . PRO B 1 119 ? 16.266 6.289 8.664 1 98.31 119 PRO B N 1
ATOM 2974 C CA . PRO B 1 119 ? 17.547 6.043 9.336 1 98.31 119 PRO B CA 1
ATOM 2975 C C . PRO B 1 119 ? 17.938 7.172 10.289 1 98.31 119 PRO B C 1
ATOM 2977 O O . PRO B 1 119 ? 17.281 8.219 10.32 1 98.31 119 PRO B O 1
ATOM 2980 N N . GLU B 1 120 ? 18.953 6.961 10.984 1 98.19 120 GLU B N 1
ATOM 2981 C CA . GLU B 1 120 ? 19.359 7.895 12.031 1 98.19 120 GLU B CA 1
ATOM 2982 C C . GLU B 1 120 ? 19.625 9.281 11.453 1 98.19 120 GLU B C 1
ATOM 2984 O O . GLU B 1 120 ? 19.344 10.297 12.102 1 98.19 120 GLU B O 1
ATOM 2989 N N . ASP B 1 121 ? 20.078 9.297 10.297 1 98.44 121 ASP B N 1
ATOM 2990 C CA . ASP B 1 121 ? 20.438 10.578 9.695 1 98.44 121 ASP B CA 1
ATOM 2991 C C . ASP B 1 121 ? 19.344 11.086 8.773 1 98.44 121 ASP B C 1
ATOM 2993 O O . ASP B 1 121 ? 19.547 12.016 7.992 1 98.44 121 ASP B O 1
ATOM 2997 N N . GLY B 1 122 ? 18.188 10.469 8.805 1 98.81 122 GLY B N 1
ATOM 2998 C CA . GLY B 1 122 ? 17.047 10.938 8.023 1 98.81 122 GLY B CA 1
ATOM 2999 C C . GLY B 1 122 ? 16.469 12.242 8.539 1 98.81 122 GLY B C 1
ATOM 3000 O O . GLY B 1 122 ? 16.641 12.586 9.711 1 98.81 122 GLY B O 1
ATOM 3001 N N . THR B 1 123 ? 15.852 13.016 7.605 1 98.94 123 THR B N 1
ATOM 3002 C CA . THR B 1 123 ? 15.297 14.312 7.977 1 98.94 123 THR B CA 1
ATOM 3003 C C . THR B 1 123 ? 13.883 14.477 7.422 1 98.94 123 THR B C 1
ATOM 3005 O O . THR B 1 123 ? 13.555 13.914 6.375 1 98.94 123 THR B O 1
ATOM 3008 N N . ILE B 1 124 ? 13.125 15.273 8.141 1 98.94 124 ILE B N 1
ATOM 3009 C CA . ILE B 1 124 ? 11.766 15.609 7.73 1 98.94 124 ILE B CA 1
ATOM 3010 C C . ILE B 1 124 ? 11.555 17.109 7.836 1 98.94 124 ILE B C 1
ATOM 3012 O O . ILE B 1 124 ? 11.766 17.703 8.898 1 98.94 124 ILE B O 1
ATOM 3016 N N . LEU B 1 125 ? 11.219 17.719 6.766 1 98.94 125 LEU B N 1
ATOM 3017 C CA . LEU B 1 125 ? 10.625 19.062 6.82 1 98.94 125 LEU B CA 1
ATOM 3018 C C . LEU B 1 125 ? 9.117 18.969 7.035 1 98.94 125 LEU B C 1
ATOM 3020 O O . LEU B 1 125 ? 8.391 18.5 6.16 1 98.94 125 LEU B O 1
ATOM 3024 N N . ALA B 1 126 ? 8.711 19.359 8.203 1 98.88 126 ALA B N 1
ATOM 3025 C CA . ALA B 1 126 ? 7.301 19.281 8.57 1 98.88 126 ALA B CA 1
ATOM 3026 C C . ALA B 1 126 ? 6.68 20.672 8.664 1 98.88 126 ALA B C 1
ATOM 3028 O O . ALA B 1 126 ? 7.25 21.578 9.273 1 98.88 126 ALA B O 1
ATOM 3029 N N . MET B 1 127 ? 5.484 20.797 8.062 1 98.88 127 MET B N 1
ATOM 3030 C CA . MET B 1 127 ? 4.844 22.109 8.023 1 98.88 12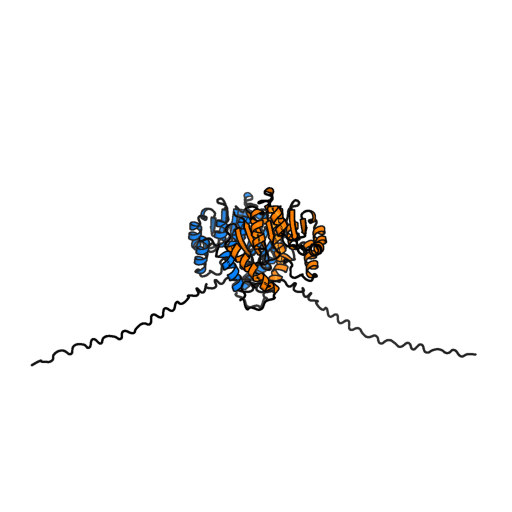7 MET B CA 1
ATOM 3031 C C . MET B 1 127 ? 3.398 22.016 8.5 1 98.88 127 MET B C 1
ATOM 3033 O O . MET B 1 127 ? 2.668 21.109 8.117 1 98.88 127 MET B O 1
ATOM 3037 N N . ASP B 1 128 ? 3.014 22.906 9.312 1 98.25 128 ASP B N 1
ATOM 3038 C CA . ASP B 1 128 ? 1.636 23.078 9.766 1 98.25 128 ASP B CA 1
ATOM 3039 C C . ASP B 1 128 ? 1.371 24.531 10.188 1 98.25 128 ASP B C 1
ATOM 3041 O O . ASP B 1 128 ? 2.281 25.219 10.648 1 98.25 128 ASP B O 1
ATOM 3045 N N . ILE B 1 129 ? 0.078 24.906 10.133 1 97.31 129 ILE B N 1
ATOM 3046 C CA . ILE B 1 129 ? -0.272 26.281 10.461 1 97.31 129 ILE B CA 1
ATOM 3047 C C . ILE B 1 129 ? -0.403 26.438 11.977 1 97.31 129 ILE B C 1
ATOM 3049 O O . ILE B 1 129 ? -0.393 27.562 12.492 1 97.31 129 ILE B O 1
ATOM 3053 N N . ASN B 1 130 ? -0.561 25.344 12.664 1 95.06 130 ASN B N 1
ATOM 3054 C CA . ASN B 1 130 ? -0.818 25.375 14.102 1 95.06 130 ASN B CA 1
ATOM 3055 C C . ASN B 1 130 ? 0.229 24.594 14.875 1 95.06 130 ASN B C 1
ATOM 3057 O O . ASN B 1 130 ? 0.145 23.359 14.969 1 95.06 130 ASN B O 1
ATOM 3061 N N . ARG B 1 131 ? 1.147 25.266 15.562 1 96.69 131 ARG B N 1
ATOM 3062 C CA . ARG B 1 131 ? 2.207 24.641 16.344 1 96.69 131 ARG B CA 1
ATOM 3063 C C . ARG B 1 131 ? 1.649 24.016 17.609 1 96.69 131 ARG B C 1
ATOM 3065 O O . ARG B 1 131 ? 2.166 23 18.094 1 96.69 131 ARG B O 1
ATOM 3072 N N . GLU B 1 132 ? 0.585 24.562 18.125 1 95.12 132 GLU B N 1
ATOM 3073 C CA . GLU B 1 132 ? 0.043 24.078 19.391 1 95.12 132 GLU B CA 1
ATOM 3074 C C . GLU B 1 132 ? -0.365 22.609 19.297 1 95.12 132 GLU B C 1
ATOM 3076 O O . GLU B 1 132 ? -0.153 21.844 20.234 1 95.12 132 GLU B O 1
ATOM 3081 N N . ASN B 1 133 ? -1.001 22.25 18.219 1 94.12 133 ASN B N 1
ATOM 3082 C CA . ASN B 1 133 ? -1.37 20.859 18.047 1 94.12 133 ASN B CA 1
ATOM 3083 C C . ASN B 1 133 ? -0.14 19.953 17.984 1 94.12 133 ASN B C 1
ATOM 3085 O O . ASN B 1 133 ? -0.13 18.875 18.594 1 94.12 133 ASN B O 1
ATOM 3089 N N . TYR B 1 134 ? 0.867 20.453 17.312 1 96.25 134 TYR B N 1
ATOM 3090 C CA . TYR B 1 134 ? 2.119 19.703 17.219 1 96.25 134 TYR B CA 1
ATOM 3091 C C . TYR B 1 134 ? 2.754 19.516 18.594 1 96.25 134 TYR B C 1
ATOM 3093 O O . TYR B 1 134 ? 3.281 18.453 18.891 1 96.25 134 TYR B O 1
ATOM 3101 N N . GLU B 1 135 ? 2.713 20.469 19.391 1 96.88 135 GLU B N 1
ATOM 3102 C CA . GLU B 1 135 ? 3.318 20.438 20.719 1 96.88 135 GLU B CA 1
ATOM 3103 C C . GLU B 1 135 ? 2.639 19.406 21.609 1 96.88 135 GLU B C 1
ATOM 3105 O O . GLU B 1 135 ? 3.256 18.875 22.531 1 96.88 135 GLU B O 1
ATOM 3110 N N . LEU B 1 136 ? 1.358 19.125 21.281 1 94.5 136 LEU B N 1
ATOM 3111 C CA . LEU B 1 136 ? 0.663 18.078 22.016 1 94.5 136 LEU B CA 1
ATOM 3112 C C . LEU B 1 136 ? 1.348 16.734 21.828 1 94.5 136 LEU B C 1
ATOM 3114 O O . LEU B 1 136 ? 1.372 15.914 22.75 1 94.5 136 LEU B O 1
ATOM 3118 N N . GLY B 1 137 ? 1.878 16.531 20.656 1 96.25 137 GLY B N 1
ATOM 3119 C CA . GLY B 1 137 ? 2.486 15.25 20.344 1 96.25 137 GLY B CA 1
ATOM 3120 C C . GLY B 1 137 ? 3.988 15.227 20.562 1 96.25 137 GLY B C 1
ATOM 3121 O O . GLY B 1 137 ? 4.605 14.164 20.594 1 96.25 137 GLY B O 1
ATOM 3122 N N . LEU B 1 138 ? 4.594 16.375 20.781 1 97.62 138 LEU B N 1
ATOM 3123 C CA . LEU B 1 138 ? 6.039 16.547 20.828 1 97.62 138 LEU B CA 1
ATOM 3124 C C . LEU B 1 138 ? 6.645 15.695 21.938 1 97.62 138 LEU B C 1
ATOM 3126 O O . LEU B 1 138 ? 7.711 15.102 21.766 1 97.62 138 LEU B O 1
ATOM 3130 N N . PRO B 1 139 ? 6.027 15.547 23.094 1 97.44 139 PRO B N 1
ATOM 3131 C CA . PRO B 1 139 ? 6.602 14.688 24.141 1 97.44 139 PRO B CA 1
ATOM 3132 C C . PRO B 1 139 ? 6.762 13.242 23.688 1 97.44 139 PRO B C 1
ATOM 3134 O O . PRO B 1 139 ? 7.762 12.594 24.016 1 97.44 139 PRO B O 1
ATOM 3137 N N . CYS B 1 140 ? 5.781 12.727 22.953 1 97.75 140 CYS B N 1
ATOM 3138 C CA . CYS B 1 140 ? 5.875 11.367 22.422 1 97.75 140 CYS B CA 1
ATOM 3139 C C . CYS B 1 140 ? 7.008 11.25 21.406 1 97.75 140 CYS B C 1
ATOM 3141 O O . CYS B 1 140 ? 7.73 10.25 21.391 1 97.75 140 CYS B O 1
ATOM 3143 N N . ILE B 1 141 ? 7.188 12.266 20.594 1 98.5 141 ILE B N 1
ATOM 3144 C CA . ILE B 1 141 ? 8.234 12.305 19.578 1 98.5 141 ILE B CA 1
ATOM 3145 C C . ILE B 1 141 ? 9.602 12.328 20.25 1 98.5 141 ILE B C 1
ATOM 3147 O O . ILE B 1 141 ? 10.508 11.578 19.875 1 98.5 141 ILE B O 1
ATOM 3151 N N . ASN B 1 142 ? 9.688 13.141 21.25 1 98 142 ASN B N 1
ATOM 3152 C CA . ASN B 1 142 ? 10.938 13.234 22 1 98 142 ASN B CA 1
ATOM 3153 C C . ASN B 1 142 ? 11.25 11.938 22.734 1 98 142 ASN B C 1
ATOM 3155 O O . ASN B 1 142 ? 12.391 11.469 22.734 1 98 142 ASN B O 1
ATOM 3159 N N . LYS B 1 143 ? 10.289 11.398 23.312 1 97.69 143 LYS B N 1
ATOM 3160 C CA . LYS B 1 143 ? 10.445 10.133 24.016 1 97.69 143 LYS B CA 1
ATOM 3161 C C . LYS B 1 143 ? 10.93 9.039 23.062 1 97.69 143 LYS B C 1
ATOM 3163 O O . LYS B 1 143 ? 11.695 8.156 23.469 1 97.69 143 LYS B O 1
ATOM 3168 N N . ALA B 1 144 ? 10.492 9.055 21.875 1 98.44 144 ALA B N 1
ATOM 3169 C CA . ALA B 1 144 ? 10.859 8.062 20.859 1 98.44 144 ALA B CA 1
ATOM 3170 C C . ALA B 1 144 ? 12.289 8.289 20.375 1 98.44 144 ALA B C 1
ATOM 3172 O O . ALA B 1 144 ? 12.852 7.449 19.672 1 98.44 144 ALA B O 1
ATOM 3173 N N . GLY B 1 145 ? 12.836 9.445 20.656 1 98.56 145 GLY B N 1
ATOM 3174 C CA . GLY B 1 145 ? 14.227 9.727 20.312 1 98.56 145 GLY B CA 1
ATOM 3175 C C . GLY B 1 145 ? 14.406 10.133 18.859 1 98.56 145 GLY B C 1
ATOM 3176 O O . GLY B 1 145 ? 15.484 9.945 18.281 1 98.56 145 GLY B O 1
ATOM 3177 N N . VAL B 1 146 ? 13.375 10.695 18.297 1 98.81 146 VAL B N 1
ATOM 3178 C CA . VAL B 1 146 ? 13.492 10.961 16.859 1 98.81 146 VAL B CA 1
ATOM 3179 C C . VAL B 1 146 ? 13.266 12.445 16.594 1 98.81 146 VAL B C 1
ATOM 3181 O O . VAL B 1 146 ? 13.141 12.867 15.445 1 98.81 146 VAL B O 1
ATOM 3184 N N . GLY B 1 147 ? 13.203 13.273 17.625 1 98.56 147 GLY B N 1
ATOM 3185 C CA . GLY B 1 147 ? 12.969 14.703 17.469 1 98.56 147 GLY B CA 1
ATOM 3186 C C . GLY B 1 147 ? 14.016 15.391 16.609 1 98.56 147 GLY B C 1
ATOM 3187 O O . GLY B 1 147 ? 13.711 16.359 15.922 1 98.56 147 GLY B O 1
ATOM 3188 N N . HIS B 1 148 ? 15.211 14.898 16.672 1 98.62 148 HIS B N 1
ATOM 3189 C CA . HIS B 1 148 ? 16.328 15.516 15.961 1 98.62 148 HIS B CA 1
ATOM 3190 C C . HIS B 1 148 ? 16.141 15.398 14.453 1 98.62 148 HIS B C 1
ATOM 3192 O O . HIS B 1 148 ? 16.781 16.125 13.688 1 98.62 148 HIS B O 1
ATOM 3198 N N . LYS B 1 149 ? 15.297 14.531 13.938 1 98.88 149 LYS B N 1
ATOM 3199 C CA . LYS B 1 149 ? 15.078 14.312 12.508 1 98.88 149 LYS B CA 1
ATOM 3200 C C . LYS B 1 149 ? 14.102 15.336 11.938 1 98.88 149 LYS B C 1
ATOM 3202 O O . LYS B 1 149 ? 13.977 15.477 10.719 1 98.88 149 LYS B O 1
ATOM 3207 N N . ILE B 1 150 ? 13.391 16.078 12.844 1 98.88 150 ILE B N 1
ATOM 3208 C CA . ILE B 1 150 ? 12.227 16.844 12.414 1 98.88 150 ILE B CA 1
ATOM 3209 C C . ILE B 1 150 ? 12.547 18.328 12.453 1 98.88 150 ILE B C 1
ATOM 3211 O O . ILE B 1 150 ? 12.93 18.859 13.5 1 98.88 150 ILE B O 1
ATOM 3215 N N . ASP B 1 151 ? 12.461 18.984 11.344 1 98.81 151 ASP B N 1
ATOM 3216 C CA . ASP B 1 151 ? 12.43 20.438 11.211 1 98.81 151 ASP B CA 1
ATOM 3217 C C . ASP B 1 151 ? 11 20.953 11.031 1 98.81 151 ASP B C 1
ATOM 3219 O O . ASP B 1 151 ? 10.469 20.938 9.922 1 98.81 151 ASP B O 1
ATOM 3223 N N . PHE B 1 152 ? 10.391 21.422 12.117 1 98.75 152 PHE B N 1
ATOM 3224 C CA . PHE B 1 152 ? 9.008 21.875 12.07 1 98.75 152 PHE B CA 1
ATOM 3225 C C . PHE B 1 152 ? 8.93 23.359 11.766 1 98.75 152 PHE B C 1
ATOM 3227 O O . PHE B 1 152 ? 9.602 24.172 12.406 1 98.75 152 PHE B O 1
ATOM 3234 N N . ARG B 1 153 ? 8.141 23.656 10.805 1 98.62 153 ARG B N 1
ATOM 3235 C CA . ARG B 1 153 ? 7.895 25.031 10.414 1 98.62 153 ARG B CA 1
ATOM 3236 C C . ARG B 1 153 ? 6.418 25.391 10.531 1 98.62 153 ARG B C 1
ATOM 3238 O O . ARG B 1 153 ? 5.57 24.781 9.875 1 98.62 153 ARG B O 1
ATOM 3245 N N . GLU B 1 154 ? 6.164 26.406 11.336 1 98.56 154 GLU B N 1
ATOM 3246 C CA . GLU B 1 154 ? 4.793 26.891 11.469 1 98.56 154 GLU B CA 1
ATOM 3247 C C . GLU B 1 154 ? 4.445 27.891 10.375 1 98.56 154 GLU B C 1
ATOM 3249 O O . GLU B 1 154 ? 5.199 28.828 10.125 1 98.56 154 GLU B O 1
ATOM 3254 N N . GLY B 1 155 ? 3.27 27.719 9.758 1 98.12 155 GLY B N 1
ATOM 3255 C CA . GLY B 1 155 ? 2.795 28.625 8.734 1 98.12 155 GLY B CA 1
ATOM 3256 C C . GLY B 1 155 ? 2.23 27.906 7.516 1 98.12 155 GLY B C 1
ATOM 3257 O O . GLY B 1 155 ? 2.266 26.688 7.441 1 98.12 155 GLY B O 1
ATOM 3258 N N . PRO B 1 156 ? 1.668 28.719 6.629 1 98.19 156 PRO B N 1
ATOM 3259 C CA . PRO B 1 156 ? 1.221 28.109 5.375 1 98.19 156 PRO B CA 1
ATOM 3260 C C . PRO B 1 156 ? 2.357 27.438 4.602 1 98.19 156 PRO B C 1
ATOM 3262 O O . PRO B 1 156 ? 3.484 27.938 4.602 1 98.19 156 PRO B O 1
ATOM 3265 N N . ALA B 1 157 ? 2.088 26.375 3.988 1 98.69 157 ALA B N 1
ATOM 3266 C CA . ALA B 1 157 ? 3.109 25.562 3.342 1 98.69 157 ALA B CA 1
ATOM 3267 C C . ALA B 1 157 ? 3.553 26.188 2.021 1 98.69 157 ALA B C 1
ATOM 3269 O O . ALA B 1 157 ? 4.719 26.078 1.637 1 98.69 157 ALA B O 1
ATOM 3270 N N . LEU B 1 158 ? 2.672 26.859 1.308 1 98.75 158 LEU B N 1
ATOM 3271 C CA . LEU B 1 158 ? 2.939 27.266 -0.065 1 98.75 158 LEU B CA 1
ATOM 3272 C C . LEU B 1 158 ? 4.129 28.219 -0.122 1 98.75 158 LEU B C 1
ATOM 3274 O O . LEU B 1 158 ? 5.023 28.062 -0.954 1 98.75 158 LEU B O 1
ATOM 3278 N N . PRO B 1 159 ? 4.227 29.234 0.797 1 98.69 159 PRO B N 1
ATOM 3279 C CA . PRO B 1 159 ? 5.41 30.094 0.743 1 98.69 159 PRO B CA 1
ATOM 3280 C C . PRO B 1 159 ? 6.711 29.328 0.97 1 98.69 159 PRO B C 1
ATOM 3282 O O . PRO B 1 159 ? 7.723 29.625 0.327 1 98.69 159 PRO B O 1
ATOM 3285 N N . VAL B 1 160 ? 6.684 28.359 1.866 1 98.69 160 VAL B N 1
ATOM 3286 C CA . VAL B 1 160 ? 7.867 27.562 2.119 1 98.69 160 VAL B CA 1
ATOM 3287 C C . VAL B 1 160 ? 8.227 26.766 0.866 1 98.69 160 VAL B C 1
ATOM 3289 O O . VAL B 1 160 ? 9.398 26.703 0.471 1 98.69 160 VAL B O 1
ATOM 3292 N N . LEU B 1 161 ? 7.273 26.172 0.221 1 98.88 161 LEU B N 1
ATOM 3293 C CA . LEU B 1 161 ? 7.496 25.406 -1.001 1 98.88 161 LEU B CA 1
ATOM 3294 C C . LEU B 1 161 ? 8.039 26.312 -2.111 1 98.88 161 LEU B C 1
ATOM 3296 O O . LEU B 1 161 ? 8.922 25.906 -2.863 1 98.88 161 LEU B O 1
ATOM 3300 N N . ASP B 1 162 ? 7.477 27.516 -2.195 1 98.81 162 ASP B N 1
ATOM 3301 C CA . ASP B 1 162 ? 7.961 28.453 -3.203 1 98.81 162 ASP B CA 1
ATOM 3302 C C . ASP B 1 162 ? 9.438 28.766 -2.994 1 98.81 162 ASP B C 1
ATOM 3304 O O . ASP B 1 162 ? 10.211 28.828 -3.955 1 98.81 162 ASP B O 1
ATOM 3308 N N . ASP B 1 163 ? 9.805 28.953 -1.792 1 98.75 163 ASP B N 1
ATOM 3309 C CA . ASP B 1 163 ? 11.211 29.219 -1.482 1 98.75 163 ASP B CA 1
ATOM 3310 C C . ASP B 1 163 ? 12.086 28.031 -1.879 1 98.75 163 ASP B C 1
ATOM 3312 O O . ASP B 1 163 ? 13.172 28.219 -2.436 1 98.75 163 ASP B O 1
ATOM 3316 N N . LEU B 1 164 ? 11.641 26.844 -1.574 1 98.81 164 LEU B N 1
ATOM 3317 C CA . LEU B 1 164 ? 12.391 25.641 -1.917 1 98.81 164 LEU B CA 1
ATOM 3318 C C . LEU B 1 164 ? 12.523 25.484 -3.43 1 98.81 164 LEU B C 1
ATOM 3320 O O . LEU B 1 164 ? 13.586 25.141 -3.936 1 98.81 164 LEU B O 1
ATOM 3324 N N . VAL B 1 165 ? 11.453 25.781 -4.133 1 98.75 165 VAL B N 1
ATOM 3325 C CA . VAL B 1 165 ? 11.445 25.656 -5.586 1 98.75 165 VAL B CA 1
ATOM 3326 C C . VAL B 1 165 ? 12.391 26.688 -6.199 1 98.75 165 VAL B C 1
ATOM 3328 O O . VAL B 1 165 ? 13.047 26.422 -7.207 1 98.75 165 VAL B O 1
ATOM 3331 N N . ALA B 1 166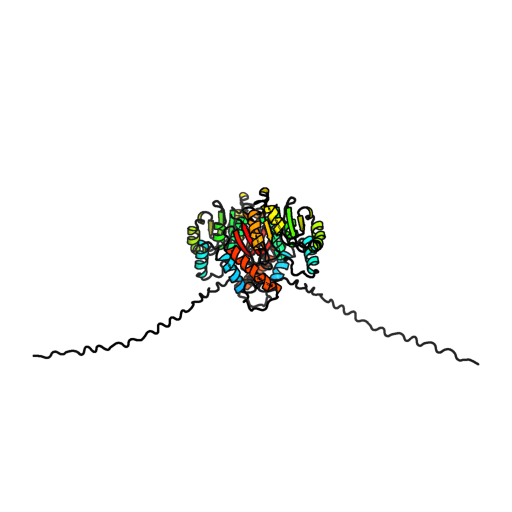 ? 12.461 27.844 -5.586 1 98.69 166 ALA B N 1
ATOM 3332 C CA . ALA B 1 166 ? 13.328 28.891 -6.086 1 98.69 166 ALA B CA 1
ATOM 3333 C C . ALA B 1 166 ? 14.797 28.516 -5.934 1 98.69 166 ALA B C 1
ATOM 3335 O O . ALA B 1 166 ? 15.664 29.031 -6.652 1 98.69 166 ALA B O 1
ATOM 3336 N N . ASP B 1 167 ? 15.086 27.672 -5.02 1 98.5 167 ASP B N 1
ATOM 3337 C CA . ASP B 1 167 ? 16.438 27.172 -4.797 1 98.5 167 ASP B CA 1
ATOM 3338 C C . ASP B 1 167 ? 16.703 25.922 -5.645 1 98.5 167 ASP B C 1
ATOM 3340 O O . ASP B 1 167 ? 16.312 24.812 -5.273 1 98.5 167 ASP B O 1
ATOM 3344 N N . LYS B 1 168 ? 17.469 26 -6.617 1 98.06 168 LYS B N 1
ATOM 3345 C CA . LYS B 1 168 ? 17.719 24.922 -7.574 1 98.06 168 LYS B CA 1
ATOM 3346 C C . LYS B 1 168 ? 18.375 23.719 -6.898 1 98.06 168 LYS B C 1
ATOM 3348 O O . LYS B 1 168 ? 18.203 22.578 -7.34 1 98.06 168 LYS B O 1
ATOM 3353 N N . GLU B 1 169 ? 19.047 23.984 -5.84 1 98.12 169 GLU B N 1
ATOM 3354 C CA . GLU B 1 169 ? 19.703 22.906 -5.113 1 98.12 169 GLU B CA 1
ATOM 3355 C C . GLU B 1 169 ? 18.688 21.984 -4.457 1 98.12 169 GLU B C 1
ATOM 3357 O O . GLU B 1 169 ? 19.016 20.859 -4.078 1 98.12 169 GLU B O 1
ATOM 3362 N N . GLN B 1 170 ? 17.5 22.406 -4.344 1 98.62 170 GLN B N 1
ATOM 3363 C CA . GLN B 1 170 ? 16.469 21.625 -3.68 1 98.62 170 GLN B CA 1
ATOM 3364 C C . GLN B 1 170 ? 15.664 20.812 -4.691 1 98.62 170 GLN B C 1
ATOM 3366 O O . GLN B 1 170 ? 14.859 19.953 -4.309 1 98.62 170 GLN B O 1
ATOM 3371 N N . HIS B 1 171 ? 15.914 21.062 -5.945 1 98.69 171 HIS B N 1
ATOM 3372 C CA . HIS B 1 171 ? 15.188 20.297 -6.957 1 98.69 171 HIS B CA 1
ATOM 3373 C C . HIS B 1 171 ? 15.531 18.812 -6.883 1 98.69 171 HIS B C 1
ATOM 3375 O O . HIS B 1 171 ? 16.703 18.438 -6.906 1 98.69 171 HIS B O 1
ATOM 3381 N N . GLY B 1 172 ? 14.547 18.031 -6.762 1 98.69 172 GLY B N 1
ATOM 3382 C CA . GLY B 1 172 ? 14.727 16.594 -6.723 1 98.69 172 GLY B CA 1
ATOM 3383 C C . GLY B 1 172 ? 15.484 16.109 -5.496 1 98.69 172 GLY B C 1
ATOM 3384 O O . GLY B 1 172 ? 16.172 15.086 -5.539 1 98.69 172 GLY B O 1
ATOM 3385 N N . SER B 1 173 ? 15.367 16.859 -4.414 1 98.75 173 SER B N 1
ATOM 3386 C CA . SER B 1 173 ? 16.188 16.516 -3.262 1 98.75 173 SER B CA 1
ATOM 3387 C C . SER B 1 173 ? 15.422 15.68 -2.254 1 98.75 173 SER B C 1
ATOM 3389 O O . SER B 1 173 ? 16 15.094 -1.341 1 98.75 173 SER B O 1
ATOM 3391 N N . PHE B 1 174 ? 14.117 15.609 -2.4 1 98.94 174 PHE B N 1
ATOM 3392 C CA . PHE B 1 174 ? 13.305 14.844 -1.46 1 98.94 174 PHE B CA 1
ATOM 3393 C C . PHE B 1 174 ? 12.984 13.461 -2.02 1 98.94 174 PHE B C 1
ATOM 3395 O O . PHE B 1 174 ? 12.719 13.312 -3.215 1 98.94 174 PHE B O 1
ATOM 3402 N N . ASP B 1 175 ? 12.992 12.484 -1.13 1 98.88 175 ASP B N 1
ATOM 3403 C CA . ASP B 1 175 ? 12.648 11.117 -1.496 1 98.88 175 ASP B CA 1
ATOM 3404 C C . ASP B 1 175 ? 11.141 10.883 -1.409 1 98.88 175 ASP B C 1
ATOM 3406 O O . ASP B 1 175 ? 10.602 10.023 -2.111 1 98.88 175 ASP B O 1
ATOM 3410 N N . PHE B 1 176 ? 10.516 11.586 -0.497 1 98.88 176 PHE B N 1
ATOM 3411 C CA . PHE B 1 176 ? 9.117 11.336 -0.174 1 98.88 176 PHE B CA 1
ATOM 3412 C C . PHE B 1 176 ? 8.453 12.602 0.372 1 98.88 176 PHE B C 1
ATOM 3414 O O . PHE B 1 176 ? 9.07 13.344 1.136 1 98.88 176 PHE B O 1
ATOM 3421 N N . ALA B 1 177 ? 7.219 12.859 -0.025 1 98.94 177 ALA B N 1
ATOM 3422 C CA . ALA B 1 177 ? 6.367 13.898 0.551 1 98.94 177 ALA B CA 1
ATOM 3423 C C . ALA B 1 177 ? 4.977 13.352 0.866 1 98.94 177 ALA B C 1
ATOM 3425 O O . ALA B 1 177 ? 4.379 12.648 0.046 1 98.94 177 ALA B O 1
ATOM 3426 N N . PHE B 1 178 ? 4.516 13.664 2.055 1 98.88 178 PHE B N 1
ATOM 3427 C CA . PHE B 1 178 ? 3.166 13.297 2.459 1 98.88 178 PHE B CA 1
ATOM 3428 C C . PHE B 1 178 ? 2.311 14.531 2.693 1 98.88 178 PHE B C 1
ATOM 3430 O O . PHE B 1 178 ? 2.697 15.43 3.451 1 98.88 178 PHE B O 1
ATOM 3437 N N . VAL B 1 179 ? 1.108 14.555 2.064 1 98.81 179 VAL B N 1
ATOM 3438 C CA . VAL B 1 179 ? 0.255 15.742 2.096 1 98.81 179 VAL B CA 1
ATOM 3439 C C . VAL B 1 179 ? -1.072 15.406 2.771 1 98.81 179 VAL B C 1
ATOM 3441 O O . VAL B 1 179 ? -1.835 14.57 2.277 1 98.81 179 VAL B O 1
ATOM 3444 N N . ASP B 1 180 ? -1.366 15.969 3.844 1 97.62 180 ASP B N 1
ATOM 3445 C CA . ASP B 1 180 ? -2.625 15.898 4.578 1 97.62 180 ASP B CA 1
ATOM 3446 C C . ASP B 1 180 ? -2.984 17.25 5.184 1 97.62 180 ASP B C 1
ATOM 3448 O O . ASP B 1 180 ? -3.006 17.406 6.406 1 97.62 180 ASP B O 1
ATOM 3452 N N . ALA B 1 181 ? -3.279 18.172 4.336 1 97 181 ALA B N 1
ATOM 3453 C CA . ALA B 1 181 ? -3.539 19.562 4.695 1 97 181 ALA B CA 1
ATOM 3454 C C . ALA B 1 181 ? -4.816 20.062 4.035 1 97 181 ALA B C 1
ATOM 3456 O O . ALA B 1 181 ? -5.797 19.328 3.914 1 97 181 ALA B O 1
ATOM 3457 N N . ASP B 1 182 ? -4.906 21.453 3.818 1 96.56 182 ASP B N 1
ATOM 3458 C CA . ASP B 1 182 ? -6.094 22.016 3.184 1 96.56 182 ASP B CA 1
ATOM 3459 C C . ASP B 1 182 ? -6.277 21.469 1.771 1 96.56 182 ASP B C 1
ATOM 3461 O O . ASP B 1 182 ? -5.418 21.672 0.909 1 96.56 182 ASP B O 1
ATOM 3465 N N . LYS B 1 183 ? -7.426 20.859 1.537 1 97.69 183 LYS B N 1
ATOM 3466 C CA . LYS B 1 183 ? -7.68 20.109 0.308 1 97.69 183 LYS B CA 1
ATOM 3467 C C . LYS B 1 183 ? -7.727 21.047 -0.9 1 97.69 183 LYS B C 1
ATOM 3469 O O . LYS B 1 183 ? -7.398 20.641 -2.016 1 97.69 183 LYS B O 1
ATOM 3474 N N . ASP B 1 184 ? -8.109 22.266 -0.725 1 98 184 ASP B N 1
ATOM 3475 C CA . ASP B 1 184 ? -8.227 23.219 -1.823 1 98 184 ASP B CA 1
ATOM 3476 C C . ASP B 1 184 ? -6.855 23.609 -2.361 1 98 184 ASP B C 1
ATOM 3478 O O . ASP B 1 184 ? -6.75 24.25 -3.414 1 98 184 ASP B O 1
ATOM 3482 N N . ASN B 1 185 ? -5.758 23.203 -1.781 1 98.5 185 ASN B N 1
ATOM 3483 C CA . ASN B 1 185 ? -4.422 23.531 -2.26 1 98.5 185 ASN B CA 1
ATOM 3484 C C . ASN B 1 185 ? -3.67 22.281 -2.727 1 98.5 185 ASN B C 1
ATOM 3486 O O . ASN B 1 185 ? -2.486 22.359 -3.062 1 98.5 185 ASN B O 1
ATOM 3490 N N . TYR B 1 186 ? -4.262 21.141 -2.797 1 98.69 186 TYR B N 1
ATOM 3491 C CA . TYR B 1 186 ? -3.578 19.906 -3.148 1 98.69 186 TYR B CA 1
ATOM 3492 C C . TYR B 1 186 ? -2.93 20.016 -4.523 1 98.69 186 TYR B C 1
ATOM 3494 O O . TYR B 1 186 ? -1.783 19.594 -4.711 1 98.69 186 TYR B O 1
ATOM 3502 N N . LEU B 1 187 ? -3.627 20.625 -5.469 1 98.75 187 LEU B N 1
ATOM 3503 C CA . LEU B 1 187 ? -3.049 20.75 -6.801 1 98.75 187 LEU B CA 1
ATOM 3504 C C . LEU B 1 187 ? -1.894 21.75 -6.801 1 98.75 187 LEU B C 1
ATOM 3506 O O . LEU B 1 187 ? -0.905 21.562 -7.512 1 98.75 187 LEU B O 1
ATOM 3510 N N . ASN B 1 188 ? -2.033 22.797 -5.98 1 98.81 188 ASN B N 1
ATOM 3511 C CA . ASN B 1 188 ? -0.92 23.734 -5.836 1 98.81 188 ASN B CA 1
ATOM 3512 C C . ASN B 1 188 ? 0.299 23.062 -5.215 1 98.81 188 ASN B C 1
ATOM 3514 O O . ASN B 1 188 ? 1.428 23.266 -5.66 1 98.81 188 ASN B O 1
ATOM 3518 N N . TYR B 1 189 ? 0.084 22.234 -4.211 1 98.94 189 TYR B N 1
ATOM 3519 C CA . TYR B 1 189 ? 1.169 21.469 -3.621 1 98.94 189 TYR B CA 1
ATOM 3520 C C . TYR B 1 189 ? 1.792 20.531 -4.652 1 98.94 189 TYR B C 1
ATOM 3522 O O . TYR B 1 189 ? 3.018 20.438 -4.754 1 98.94 189 TYR B O 1
ATOM 3530 N N . HIS B 1 190 ? 0.963 19.875 -5.469 1 98.94 190 HIS B N 1
ATOM 3531 C CA . HIS B 1 190 ? 1.413 18.875 -6.434 1 98.94 190 HIS B CA 1
ATOM 3532 C C . HIS B 1 190 ? 2.422 19.469 -7.41 1 98.94 190 HIS B C 1
ATOM 3534 O O . HIS B 1 190 ? 3.486 18.891 -7.637 1 98.94 190 HIS B O 1
ATOM 3540 N N . GLU B 1 191 ? 2.137 20.672 -7.879 1 98.88 191 GLU B N 1
ATOM 3541 C CA . GLU B 1 191 ? 3.004 21.312 -8.859 1 98.88 191 GLU B CA 1
ATOM 3542 C C . GLU B 1 191 ? 4.371 21.625 -8.266 1 98.88 191 GLU B C 1
ATOM 3544 O O . GLU B 1 191 ? 5.395 21.484 -8.93 1 98.88 191 GLU B O 1
ATOM 3549 N N . ARG B 1 192 ? 4.418 22.016 -7.074 1 98.94 192 ARG B N 1
ATOM 3550 C CA . ARG B 1 192 ? 5.672 22.344 -6.406 1 98.94 192 ARG B CA 1
ATOM 3551 C C . ARG B 1 192 ? 6.426 21.078 -6.008 1 98.94 192 ARG B C 1
ATOM 3553 O O . ARG B 1 192 ? 7.641 20.984 -6.199 1 98.94 192 ARG B O 1
ATOM 3560 N N . LEU B 1 193 ? 5.684 20.094 -5.531 1 98.94 193 LEU B N 1
ATOM 3561 C CA . LEU B 1 193 ? 6.305 18.859 -5.062 1 98.94 193 LEU B CA 1
ATOM 3562 C C . LEU B 1 193 ? 6.926 18.094 -6.227 1 98.94 193 LEU B C 1
ATOM 3564 O O . LEU B 1 193 ? 7.945 17.422 -6.055 1 98.94 193 LEU B O 1
ATOM 3568 N N . LEU B 1 194 ? 6.359 18.25 -7.453 1 98.81 194 LEU B N 1
ATOM 3569 C CA . LEU B 1 194 ? 6.895 17.562 -8.625 1 98.81 194 LEU B CA 1
ATOM 3570 C C . LEU B 1 194 ? 8.281 18.094 -8.977 1 98.81 194 LEU B C 1
ATOM 3572 O O . LEU B 1 194 ? 9.047 17.422 -9.68 1 98.81 194 LEU B O 1
ATOM 3576 N N . LYS B 1 195 ? 8.609 19.281 -8.461 1 98.75 195 LYS B N 1
ATOM 3577 C CA . LYS B 1 195 ? 9.945 19.828 -8.68 1 98.75 195 LYS B CA 1
ATOM 3578 C C . LYS B 1 195 ? 10.898 19.406 -7.566 1 98.75 195 LYS B C 1
ATOM 3580 O O . LYS B 1 195 ? 12.109 19.312 -7.785 1 98.75 195 LYS B O 1
ATOM 3585 N N . LEU B 1 196 ? 10.375 19.125 -6.445 1 98.94 196 LEU B N 1
ATOM 3586 C CA . LEU B 1 196 ? 11.203 18.953 -5.258 1 98.94 196 LEU B CA 1
ATOM 3587 C C . LEU B 1 196 ? 11.484 17.484 -5 1 98.94 196 LEU B C 1
ATOM 3589 O O . LEU B 1 196 ? 12.531 17.125 -4.453 1 98.94 196 LEU B O 1
ATOM 3593 N N . VAL B 1 197 ? 10.555 16.594 -5.336 1 98.94 197 VAL B N 1
ATOM 3594 C CA . VAL B 1 197 ? 10.727 15.164 -5.156 1 98.94 197 VAL B CA 1
ATOM 3595 C C . VAL B 1 197 ? 11.508 14.586 -6.336 1 98.94 197 VAL B C 1
ATOM 3597 O O . VAL B 1 197 ? 11.258 14.938 -7.488 1 98.94 197 VAL B O 1
ATOM 3600 N N . ARG B 1 198 ? 12.43 13.734 -6.094 1 98.69 198 ARG B N 1
ATOM 3601 C CA . ARG B 1 198 ? 13.297 13.18 -7.121 1 98.69 198 ARG B CA 1
ATOM 3602 C C . ARG B 1 198 ? 12.523 12.242 -8.047 1 98.69 198 ARG B C 1
ATOM 3604 O O . ARG B 1 198 ? 11.508 11.664 -7.645 1 98.69 198 ARG B O 1
ATOM 3611 N N . PRO B 1 199 ? 13.055 12.094 -9.266 1 98.06 199 PRO B N 1
ATOM 3612 C CA . PRO B 1 199 ? 12.5 10.984 -10.055 1 98.06 199 PRO B CA 1
ATOM 3613 C C . PRO B 1 199 ? 12.609 9.641 -9.344 1 98.06 199 PRO B C 1
ATOM 3615 O O . PRO B 1 199 ? 13.656 9.32 -8.773 1 98.06 199 PRO B O 1
ATOM 3618 N N . GLY B 1 200 ? 11.57 8.914 -9.352 1 97.75 200 GLY B N 1
ATOM 3619 C CA . GLY B 1 200 ? 11.523 7.664 -8.609 1 97.75 200 GLY B CA 1
ATOM 3620 C C . GLY B 1 200 ? 11.055 7.844 -7.176 1 97.75 200 GLY B C 1
ATOM 3621 O O . GLY B 1 200 ? 10.742 6.863 -6.496 1 97.75 200 GLY B O 1
ATOM 3622 N N . GLY B 1 201 ? 11.023 9.141 -6.746 1 98.56 201 GLY B N 1
ATOM 3623 C CA . GLY B 1 201 ? 10.484 9.438 -5.43 1 98.56 201 GLY B CA 1
ATOM 3624 C C . GLY B 1 201 ? 8.969 9.375 -5.371 1 98.56 201 GLY B C 1
ATOM 3625 O O . GLY B 1 201 ? 8.312 9.141 -6.391 1 98.56 201 GLY B O 1
ATOM 3626 N N . LEU B 1 202 ? 8.422 9.586 -4.164 1 98.81 202 LEU B N 1
ATOM 3627 C CA . LEU B 1 202 ? 7.004 9.32 -3.953 1 98.81 202 LEU B CA 1
ATOM 3628 C C . LEU B 1 202 ? 6.32 10.5 -3.279 1 98.81 202 LEU B C 1
ATOM 3630 O O . LEU B 1 202 ? 6.875 11.102 -2.355 1 98.81 202 LEU B O 1
ATOM 3634 N N . ILE B 1 203 ? 5.148 10.844 -3.762 1 98.94 203 ILE B N 1
ATOM 3635 C CA . ILE B 1 203 ? 4.242 11.781 -3.104 1 98.94 203 ILE B CA 1
ATOM 3636 C C . ILE B 1 203 ? 2.963 11.062 -2.688 1 98.94 203 ILE B C 1
ATOM 3638 O O . ILE B 1 203 ? 2.346 10.359 -3.496 1 98.94 203 ILE B O 1
ATOM 3642 N N . GLY B 1 204 ? 2.604 11.125 -1.458 1 98.81 204 GLY B N 1
ATOM 3643 C CA . GLY B 1 204 ? 1.35 10.586 -0.958 1 98.81 204 GLY B CA 1
ATOM 3644 C C . GLY B 1 204 ? 0.336 11.656 -0.607 1 98.81 204 GLY B C 1
ATOM 3645 O O . GLY B 1 204 ? 0.644 12.594 0.138 1 98.81 204 GLY B O 1
ATOM 3646 N N . TYR B 1 205 ? -0.842 11.539 -1.121 1 98.81 205 TYR B N 1
ATOM 3647 C CA . TYR B 1 205 ? -1.957 12.422 -0.792 1 98.81 205 TYR B CA 1
ATOM 3648 C C . TYR B 1 205 ? -2.994 11.703 0.057 1 98.81 205 TYR B C 1
ATOM 3650 O O . TYR B 1 205 ? -3.518 10.656 -0.346 1 98.81 205 TYR B O 1
ATOM 3658 N N . ASP B 1 206 ? -3.314 12.266 1.183 1 97.88 206 ASP B N 1
ATOM 3659 C CA . ASP B 1 206 ? -4.293 11.688 2.096 1 97.88 206 ASP B CA 1
ATOM 3660 C C . ASP B 1 206 ? -5.707 12.148 1.749 1 97.88 206 ASP B C 1
ATOM 3662 O O . ASP B 1 206 ? -5.887 13.133 1.026 1 97.88 206 ASP B O 1
ATOM 3666 N N . ASN B 1 207 ? -6.75 11.398 2.197 1 96.94 207 ASN B N 1
ATOM 3667 C CA . ASN B 1 207 ? -8.18 11.695 2.146 1 96.94 207 ASN B CA 1
ATOM 3668 C C . ASN B 1 207 ? -8.68 11.797 0.708 1 96.94 207 ASN B C 1
ATOM 3670 O O . ASN B 1 207 ? -9.531 12.633 0.4 1 96.94 207 ASN B O 1
ATOM 3674 N N . THR B 1 208 ? -8.172 10.977 -0.138 1 98.19 208 THR B N 1
ATOM 3675 C CA . THR B 1 208 ? -8.508 11.125 -1.55 1 98.19 208 THR B CA 1
ATOM 3676 C C . THR B 1 208 ? -9.805 10.398 -1.875 1 98.19 208 THR B C 1
ATOM 3678 O O . THR B 1 208 ? -10.32 10.5 -2.99 1 98.19 208 THR B O 1
ATOM 3681 N N . LEU B 1 209 ? -10.367 9.664 -0.918 1 97.06 209 LEU B N 1
ATOM 3682 C CA . LEU B 1 209 ? -11.688 9.062 -1.124 1 97.06 209 LEU B CA 1
ATOM 3683 C C . LEU B 1 209 ? -12.734 9.75 -0.263 1 97.06 209 LEU B C 1
ATOM 3685 O O . LEU B 1 209 ? -13.93 9.469 -0.386 1 97.06 209 LEU B O 1
ATOM 3689 N N . TRP B 1 210 ? -12.375 10.578 0.592 1 95.81 210 TRP B N 1
ATOM 3690 C CA . TRP B 1 210 ? -13.156 11.578 1.313 1 95.81 210 TRP B CA 1
ATOM 3691 C C . TRP B 1 210 ? -14.391 10.953 1.947 1 95.81 210 TRP B C 1
ATOM 3693 O O . TRP B 1 210 ? -15.516 11.398 1.703 1 95.81 210 TRP B O 1
ATOM 3703 N N . ASN B 1 211 ? -14.055 9.922 2.721 1 89.94 211 ASN B N 1
ATOM 3704 C CA . ASN B 1 211 ? -15.086 9.188 3.457 1 89.94 211 ASN B CA 1
ATOM 3705 C C . ASN B 1 211 ? -16.141 8.617 2.521 1 89.94 211 ASN B C 1
ATOM 3707 O O . ASN B 1 211 ? -17.328 8.547 2.883 1 89.94 211 ASN B O 1
ATOM 3711 N N . GLY B 1 212 ? -15.781 8.359 1.341 1 93.31 212 GLY B N 1
ATOM 3712 C CA . GLY B 1 212 ? -16.672 7.746 0.367 1 93.31 212 GLY B CA 1
ATOM 3713 C C . GLY B 1 212 ? -17.562 8.75 -0.344 1 93.31 212 GLY B C 1
ATOM 3714 O O . GLY B 1 212 ? -18.328 8.375 -1.238 1 93.31 212 GLY B O 1
ATOM 3715 N N . SER B 1 213 ? -17.469 9.969 -0.059 1 94.62 213 SER B N 1
ATOM 3716 C CA . SER B 1 213 ? -18.375 10.977 -0.615 1 94.62 213 SER B CA 1
ATOM 3717 C C . SER B 1 213 ? -18.062 11.242 -2.084 1 94.62 213 SER B C 1
ATOM 3719 O O . SER B 1 213 ? -18.875 11.844 -2.793 1 94.62 213 SER B O 1
ATOM 3721 N N . VAL B 1 214 ? -16.969 10.812 -2.549 1 96.88 214 VAL B N 1
ATOM 3722 C CA . VAL B 1 214 ? -16.562 11.039 -3.934 1 96.88 214 VAL B CA 1
ATOM 3723 C C . VAL B 1 214 ? -17.547 10.352 -4.875 1 96.88 214 VAL B C 1
ATOM 3725 O O . VAL B 1 214 ? -17.609 10.672 -6.066 1 96.88 214 VAL B O 1
ATOM 3728 N N . VAL B 1 215 ? -18.375 9.422 -4.352 1 96.06 215 VAL B N 1
ATOM 3729 C CA . VAL B 1 215 ? -19.266 8.68 -5.234 1 96.06 215 VAL B CA 1
ATOM 3730 C C . VAL B 1 215 ? -20.719 9.039 -4.93 1 96.06 215 VAL B C 1
ATOM 3732 O O . VAL B 1 215 ? -21.641 8.5 -5.543 1 96.06 215 VAL B O 1
ATOM 3735 N N . LEU B 1 216 ? -20.922 9.859 -3.973 1 94.56 216 LEU B N 1
ATOM 3736 C CA . LEU B 1 216 ? -22.297 10.234 -3.629 1 94.56 216 LEU B CA 1
ATOM 3737 C C . LEU B 1 216 ? -22.844 11.234 -4.637 1 94.56 216 LEU B C 1
ATOM 3739 O O . LEU B 1 216 ? -22.109 12.078 -5.152 1 94.56 216 LEU B O 1
ATOM 3743 N N . PRO B 1 217 ? -24.109 11.133 -4.848 1 94.5 217 PRO B N 1
ATOM 3744 C CA . PRO B 1 217 ? -24.703 12.164 -5.707 1 94.5 217 PRO B CA 1
ATOM 3745 C C . PRO B 1 217 ? -24.641 13.555 -5.082 1 94.5 217 PRO B C 1
ATOM 3747 O O . PRO B 1 217 ? -24.5 13.68 -3.861 1 94.5 217 PRO B O 1
ATOM 3750 N N . ASP B 1 218 ? -24.781 14.523 -5.902 1 92.12 218 ASP B N 1
ATOM 3751 C CA . ASP B 1 218 ? -24.625 15.906 -5.469 1 92.12 218 ASP B CA 1
ATOM 3752 C C . ASP B 1 218 ? -25.672 16.281 -4.418 1 92.12 218 ASP B C 1
ATOM 3754 O O . ASP B 1 218 ? -25.406 17.109 -3.545 1 92.12 218 ASP B O 1
ATOM 3758 N N . ASP B 1 219 ? -26.828 15.656 -4.438 1 93.5 219 ASP B N 1
ATOM 3759 C CA . ASP B 1 219 ? -27.922 16.031 -3.545 1 93.5 219 ASP B CA 1
ATOM 3760 C C . ASP B 1 219 ? -27.922 15.172 -2.287 1 93.5 219 ASP B C 1
ATOM 3762 O O . ASP B 1 219 ? -28.812 15.289 -1.448 1 93.5 219 ASP B O 1
ATOM 3766 N N . ALA B 1 220 ? -26.922 14.289 -2.227 1 93.5 220 ALA B N 1
ATOM 3767 C CA . ALA B 1 220 ? -26.844 13.477 -1.017 1 93.5 220 ALA B CA 1
ATOM 3768 C C . ALA B 1 220 ? -26.578 14.344 0.212 1 93.5 220 ALA B C 1
ATOM 3770 O O . ALA B 1 220 ? -25.812 15.305 0.147 1 93.5 220 ALA B O 1
ATOM 3771 N N . PRO B 1 221 ? -27.234 14.086 1.371 1 93.62 221 PRO B N 1
ATOM 3772 C CA . PRO B 1 221 ? -26.906 14.805 2.609 1 93.62 221 PRO B CA 1
ATOM 3773 C C . PRO B 1 221 ? -25.453 14.609 3.035 1 93.62 221 PRO B C 1
ATOM 3775 O O . PRO B 1 221 ? -24.938 13.5 2.965 1 93.62 221 PRO B O 1
ATOM 3778 N N . MET B 1 222 ? -24.844 15.742 3.332 1 91.31 222 MET B N 1
ATOM 3779 C CA . MET B 1 222 ? -23.453 15.766 3.775 1 91.31 222 MET B CA 1
ATOM 3780 C C . MET B 1 222 ? -23.188 16.953 4.684 1 91.31 222 MET B C 1
ATOM 3782 O O . MET B 1 222 ? -23.844 18 4.555 1 91.31 222 MET B O 1
ATOM 3786 N N . ARG B 1 223 ? -22.25 16.703 5.594 1 91.44 223 ARG B N 1
ATOM 3787 C CA . ARG B 1 223 ? -21.781 17.844 6.363 1 91.44 223 ARG B CA 1
ATOM 3788 C C . ARG B 1 223 ? -21.203 18.922 5.449 1 91.44 223 ARG B C 1
ATOM 3790 O O . ARG B 1 223 ? -20.609 18.625 4.418 1 91.44 223 ARG B O 1
ATOM 3797 N N . LYS B 1 224 ? -21.297 20.203 5.863 1 93.31 224 LYS B N 1
ATOM 3798 C CA . LYS B 1 224 ? -20.875 21.344 5.051 1 93.31 224 LYS B CA 1
ATOM 3799 C C . LYS B 1 224 ? -19.406 21.25 4.668 1 93.31 224 LYS B C 1
ATOM 3801 O O . LYS B 1 224 ? -19.047 21.469 3.512 1 93.31 224 LYS B O 1
ATOM 3806 N N . TYR B 1 225 ? -18.609 20.953 5.656 1 91.69 225 TYR B N 1
ATOM 3807 C CA . TYR B 1 225 ? -17.172 20.859 5.434 1 91.69 225 TYR B CA 1
ATOM 3808 C C . TYR B 1 225 ? -16.844 19.781 4.41 1 91.69 225 TYR B C 1
ATOM 3810 O O . TYR B 1 225 ? -15.984 19.969 3.545 1 91.69 225 TYR B O 1
ATOM 3818 N N . ILE B 1 226 ? -17.547 18.688 4.445 1 92.94 226 ILE B N 1
ATOM 3819 C CA . ILE B 1 226 ? -17.344 17.594 3.514 1 92.94 226 ILE B CA 1
ATOM 3820 C C . ILE B 1 226 ? -17.75 18.016 2.107 1 92.94 226 ILE B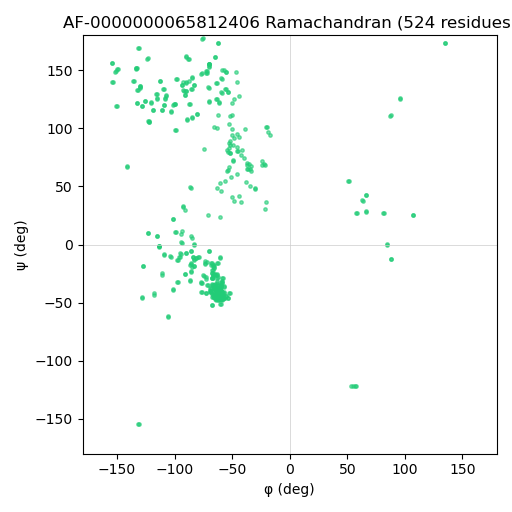 C 1
ATOM 3822 O O . ILE B 1 226 ? -17.016 17.797 1.144 1 92.94 226 ILE B O 1
ATOM 3826 N N . ARG B 1 227 ? -18.844 18.641 2.012 1 95.06 227 ARG B N 1
ATOM 3827 C CA . ARG B 1 227 ? -19.344 19.109 0.722 1 95.06 227 ARG B CA 1
ATOM 3828 C C . ARG B 1 227 ? -18.391 20.109 0.094 1 95.06 227 ARG B C 1
ATOM 3830 O O . ARG B 1 227 ? -18.094 20.031 -1.099 1 95.06 227 ARG B O 1
ATOM 3837 N N . PHE B 1 228 ? -17.984 21 0.883 1 95.31 228 PHE B N 1
ATOM 3838 C CA . PHE B 1 228 ? -17.125 22.078 0.381 1 95.31 228 PHE B CA 1
ATOM 3839 C C . PHE B 1 228 ? -15.844 21.516 -0.211 1 95.31 228 PHE B C 1
ATOM 3841 O O . PHE B 1 228 ? -15.492 21.828 -1.349 1 95.31 228 PHE B O 1
ATOM 3848 N N . TYR B 1 229 ? -15.188 20.641 0.432 1 96.69 229 TYR B N 1
ATOM 3849 C CA . TYR B 1 229 ? -13.859 20.203 0.027 1 96.69 229 TYR B CA 1
ATOM 3850 C C . TYR B 1 229 ? -13.953 19.062 -0.993 1 96.69 229 TYR B C 1
ATOM 3852 O O . TYR B 1 229 ? -12.977 18.75 -1.665 1 96.69 229 TYR B O 1
ATOM 3860 N N . ARG B 1 230 ? -15.086 18.438 -1.069 1 97.38 230 ARG B N 1
ATOM 3861 C CA . ARG B 1 230 ? -15.273 17.297 -1.96 1 97.38 230 ARG B CA 1
ATOM 3862 C C . ARG B 1 230 ? -14.867 17.641 -3.389 1 97.38 230 ARG B C 1
ATOM 3864 O O . ARG B 1 230 ? -14.18 16.859 -4.051 1 97.38 230 ARG B O 1
ATOM 3871 N N . ASP B 1 231 ? -15.211 18.797 -3.842 1 97.19 231 ASP B N 1
ATOM 3872 C CA . ASP B 1 231 ? -14.922 19.188 -5.219 1 97.19 231 ASP B CA 1
ATOM 3873 C C . ASP B 1 231 ? -13.414 19.281 -5.457 1 97.19 231 ASP B C 1
ATOM 3875 O O . ASP B 1 231 ? -12.93 19 -6.551 1 97.19 231 ASP B O 1
ATOM 3879 N N . PHE B 1 232 ? -12.68 19.734 -4.48 1 98.38 232 PHE B N 1
ATOM 3880 C CA . PHE B 1 232 ? -11.234 19.828 -4.602 1 98.38 232 PHE B CA 1
ATOM 3881 C C . PHE B 1 232 ? -10.602 18.438 -4.652 1 98.38 232 PHE B C 1
ATOM 3883 O O . PHE B 1 232 ? -9.641 18.219 -5.391 1 98.38 232 PHE B O 1
ATOM 3890 N N . VAL B 1 233 ? -11.172 17.547 -3.877 1 98.31 233 VAL B N 1
ATOM 3891 C CA . VAL B 1 233 ? -10.688 16.172 -3.881 1 98.31 233 VAL B CA 1
ATOM 3892 C C . VAL B 1 233 ? -10.945 15.531 -5.242 1 98.31 233 VAL B C 1
ATOM 3894 O O . VAL B 1 233 ? -10.062 14.883 -5.816 1 98.31 233 VAL B O 1
ATOM 3897 N N . LEU B 1 234 ? -12.133 15.727 -5.781 1 98.25 234 LEU B N 1
ATOM 3898 C CA . LEU B 1 234 ? -12.477 15.219 -7.102 1 98.25 234 LEU B CA 1
ATOM 3899 C C . LEU B 1 234 ? -11.555 15.805 -8.172 1 98.25 234 LEU B C 1
ATOM 3901 O O . LEU B 1 234 ? -11.102 15.086 -9.07 1 98.25 234 LEU B O 1
ATOM 3905 N N . ALA B 1 235 ? -11.305 17.047 -8.055 1 98.5 235 ALA B N 1
ATOM 3906 C CA . ALA B 1 235 ? -10.406 17.703 -9 1 98.5 235 ALA B CA 1
ATOM 3907 C C . ALA B 1 235 ? -9 17.125 -8.914 1 98.5 235 ALA B C 1
ATOM 3909 O O . ALA B 1 235 ? -8.352 16.906 -9.938 1 98.5 235 ALA B O 1
ATOM 3910 N N . LEU B 1 236 ? -8.516 16.891 -7.73 1 98.81 236 LEU B N 1
ATOM 3911 C CA . LEU B 1 236 ? -7.203 16.281 -7.559 1 98.81 236 LEU B CA 1
ATOM 3912 C C . LEU B 1 236 ? -7.152 14.906 -8.211 1 98.81 236 LEU B C 1
ATOM 3914 O O . LEU B 1 236 ? -6.23 14.609 -8.969 1 98.81 236 LEU B O 1
ATOM 3918 N N . ASN B 1 237 ? -8.141 14.094 -7.852 1 98.62 237 ASN B N 1
ATOM 3919 C CA . ASN B 1 237 ? -8.172 12.734 -8.383 1 98.62 237 ASN B CA 1
ATOM 3920 C C . ASN B 1 237 ? -8.148 12.734 -9.906 1 98.62 237 ASN B C 1
ATOM 3922 O O . ASN B 1 237 ? -7.418 11.953 -10.523 1 98.62 237 ASN B O 1
ATOM 3926 N N . SER B 1 238 ? -8.93 13.586 -10.484 1 98.31 238 SER B N 1
ATOM 3927 C CA . SER B 1 238 ? -8.984 13.688 -11.938 1 98.31 238 SER B CA 1
ATOM 3928 C C . SER B 1 238 ? -7.645 14.156 -12.508 1 98.31 238 SER B C 1
ATOM 3930 O O . SER B 1 238 ? -7.172 13.617 -13.508 1 98.31 238 SER B O 1
ATOM 3932 N N . ALA B 1 239 ? -7.062 15.125 -11.914 1 98.62 239 ALA B N 1
ATOM 3933 C CA . ALA B 1 239 ? -5.789 15.672 -12.375 1 98.62 239 ALA B CA 1
ATOM 3934 C C . ALA B 1 239 ? -4.684 14.625 -12.297 1 98.62 239 ALA B C 1
ATOM 3936 O O . ALA B 1 239 ? -3.883 14.484 -13.219 1 98.62 239 ALA B O 1
ATOM 3937 N N . LEU B 1 240 ? -4.625 13.93 -11.172 1 98.62 240 LEU B N 1
ATOM 3938 C CA . LEU B 1 240 ? -3.596 12.906 -11.008 1 98.62 240 LEU B CA 1
ATOM 3939 C C . LEU B 1 240 ? -3.771 11.781 -12.016 1 98.62 240 LEU B C 1
ATOM 3941 O O . LEU B 1 240 ? -2.787 11.258 -12.547 1 98.62 240 LEU B O 1
ATOM 3945 N N . ALA B 1 241 ? -5 11.422 -12.297 1 97.88 241 ALA B N 1
ATOM 3946 C CA . ALA B 1 241 ? -5.297 10.375 -13.273 1 97.88 241 ALA B CA 1
ATOM 3947 C C . ALA B 1 241 ? -4.734 10.734 -14.648 1 97.88 241 ALA B C 1
ATOM 3949 O O . ALA B 1 241 ? -4.309 9.852 -15.398 1 97.88 241 ALA B O 1
ATOM 3950 N N . ALA B 1 242 ? -4.617 11.977 -14.945 1 97.62 242 ALA B N 1
ATOM 3951 C CA . ALA B 1 242 ? -4.242 12.43 -16.281 1 97.62 242 ALA B CA 1
ATOM 3952 C C . ALA B 1 242 ? -2.783 12.867 -16.312 1 97.62 242 ALA B C 1
ATOM 3954 O O . ALA B 1 242 ? -2.244 13.156 -17.391 1 97.62 242 ALA B O 1
ATOM 3955 N N . ASP B 1 243 ? -2.111 13 -15.203 1 98.44 243 ASP B N 1
ATOM 3956 C CA . ASP B 1 243 ? -0.77 13.57 -15.141 1 98.44 243 ASP B CA 1
ATOM 3957 C C . ASP B 1 243 ? 0.283 12.539 -15.539 1 98.44 243 ASP B C 1
ATOM 3959 O O . ASP B 1 243 ? 0.572 11.609 -14.773 1 98.44 243 ASP B O 1
ATOM 3963 N N . ASP B 1 244 ? 0.956 12.688 -16.641 1 97.62 244 ASP B N 1
ATOM 3964 C CA . ASP B 1 244 ? 1.895 11.695 -17.141 1 97.62 244 ASP B CA 1
ATOM 3965 C C . ASP B 1 244 ? 3.26 11.836 -16.484 1 97.62 244 ASP B C 1
ATOM 3967 O O . ASP B 1 244 ? 4.168 11.039 -16.734 1 97.62 244 ASP B O 1
ATOM 3971 N N . ARG B 1 245 ? 3.375 12.82 -15.578 1 98.62 245 ARG B N 1
ATOM 3972 C CA . ARG B 1 245 ? 4.625 13.008 -14.852 1 98.62 245 ARG B CA 1
ATOM 3973 C C . ARG B 1 245 ? 4.723 12.047 -13.672 1 98.62 245 ARG B C 1
ATOM 3975 O O . ARG B 1 245 ? 5.797 11.875 -13.094 1 98.62 245 ARG B O 1
ATOM 3982 N N . VAL B 1 246 ? 3.584 11.383 -13.352 1 98.75 246 VAL B N 1
ATOM 3983 C CA . VAL B 1 246 ? 3.574 10.445 -12.234 1 98.75 246 VAL B CA 1
ATOM 3984 C C . VAL B 1 246 ? 2.895 9.148 -12.648 1 98.75 246 VAL B C 1
ATOM 3986 O O . VAL B 1 246 ? 2.088 9.133 -13.578 1 98.75 246 VAL B O 1
ATOM 3989 N N . GLU B 1 247 ? 3.297 8.055 -12.016 1 98.5 247 GLU B N 1
ATOM 3990 C CA . GLU B 1 247 ? 2.492 6.844 -11.883 1 98.5 247 GLU B CA 1
ATOM 3991 C C . GLU B 1 247 ? 1.711 6.844 -10.57 1 98.5 247 GLU B C 1
ATOM 3993 O O . GLU B 1 247 ? 2.242 7.223 -9.523 1 98.5 247 GLU B O 1
ATOM 3998 N N . ILE B 1 248 ? 0.459 6.43 -10.664 1 98.62 248 ILE B N 1
ATOM 3999 C CA . ILE B 1 248 ? -0.336 6.617 -9.453 1 98.62 248 ILE B CA 1
ATOM 4000 C C . ILE B 1 248 ? -0.924 5.281 -9.008 1 98.62 248 ILE B C 1
ATOM 4002 O O . ILE B 1 248 ? -1.008 4.34 -9.805 1 98.62 248 ILE B O 1
ATOM 4006 N N . CYS B 1 249 ? -1.297 5.199 -7.773 1 98.38 249 CYS B N 1
ATOM 4007 C CA . CYS B 1 249 ? -2.049 4.125 -7.129 1 98.38 249 CYS B CA 1
ATOM 4008 C C . CYS B 1 249 ? -2.889 4.668 -5.977 1 98.38 249 CYS B C 1
ATOM 4010 O O . CYS B 1 249 ? -2.354 5.25 -5.031 1 98.38 249 CYS B O 1
ATOM 4012 N N . GLN B 1 250 ? -4.176 4.512 -6.074 1 98.06 250 GLN B N 1
ATOM 4013 C CA . GLN B 1 250 ? -5.074 4.941 -5.008 1 98.06 250 GLN B CA 1
ATOM 4014 C C . GLN B 1 250 ? -5.496 3.766 -4.129 1 98.06 250 GLN B C 1
ATOM 4016 O O . GLN B 1 250 ? -6.082 2.799 -4.621 1 98.06 250 GLN B O 1
ATOM 4021 N N . LEU B 1 251 ? -5.195 3.863 -2.848 1 97.19 251 LEU B N 1
ATOM 4022 C CA . LEU B 1 251 ? -5.43 2.771 -1.907 1 97.19 251 LEU B CA 1
ATOM 4023 C C . LEU B 1 251 ? -6.512 3.148 -0.899 1 97.19 251 LEU B C 1
ATOM 4025 O O . LEU B 1 251 ? -6.543 4.277 -0.41 1 97.19 251 LEU B O 1
ATOM 4029 N N . PRO B 1 252 ? -7.367 2.197 -0.56 1 94.81 252 PRO B N 1
ATOM 4030 C CA . PRO B 1 252 ? -8.422 2.467 0.423 1 94.81 252 PRO B CA 1
ATOM 4031 C C . PRO B 1 252 ? -7.953 2.26 1.861 1 94.81 252 PRO B C 1
ATOM 4033 O O . PRO B 1 252 ? -8.648 1.619 2.654 1 94.81 252 PRO B O 1
ATOM 4036 N N . VAL B 1 253 ? -6.871 2.785 2.203 1 94.19 253 VAL B N 1
ATOM 4037 C CA . VAL B 1 253 ? -6.363 2.846 3.568 1 94.19 253 VAL B CA 1
ATOM 4038 C C . VAL B 1 253 ? -6.812 4.145 4.234 1 94.19 253 VAL B C 1
ATOM 4040 O O . VAL B 1 253 ? -6.715 5.219 3.639 1 94.19 253 VAL B O 1
ATOM 4043 N N . GLY B 1 254 ? -7.332 4.012 5.453 1 91.12 254 GLY B N 1
ATOM 4044 C CA . GLY B 1 254 ? -7.922 5.191 6.07 1 91.12 254 GLY B CA 1
ATOM 4045 C C . GLY B 1 254 ? -9.031 5.809 5.238 1 91.12 254 GLY B C 1
ATOM 4046 O O . GLY B 1 254 ? -9.992 5.133 4.879 1 91.12 254 GLY B O 1
ATOM 4047 N N . ASP B 1 255 ? -8.852 7.105 4.887 1 93.25 255 ASP B N 1
ATOM 4048 C CA . ASP B 1 255 ? -9.82 7.844 4.086 1 93.25 255 ASP B CA 1
ATOM 4049 C C . ASP B 1 255 ? -9.367 7.938 2.629 1 93.25 255 ASP B C 1
ATOM 4051 O O . ASP B 1 255 ? -9.734 8.883 1.921 1 93.25 255 ASP B O 1
ATOM 4055 N N . GLY B 1 256 ? -8.484 6.996 2.246 1 95.62 256 GLY B N 1
ATOM 4056 C CA . GLY B 1 256 ? -7.934 6.984 0.901 1 95.62 256 GLY B CA 1
ATOM 4057 C C . GLY B 1 256 ? -6.586 7.668 0.805 1 95.62 256 GLY B C 1
ATOM 4058 O O . GLY B 1 256 ? -6.434 8.812 1.238 1 95.62 256 GLY B O 1
ATOM 4059 N N . VAL B 1 257 ? -5.621 6.949 0.281 1 98 257 VAL B N 1
ATOM 4060 C CA . VAL B 1 257 ? -4.289 7.492 0.034 1 98 257 VAL B CA 1
ATOM 4061 C C . VAL B 1 257 ? -3.906 7.277 -1.428 1 98 257 VAL B C 1
ATOM 4063 O O . VAL B 1 257 ? -3.951 6.152 -1.929 1 98 257 VAL B O 1
ATOM 4066 N N . THR B 1 258 ? -3.592 8.336 -2.119 1 98.75 258 THR B N 1
ATOM 4067 C CA . THR B 1 258 ? -3.068 8.195 -3.473 1 98.75 258 THR B CA 1
ATOM 4068 C C . THR B 1 258 ? -1.551 8.359 -3.486 1 98.75 258 THR B C 1
ATOM 4070 O O . THR B 1 258 ? -1.027 9.383 -3.045 1 98.75 258 THR B O 1
ATOM 4073 N N . LEU B 1 259 ? -0.897 7.344 -3.934 1 98.81 259 LEU B N 1
ATOM 4074 C CA . LEU B 1 259 ? 0.547 7.367 -4.133 1 98.81 259 LEU B CA 1
ATOM 4075 C C . LEU B 1 259 ? 0.893 7.836 -5.543 1 98.81 259 LEU B C 1
ATOM 4077 O O . LEU B 1 259 ? 0.302 7.367 -6.52 1 98.81 259 LEU B O 1
ATOM 4081 N N . CYS B 1 260 ? 1.81 8.766 -5.641 1 98.88 260 CYS B N 1
ATOM 4082 C CA . CYS B 1 260 ? 2.32 9.289 -6.906 1 98.88 260 CYS B CA 1
ATOM 4083 C C . CYS B 1 260 ? 3.83 9.109 -6.996 1 98.88 260 CYS B C 1
ATOM 4085 O O . CYS B 1 260 ? 4.586 9.812 -6.324 1 98.88 260 CYS B O 1
ATOM 4087 N N . ARG B 1 261 ? 4.254 8.18 -7.785 1 98.75 261 ARG B N 1
ATOM 4088 C CA . ARG B 1 261 ? 5.676 8.023 -8.07 1 98.75 261 ARG B CA 1
ATOM 4089 C C . ARG B 1 261 ? 6.098 8.898 -9.25 1 98.75 261 ARG B C 1
ATOM 4091 O O . ARG B 1 261 ? 5.578 8.75 -10.359 1 98.75 261 ARG B O 1
ATOM 4098 N N . ARG B 1 262 ? 7.008 9.766 -9.008 1 98.75 262 ARG B N 1
ATOM 4099 C CA . ARG B 1 262 ? 7.434 10.672 -10.07 1 98.75 262 ARG B CA 1
ATOM 4100 C C . ARG B 1 262 ? 8.227 9.938 -11.141 1 98.75 262 ARG B C 1
ATOM 4102 O O . ARG B 1 262 ? 9.133 9.164 -10.828 1 98.75 262 ARG B O 1
ATOM 4109 N N . VAL B 1 263 ? 7.898 10.242 -12.453 1 97.75 263 VAL B N 1
ATOM 4110 C CA . VAL B 1 263 ? 8.594 9.523 -13.516 1 97.75 263 VAL B CA 1
ATOM 4111 C C . VAL B 1 263 ? 9.188 10.516 -14.508 1 97.75 263 VAL B C 1
ATOM 4113 O O . VAL B 1 263 ? 9.977 10.141 -15.375 1 97.75 263 VAL B O 1
ATOM 4116 N N . LYS B 1 264 ? 8.766 11.75 -14.562 1 89.88 264 LYS B N 1
ATOM 4117 C CA . LYS B 1 264 ? 9.336 12.805 -15.398 1 89.88 264 LYS B CA 1
ATOM 4118 C C . LYS B 1 264 ? 9.742 14.008 -14.555 1 89.88 264 LYS B C 1
ATOM 4120 O O . LYS B 1 264 ? 9.188 14.234 -13.477 1 89.88 264 LYS B O 1
#

Solvent-accessible surface area (backbone atoms only — not comparable to full-atom values): 28809 Å² total; per-residue (Å²): 137,82,79,68,74,80,82,78,78,78,76,73,77,78,80,79,73,79,77,77,75,71,76,69,77,66,73,69,67,71,67,68,69,69,64,68,66,56,66,47,40,62,40,70,59,53,54,49,47,47,37,63,41,46,31,60,75,67,52,52,66,46,55,52,51,38,51,54,58,41,61,72,37,93,68,36,66,73,54,72,40,69,62,42,28,47,43,48,22,50,51,38,50,52,55,64,39,42,35,35,36,31,37,40,48,54,47,29,62,54,54,45,28,43,47,70,39,31,54,92,84,18,38,32,48,32,24,26,72,52,57,67,43,30,57,70,23,40,65,36,36,49,70,64,67,42,49,88,29,54,49,78,42,73,33,72,55,64,66,57,49,50,54,44,65,71,35,69,86,40,49,39,58,24,37,33,35,39,41,56,58,71,52,84,40,49,62,63,49,47,64,51,44,61,47,27,34,18,74,70,13,39,36,37,35,52,48,59,34,51,74,57,51,81,66,51,59,90,84,53,90,66,59,66,70,56,57,66,43,44,60,35,36,52,49,42,49,52,49,57,49,68,36,82,43,37,50,62,38,70,38,66,48,41,36,13,33,33,38,32,33,27,70,95,140,75,89,69,80,75,76,82,77,77,74,71,74,78,79,78,74,78,75,77,76,71,75,68,75,65,74,70,68,70,67,68,70,68,61,68,67,56,65,47,40,62,40,69,59,54,53,50,48,47,38,62,41,45,30,60,76,65,53,51,65,45,54,53,52,38,52,55,57,42,60,73,38,94,68,36,64,73,53,71,39,68,62,42,28,48,44,47,22,50,51,39,49,52,55,64,39,42,36,33,36,31,39,39,48,54,47,29,60,53,55,46,28,43,47,71,39,31,54,91,86,17,38,30,46,34,24,26,71,53,57,68,44,30,57,71,24,41,63,36,36,48,72,65,68,42,49,87,31,54,48,78,41,74,33,72,55,64,66,57,48,52,54,44,66,72,35,69,84,40,48,40,56,25,37,33,37,40,40,55,59,71,53,83,42,49,65,62,50,48,63,50,45,60,48,28,34,17,73,71,13,39,37,36,36,52,48,59,34,51,76,60,52,80,66,51,61,91,85,52,90,68,58,66,71,57,58,64,42,44,59,34,36,52,50,41,51,54,49,58,50,68,36,83,44,38,49,61,40,69,39,67,49,40,34,13,35,33,39,32,34,30,70,95

Secondary structure (DSSP, 8-state):
----------------------------------------BS-HHHHHHHIIIIIGGG--HHHHHHHHHHHTSTTGGGSPPHHHHHHHHHHHHHHT--EEEEE--TTSHHHHHHHHHS-TT-EEEEEES-HHHHHHHHHHHHHTT-GGGEEEEES-HHHHHHHHHH-GGGTT-EEEEEE-S-GGGHHHHHHHHHHHEEEEEEEEEE-SSGGGGGGS-TTS---HHHHHHHHHHHHHHHHHHH-TTEEEEEE-STT-EEEEEE--/----------------------------------------BS-HHHHHHHIIIIIGGG--HHHHHHHHHHHTSTTGGGSPPHHHHHHHHHHHHHHT--EEEEE--TTSHHHHHHHHHS-TT-EEEEEES-HHHHHHHHHHHHHTT-GGGEEEEES-HHHHHHHHHHSGGGTT-EEEEEE-S-GGGHHHHHHHHHHHEEEEEEEEEE-SSGGGGGGS-TTS---HHHHHHHHHHHHHHHHHHH-TTEEEEEE-STT-EEEEEE--

pLDDT: mean 85.79, std 24.93, range [17.75, 98.94]

Foldseek 3Di:
DCPVPDPPDCPPDDDPPPPPPPPPPPPCPVPPPPLVQLAPDPDPVVVVVCCVPPFVVPDDPLLVVLLVLLSPDPVSNLDADRQVLQVLLVVCLVLQWAEEEEEDAQCNNNVLSNQLSHPLNGAYEYEEQDVVRPVSSVVSSVVSVRVVRYDYDHDHCLVVLVVLLVDLVQFQVGQEYEYRDQLLCVVVVVVSVLRRHHQQGKYKYPLLCLSVCLPPDLPDDDDPVSNVNSVSSNVVVVCLVPDPQWDWDWDSRRNIMIMTHGHD/DDPPVVPDPPPPPPDPPPPPPPPPVPPCPVPPPVLVQLAPDPDPVVVVVCCVPPFVVPDDPLLVVLLVLLSPDPVSNLDADRVVLQVLLVVCLVLQWAEEEEEDAQCNNNVLSNQLSHPLNGAYEYEEQDVVRPVSSVVSSVVSVRVVRYDYDHDHCLVVLVVLLVDLVQFQVGQEYEYRDQLLCVVVVVVSVLRRHHQQGKYKYPLLCLSVCLPPDLPDDDDPVSNVNSVSSNVVVVCLVPDPQWDWDWDSRRNIMIMTHGHD

Sequence (528 aa):
MATTATEATKTTAPAQEQQANGNGNGEQKTRHSEVGHKSLLKSDDLYQYILDTSVYPREPESMKELREITAKHPWNLMTTSADEGQFLNMLIKLIGAKKTMEIGVYTGYSLLATALALPEDGTILAMDINRENYELGLPCINKAGVGHKIDFREGPALPVLDDLVADKEQHGSFDFAFVDADKDNYLNYHERLLKLVRPGGLIGYDNTLWNGSVVLPDDAPMRKYIRFYRDFVLALNSALAADDRVEICQLPVGDGVTLCRRVKMATTATEATKTTAPAQEQQANGNGNGEQKTRHSEVGHKSLLKSDDLYQYILDTSVYPREPESMKELREITAKHPWNLMTTSADEGQFLNMLIKLIGAKKTMEIGVYTGYSLLATALALPEDGTILAMDINRENYELGLPCINKAGVGHKIDFREGPALPVLDDLVADKEQHGSFDFAFVDADKDNYLNYHERLLKLVRPGGLIGYDNTLWNGSVVLPDDAPMRKYIRFYRDFVLALNSALAADDRVEICQLPVGDGVTLCRRVK

InterPro domains:
  IPR002935 Class I-like SAM-dependent O-methyltransferase [PF01596] (53-263)
  IPR002935 Class I-like SAM-dependent O-methyltransferase [PS51682] (39-263)
  IPR029063 S-adenosyl-L-methionine-dependent methyltransferase superfamily [G3DSA:3.40.50.150] (38-264)
  IPR029063 S-adenosyl-L-methionine-dependent methyltransferase superfamily [SSF53335] (42-262)
  IPR050362 Cation-dependent O-methyltransferase [PTHR10509] (37-263)

Organism: Zea mays (NCBI:txid4577)